Protein AF-A0A7Y5EXN5-F1 (afdb_monomer)

Foldseek 3Di:
DAFLVLCLLCLVVVVVVVAQEDEAEDDLLRDPLLQFDQDPNDTDGDPLVVLVVVLPDLSCLAPPLPVSCVVCVVSDDPVSNVSSVVSVVPNCSNCVCVVVVVVVVVCCVPPVQLQDQAFADAFAWPQFAARSQWAAQKTKGKFFAQQQKFKGKKWAAAAFKWKWKAWPVRDIDIDTGGGTGMDIDIDGGHRPDGMIMMMIHIPAWDWCVVRPPAQFQDIDTTHMGTRRHGRDPDDDPPCPVPDDAGPLQVVLVPDDPVRNVSSQCSRQPPPLVVPVPNVSSVSSLVSLLSLLVDAADDDDSLVSLLVSLLVCLVSLRQYEYEHAAWQPVSCVSHVVGPRNVVVVVSVQVSNPSNPYGYHYCNCVDVDNSQASHGHHGGPVVVVVVVVVVVVSVVVSSD

Solvent-accessible surface area (backbone atoms only — not comparable to full-atom values): 21527 Å² total; per-residue (Å²): 137,79,28,38,56,56,47,48,73,42,42,66,64,56,56,72,68,64,53,73,58,47,80,45,78,42,52,79,85,47,59,55,54,59,37,50,40,82,51,96,95,39,80,42,76,36,63,68,62,47,52,66,57,46,68,73,33,65,63,36,48,32,74,40,19,51,62,53,40,71,78,36,63,88,79,54,52,74,67,54,51,51,51,28,51,50,36,47,68,41,54,68,52,52,40,37,59,78,54,42,47,57,49,52,49,45,44,34,64,75,72,43,71,32,68,61,91,55,67,48,67,33,50,74,30,79,78,40,36,31,49,75,20,33,27,46,38,58,39,39,36,57,27,44,34,60,75,10,28,40,81,48,39,38,32,37,84,50,58,70,37,41,40,40,37,37,32,89,85,76,46,72,50,79,46,79,37,70,57,57,47,79,42,82,41,78,48,81,55,60,56,88,40,49,65,49,52,36,37,41,36,39,79,57,67,44,52,40,77,79,78,39,93,63,74,63,43,68,79,48,63,27,26,48,27,43,23,25,44,33,45,47,86,68,81,86,71,89,49,91,82,58,83,77,86,30,42,79,44,56,58,39,72,78,42,53,71,72,54,44,51,53,29,47,46,43,35,43,47,56,67,18,94,85,30,75,86,24,32,56,54,44,44,33,52,54,36,42,47,51,45,30,74,38,82,66,77,90,50,69,39,62,54,28,45,41,52,42,32,52,58,32,38,80,66,72,25,36,34,33,37,29,41,40,45,35,23,46,81,61,41,71,53,25,63,86,21,67,15,43,51,51,46,52,52,51,51,35,57,40,16,46,71,32,79,32,47,57,45,83,31,44,77,72,51,72,61,49,58,33,30,78,48,64,62,49,55,20,61,69,35,43,58,59,46,49,60,54,52,52,49,55,51,55,66,70,70,109

pLDDT: mean 88.43, std 11.98, range [43.75, 98.44]

Radius of gyration: 24.78 Å; Cα contacts (8 Å, |Δi|>4): 649; chains: 1; bounding box: 57×49×74 Å

Structure (mmCIF, N/CA/C/O backbone):
data_AF-A0A7Y5EXN5-F1
#
_entry.id   AF-A0A7Y5EXN5-F1
#
loop_
_atom_site.group_PDB
_atom_site.id
_atom_site.type_symbol
_atom_site.label_atom_id
_atom_site.label_alt_id
_atom_site.label_comp_id
_atom_site.label_asym_id
_atom_site.label_entity_id
_atom_site.label_seq_id
_atom_site.pdbx_PDB_ins_code
_atom_site.Cartn_x
_atom_site.Cartn_y
_atom_site.Cartn_z
_atom_site.occupancy
_atom_site.B_iso_or_equiv
_atom_site.auth_seq_id
_atom_site.auth_comp_id
_atom_site.auth_asym_id
_atom_site.auth_atom_id
_atom_site.pdbx_PDB_model_num
ATOM 1 N N . ALA A 1 1 ? -5.190 2.772 3.792 1.00 58.38 1 ALA A N 1
ATOM 2 C CA . ALA A 1 1 ? -6.356 2.085 4.368 1.00 58.38 1 ALA A CA 1
ATOM 3 C C . ALA A 1 1 ? -7.388 3.117 4.853 1.00 58.38 1 ALA A C 1
ATOM 5 O O . ALA A 1 1 ? -7.144 4.312 4.691 1.00 58.38 1 ALA A O 1
ATOM 6 N N . MET A 1 2 ? -8.583 2.681 5.267 1.00 81.12 2 MET A N 1
ATOM 7 C CA . MET A 1 2 ? -9.728 3.543 5.611 1.00 81.12 2 MET A CA 1
ATOM 8 C C . MET A 1 2 ? -9.850 3.632 7.133 1.00 81.12 2 MET A C 1
ATOM 10 O O . MET A 1 2 ? -10.023 2.599 7.778 1.00 81.12 2 MET A O 1
ATOM 14 N N . SER A 1 3 ? -9.777 4.838 7.704 1.00 90.31 3 SER A N 1
ATOM 15 C CA . SER A 1 3 ? -9.955 5.000 9.151 1.00 90.31 3 SER A CA 1
ATOM 16 C C . SER A 1 3 ? -11.416 4.772 9.565 1.00 90.31 3 SER A C 1
ATOM 18 O O . SER A 1 3 ? -12.324 4.926 8.738 1.00 90.31 3 SER A O 1
ATOM 20 N N . PRO A 1 4 ? -11.688 4.429 10.834 1.00 93.75 4 PRO A N 1
ATOM 21 C CA . PRO A 1 4 ? -13.054 4.361 11.352 1.00 93.75 4 PRO A CA 1
ATOM 22 C C . PRO A 1 4 ? -13.865 5.644 11.150 1.00 93.75 4 PRO A C 1
ATOM 24 O O . PRO A 1 4 ? -15.048 5.562 10.829 1.00 93.75 4 PRO A O 1
ATOM 27 N N . THR A 1 5 ? -13.254 6.823 11.292 1.00 93.88 5 THR A N 1
ATOM 28 C CA . THR A 1 5 ? -13.904 8.104 10.977 1.00 93.88 5 THR A CA 1
ATOM 29 C C . THR A 1 5 ? -14.291 8.188 9.506 1.00 93.88 5 THR A C 1
ATOM 31 O O . THR A 1 5 ? -15.422 8.566 9.202 1.00 93.88 5 THR A O 1
ATOM 34 N N . ASP A 1 6 ? -13.389 7.822 8.592 1.00 91.56 6 ASP A N 1
ATOM 35 C CA . ASP A 1 6 ? -13.710 7.809 7.166 1.00 91.56 6 ASP A CA 1
ATOM 36 C C . ASP A 1 6 ? -14.899 6.857 6.932 1.00 91.56 6 ASP A C 1
ATOM 38 O O . ASP A 1 6 ? -15.910 7.257 6.355 1.00 91.56 6 ASP A O 1
ATOM 42 N N . PHE A 1 7 ? -14.845 5.635 7.476 1.00 93.12 7 PHE A N 1
ATOM 43 C CA . PHE A 1 7 ? -15.915 4.645 7.335 1.00 93.12 7 PHE A CA 1
ATOM 44 C C . PHE A 1 7 ? -17.256 5.121 7.925 1.00 93.12 7 PHE A C 1
ATOM 46 O O . PHE A 1 7 ? -18.302 4.927 7.303 1.00 93.12 7 PHE A O 1
ATOM 53 N N . TYR A 1 8 ? -17.239 5.810 9.067 1.00 95.19 8 TYR A N 1
ATOM 54 C CA . TYR A 1 8 ? -18.433 6.396 9.678 1.00 95.19 8 TYR A CA 1
ATOM 55 C C . TYR A 1 8 ? -19.142 7.364 8.730 1.00 95.19 8 TYR A C 1
ATOM 57 O O . TYR A 1 8 ? -20.363 7.320 8.622 1.00 95.19 8 TYR A O 1
ATOM 65 N N . TYR A 1 9 ? -18.402 8.179 7.979 1.00 92.75 9 TYR A N 1
ATOM 66 C CA . TYR A 1 9 ? -19.006 9.079 6.996 1.00 92.75 9 TYR A CA 1
ATOM 67 C C . TYR A 1 9 ? -19.433 8.379 5.694 1.00 92.75 9 TYR A C 1
ATOM 69 O O . TYR A 1 9 ? -20.304 8.888 4.987 1.00 92.75 9 TYR A O 1
ATOM 77 N N . TYR A 1 10 ? -18.867 7.211 5.373 1.00 90.50 10 TYR A N 1
ATOM 78 C CA . TYR A 1 10 ? -19.276 6.386 4.225 1.00 90.50 10 TYR A CA 1
ATOM 79 C C . TYR A 1 10 ? -20.466 5.464 4.505 1.00 90.50 10 TYR A C 1
ATOM 81 O O . TYR A 1 10 ? -21.020 4.883 3.566 1.00 90.50 10 TYR A O 1
ATOM 89 N N . ILE A 1 11 ? -20.856 5.297 5.769 1.00 93.12 11 ILE A N 1
ATOM 90 C CA . ILE A 1 11 ? -21.733 4.200 6.180 1.00 93.12 11 ILE A CA 1
ATOM 91 C C . ILE A 1 11 ? -23.094 4.206 5.476 1.00 93.12 11 ILE A C 1
ATOM 93 O O . ILE A 1 11 ? -23.590 3.144 5.106 1.00 93.12 11 ILE A O 1
ATOM 97 N N . GLU A 1 12 ? -23.671 5.380 5.207 1.00 91.56 12 GLU A N 1
ATOM 98 C CA . GLU A 1 12 ? -24.950 5.493 4.498 1.00 91.56 12 GLU A CA 1
ATOM 99 C C . GLU A 1 12 ? -24.868 4.952 3.062 1.00 91.56 12 GLU A C 1
ATOM 101 O O . GLU A 1 12 ? -25.779 4.249 2.619 1.00 91.56 12 GLU A O 1
ATOM 106 N N . ASP A 1 13 ? -23.770 5.214 2.338 1.00 90.06 13 ASP A N 1
ATOM 107 C CA . ASP A 1 13 ? -23.579 4.668 0.988 1.00 90.06 13 ASP A CA 1
ATOM 108 C C . ASP A 1 13 ? -23.388 3.150 1.040 1.00 90.06 13 ASP A C 1
ATOM 110 O O . ASP A 1 13 ? -24.016 2.440 0.253 1.00 90.06 13 ASP A O 1
ATOM 114 N N . VAL A 1 14 ? -22.624 2.640 2.012 1.00 91.88 14 VAL A N 1
ATOM 115 C CA . VAL A 1 14 ? -22.454 1.193 2.230 1.00 91.88 14 VAL A CA 1
ATOM 116 C C . VAL A 1 14 ? -23.803 0.525 2.505 1.00 91.88 14 VAL A C 1
ATOM 118 O O . VAL A 1 14 ? -24.155 -0.444 1.832 1.00 91.88 14 VAL A O 1
ATOM 121 N N . ILE A 1 15 ? -24.601 1.073 3.424 1.00 95.00 15 ILE A N 1
ATOM 122 C CA . ILE A 1 15 ? -25.953 0.589 3.740 1.00 95.00 15 ILE A CA 1
ATOM 123 C C . ILE A 1 15 ? -26.853 0.625 2.498 1.00 95.00 15 ILE A C 1
ATOM 125 O O . ILE A 1 15 ? -27.619 -0.313 2.267 1.00 95.00 15 ILE A O 1
ATOM 129 N N . SER A 1 16 ? -26.748 1.666 1.663 1.00 95.06 16 SER A N 1
ATOM 130 C CA . SER A 1 16 ? -27.568 1.810 0.450 1.00 95.06 16 SER A CA 1
ATOM 131 C C . SER A 1 16 ? -27.379 0.662 -0.549 1.00 95.06 16 SER A C 1
ATOM 133 O O . SER A 1 16 ? -28.314 0.331 -1.282 1.00 95.06 16 SER A O 1
ATOM 135 N N . LYS A 1 17 ? -26.206 0.008 -0.550 1.00 95.50 17 LYS A N 1
ATOM 136 C CA . LYS A 1 17 ? -25.929 -1.166 -1.397 1.00 95.50 17 LYS A CA 1
ATOM 137 C C . LYS A 1 17 ? -26.554 -2.456 -0.865 1.00 95.50 17 LYS A C 1
ATOM 139 O O . LYS A 1 17 ? -26.454 -3.485 -1.527 1.00 95.50 17 LYS A O 1
ATOM 144 N N . LYS A 1 18 ? -27.200 -2.411 0.308 1.00 95.12 18 LYS A N 1
ATOM 145 C CA . LYS A 1 18 ? -27.842 -3.550 0.986 1.00 95.12 18 LYS A CA 1
ATOM 146 C C . LYS A 1 18 ? -26.921 -4.781 1.098 1.00 95.12 18 LYS A C 1
ATOM 148 O O . LYS A 1 18 ? -27.327 -5.880 0.708 1.00 95.12 18 LYS A O 1
ATOM 153 N N . PRO A 1 19 ? -25.674 -4.629 1.586 1.00 95.31 19 PRO A N 1
ATOM 154 C CA . PRO A 1 19 ? -24.784 -5.768 1.758 1.00 95.31 19 PRO A CA 1
ATOM 155 C C . PRO A 1 19 ? -25.360 -6.736 2.798 1.00 95.31 19 PRO A C 1
ATOM 157 O O . PRO A 1 19 ? -25.988 -6.324 3.767 1.00 95.31 19 PRO A O 1
ATOM 160 N N . LYS A 1 20 ? -25.109 -8.037 2.625 1.00 94.00 20 LYS A N 1
ATOM 161 C CA . LYS A 1 20 ? -25.441 -9.046 3.650 1.00 94.00 20 LYS A CA 1
ATOM 162 C C . LYS A 1 20 ? -24.475 -9.006 4.837 1.00 94.00 20 LYS A C 1
ATOM 164 O O . LYS A 1 20 ? -24.838 -9.366 5.952 1.00 94.00 20 LYS A O 1
ATOM 169 N N . LEU A 1 21 ? -23.242 -8.592 4.568 1.00 95.25 21 LEU A N 1
ATOM 170 C CA . LEU A 1 21 ? -22.128 -8.577 5.499 1.00 95.25 21 LEU A CA 1
ATOM 171 C C . LEU A 1 21 ? -21.236 -7.381 5.182 1.00 95.25 21 LEU A C 1
ATOM 173 O O . LEU A 1 21 ? -20.931 -7.119 4.018 1.00 95.25 21 LEU A O 1
ATOM 177 N N . VAL A 1 22 ? -20.766 -6.717 6.227 1.00 95.31 22 VAL A N 1
ATOM 178 C CA . VAL A 1 22 ? -19.656 -5.774 6.174 1.00 95.31 22 VAL A CA 1
ATOM 179 C C . VAL A 1 22 ? -18.492 -6.372 6.955 1.00 95.31 22 VAL A C 1
ATOM 181 O O . VAL A 1 22 ? -18.614 -6.646 8.149 1.00 95.31 22 VAL A O 1
ATOM 184 N N . LEU A 1 23 ? -17.364 -6.561 6.269 1.00 94.81 23 LEU A N 1
ATOM 185 C CA . LEU A 1 23 ? -16.100 -6.985 6.862 1.00 94.81 23 LEU A CA 1
ATOM 186 C C . LEU A 1 23 ? -15.191 -5.763 7.029 1.00 94.81 23 LEU A C 1
ATOM 188 O O . LEU A 1 23 ? -14.801 -5.153 6.034 1.00 94.81 23 LEU A O 1
ATOM 192 N N . PHE A 1 24 ? -14.842 -5.415 8.265 1.00 94.38 24 PHE A N 1
ATOM 193 C CA . PHE A 1 24 ? -13.904 -4.335 8.561 1.00 94.38 24 PHE A CA 1
ATOM 194 C C . PHE A 1 24 ? -12.541 -4.905 8.949 1.00 94.38 24 PHE A C 1
ATOM 196 O O . PHE A 1 24 ? -12.408 -5.587 9.967 1.00 94.38 24 PHE A O 1
ATOM 203 N N . LEU A 1 25 ? -11.531 -4.627 8.123 1.00 93.50 25 LEU A N 1
ATOM 204 C CA . LEU A 1 25 ? -10.145 -5.000 8.387 1.00 93.50 25 LEU A CA 1
ATOM 205 C C . LEU A 1 25 ? -9.508 -3.922 9.260 1.00 93.50 25 LEU A C 1
ATOM 207 O O . LEU A 1 25 ? -9.258 -2.808 8.807 1.00 93.50 25 LEU A O 1
ATOM 211 N N . PHE A 1 26 ? -9.276 -4.260 10.518 1.00 90.50 26 PHE A N 1
ATOM 212 C CA . PHE A 1 26 ? -8.646 -3.387 11.489 1.00 90.50 26 PHE A CA 1
ATOM 213 C C . PHE A 1 26 ? -7.123 -3.462 11.340 1.00 90.50 26 PHE A C 1
ATOM 215 O O . PHE A 1 26 ? -6.553 -4.530 11.547 1.00 90.50 26 PHE A O 1
ATOM 222 N N . ASN A 1 27 ? -6.464 -2.336 11.048 1.00 89.38 27 ASN A N 1
ATOM 223 C CA . ASN A 1 27 ? -5.018 -2.189 11.228 1.00 89.38 27 ASN A CA 1
ATOM 224 C C . ASN A 1 27 ? -4.741 -1.118 12.299 1.00 89.38 27 ASN A C 1
ATOM 226 O O . ASN A 1 27 ? -5.321 -0.031 12.226 1.00 89.38 27 ASN A O 1
ATOM 230 N N . PRO A 1 28 ? -3.814 -1.351 13.243 1.00 79.38 28 PRO A N 1
ATOM 231 C CA . PRO A 1 28 ? -3.450 -0.371 14.273 1.00 79.38 28 PRO A CA 1
ATOM 232 C C . PRO A 1 28 ? -3.039 1.003 13.719 1.00 79.38 28 PRO A C 1
ATOM 234 O O . PRO A 1 28 ? -3.334 2.033 14.327 1.00 79.38 28 PRO A O 1
ATOM 237 N N . GLY A 1 29 ? -2.408 1.036 12.539 1.00 78.88 29 GLY A N 1
ATOM 238 C CA . GLY A 1 29 ? -2.021 2.276 11.858 1.00 78.88 29 GLY A CA 1
ATOM 239 C C . GLY A 1 29 ? -3.189 3.165 11.415 1.00 78.88 29 GLY A C 1
ATOM 240 O O . GLY A 1 29 ? -3.006 4.370 11.255 1.00 78.88 29 GLY A O 1
ATOM 241 N N . ASP A 1 30 ? -4.400 2.619 11.276 1.00 81.56 30 ASP A N 1
ATOM 242 C CA . ASP A 1 30 ? -5.576 3.367 10.812 1.00 81.56 30 ASP A CA 1
ATOM 243 C C . ASP A 1 30 ? -6.293 4.135 11.936 1.00 81.56 30 ASP A C 1
ATOM 245 O O . ASP A 1 30 ? -7.116 5.014 11.671 1.00 81.56 30 ASP A O 1
ATOM 249 N N . PHE A 1 31 ? -5.958 3.853 13.198 1.00 85.94 31 PHE A N 1
ATOM 250 C CA . PHE A 1 31 ? -6.674 4.346 14.382 1.00 85.94 31 PHE A CA 1
ATOM 251 C C . PHE A 1 31 ? -6.149 5.668 14.943 1.00 85.94 31 PHE A C 1
ATOM 253 O O . PHE A 1 31 ? -6.585 6.126 16.004 1.00 85.94 31 PHE A O 1
ATOM 260 N N . GLN A 1 32 ? -5.234 6.292 14.201 1.00 90.69 32 GLN A N 1
ATOM 261 C CA . GLN A 1 32 ? -4.682 7.608 14.501 1.00 90.69 32 GLN A CA 1
ATOM 262 C C . GLN A 1 32 ? -4.079 7.687 15.915 1.00 90.69 32 GLN A C 1
ATOM 264 O O . GLN A 1 32 ? -4.249 8.678 16.632 1.00 90.69 32 GLN A O 1
ATOM 269 N N . LEU A 1 33 ? -3.414 6.608 16.353 1.00 92.25 33 LEU A N 1
ATOM 270 C CA . LEU A 1 33 ? -2.804 6.529 17.686 1.00 92.25 33 LEU A CA 1
ATOM 271 C C . LEU A 1 33 ? -1.706 7.592 17.876 1.00 92.25 33 LEU A C 1
ATOM 273 O O . LEU A 1 33 ? -1.375 7.961 19.000 1.00 92.25 33 LEU A O 1
ATOM 277 N N . ASP A 1 34 ? -1.179 8.138 16.782 1.00 90.69 34 ASP A N 1
ATOM 278 C CA . ASP A 1 34 ? -0.242 9.255 16.746 1.00 90.69 34 ASP A CA 1
ATOM 279 C C . ASP A 1 34 ? -0.801 10.575 17.322 1.00 90.69 34 ASP A C 1
ATOM 281 O O . ASP A 1 34 ? -0.025 11.474 17.664 1.00 90.69 34 ASP A O 1
ATOM 285 N N . HIS A 1 35 ? -2.120 10.684 17.530 1.00 93.19 35 HIS A N 1
ATOM 286 C CA . HIS A 1 35 ? -2.758 11.820 18.212 1.00 93.19 35 HIS A CA 1
ATOM 287 C C . HIS A 1 35 ? -2.876 11.680 19.729 1.00 93.19 35 HIS A C 1
ATOM 289 O O . HIS A 1 35 ? -3.288 12.636 20.393 1.00 93.19 35 HIS A O 1
ATOM 295 N N . PHE A 1 36 ? -2.483 10.544 20.307 1.00 93.56 36 PHE A N 1
ATOM 296 C CA . PHE A 1 36 ? -2.245 10.504 21.742 1.00 93.56 36 PHE A CA 1
ATOM 297 C C . PHE A 1 36 ? -1.090 11.459 22.097 1.00 93.56 36 PHE A C 1
ATOM 299 O O . PHE A 1 36 ? -0.096 11.586 21.370 1.00 93.56 36 PHE A O 1
ATOM 306 N N . ARG A 1 37 ? -1.248 12.198 23.193 1.00 89.50 37 ARG A N 1
ATOM 307 C CA . ARG A 1 37 ? -0.291 13.174 23.717 1.00 89.50 37 ARG A CA 1
ATOM 308 C C . ARG A 1 37 ? -0.076 12.903 25.194 1.00 89.50 37 ARG A C 1
ATOM 310 O O . ARG A 1 37 ? -1.026 12.635 25.930 1.00 89.50 37 ARG A O 1
ATOM 317 N N . GLU A 1 38 ? 1.178 12.960 25.603 1.00 83.62 38 GLU A N 1
ATOM 318 C CA . GLU A 1 38 ? 1.559 12.856 27.001 1.00 83.62 38 GLU A CA 1
ATOM 319 C C . GLU A 1 38 ? 1.369 14.223 27.658 1.00 83.62 38 GLU A C 1
ATOM 321 O O . GLU A 1 38 ? 1.984 15.201 27.243 1.00 83.62 38 GLU A O 1
ATOM 326 N N . ASN A 1 39 ? 0.479 14.285 28.643 1.00 77.69 39 ASN A N 1
ATOM 327 C CA . ASN A 1 39 ? 0.189 15.467 29.442 1.00 77.69 39 ASN A CA 1
ATOM 328 C C . ASN A 1 39 ? 0.244 15.050 30.913 1.00 77.69 39 ASN A C 1
ATOM 330 O O . ASN A 1 39 ? -0.506 14.165 31.317 1.00 77.69 39 ASN A O 1
ATOM 334 N N . GLU A 1 40 ? 1.125 15.666 31.705 1.00 69.94 40 GLU A N 1
ATOM 335 C CA . GLU A 1 40 ? 1.188 15.463 33.165 1.00 69.94 40 GLU A CA 1
ATOM 336 C C . GLU A 1 40 ? 1.226 13.973 33.577 1.00 69.94 40 GLU A C 1
ATOM 338 O O . GLU A 1 40 ? 0.483 13.523 34.449 1.00 69.94 40 GLU A O 1
ATOM 343 N N . ASN A 1 41 ? 2.084 13.184 32.917 1.00 70.31 41 ASN A N 1
ATOM 344 C CA . ASN A 1 41 ? 2.239 11.732 33.109 1.00 70.31 41 ASN A CA 1
ATOM 345 C C . ASN A 1 41 ? 1.006 10.883 32.741 1.00 70.31 41 ASN A C 1
ATOM 347 O O . ASN A 1 41 ? 0.920 9.713 33.120 1.00 70.31 41 ASN A O 1
ATOM 351 N N . ARG A 1 42 ? 0.044 11.438 31.995 1.00 80.88 42 ARG A N 1
ATOM 352 C CA . ARG A 1 42 ? -1.094 10.704 31.432 1.00 80.88 42 ARG A CA 1
ATOM 353 C C . ARG A 1 42 ? -1.127 10.830 29.920 1.00 80.88 42 ARG A C 1
ATOM 355 O O . ARG A 1 42 ? -0.913 11.897 29.350 1.00 80.88 42 ARG A O 1
ATOM 362 N N . LEU A 1 43 ? -1.443 9.724 29.262 1.00 89.31 43 LEU A N 1
ATOM 363 C CA . LEU A 1 43 ? -1.619 9.698 27.822 1.00 89.31 43 LEU A CA 1
ATOM 364 C C . LEU A 1 43 ? -3.079 10.029 27.487 1.00 89.31 43 LEU A C 1
ATOM 366 O O . LEU A 1 43 ? -3.998 9.356 27.947 1.00 89.31 43 LEU A O 1
ATOM 370 N N . THR A 1 44 ? -3.300 11.086 26.708 1.00 91.75 44 THR A N 1
ATOM 371 C CA . THR A 1 44 ? -4.639 11.599 26.373 1.00 91.75 44 THR A CA 1
ATOM 372 C C . THR A 1 44 ? -4.797 11.766 24.870 1.00 91.75 44 THR A C 1
ATOM 374 O O . THR A 1 44 ? -3.858 12.166 24.184 1.00 91.75 44 THR A O 1
ATOM 377 N N . TYR A 1 45 ? -5.975 11.444 24.337 1.00 93.94 45 TYR A N 1
ATOM 378 C CA . TYR A 1 45 ? -6.242 11.577 22.908 1.00 93.94 45 TYR A CA 1
ATOM 379 C C . TYR A 1 45 ? -6.581 13.024 22.539 1.00 93.94 45 TYR A C 1
ATOM 381 O O . TYR A 1 45 ? -7.502 13.614 23.103 1.00 93.94 45 TYR A O 1
ATOM 389 N N . SER A 1 46 ? -5.856 13.612 21.585 1.00 94.62 46 SER A N 1
ATOM 390 C CA . SER A 1 46 ? -6.101 14.989 21.154 1.00 94.62 46 SER A CA 1
ATOM 391 C C . SER A 1 46 ? -7.084 15.052 19.982 1.00 94.62 46 SER A C 1
ATOM 393 O O . SER A 1 46 ? -6.681 15.035 18.818 1.00 94.62 46 SER A O 1
ATOM 395 N N . GLU A 1 47 ? -8.378 15.212 20.283 1.00 93.12 47 GLU A N 1
ATOM 396 C CA . GLU A 1 47 ? -9.407 15.437 19.250 1.00 93.12 47 GLU A CA 1
ATOM 397 C C . GLU A 1 47 ? -9.109 16.667 18.395 1.00 93.12 47 GLU A C 1
ATOM 399 O O . GLU A 1 47 ? -9.244 16.628 17.177 1.00 93.12 47 GLU A O 1
ATOM 404 N N . LYS A 1 48 ? -8.634 17.748 19.021 1.00 93.12 48 LYS A N 1
ATOM 405 C CA . LYS A 1 48 ? -8.274 18.975 18.308 1.00 93.12 48 LYS A CA 1
ATOM 406 C C . LYS A 1 48 ? -7.178 18.726 17.269 1.00 93.12 48 LYS A C 1
ATOM 408 O O . LYS A 1 48 ? -7.308 19.190 16.142 1.00 93.12 48 LYS A O 1
ATOM 413 N N . ALA A 1 49 ? -6.117 17.996 17.630 1.00 91.81 49 ALA A N 1
ATOM 414 C CA . ALA A 1 49 ? -5.040 17.679 16.692 1.00 91.81 49 ALA A CA 1
ATOM 415 C C . ALA A 1 49 ? -5.535 16.787 15.545 1.00 91.81 49 ALA A C 1
ATOM 417 O O . ALA A 1 49 ? -5.195 17.040 14.392 1.00 91.81 49 ALA A O 1
ATOM 418 N N . ARG A 1 50 ? -6.384 15.798 15.852 1.00 92.38 50 ARG A N 1
ATOM 419 C CA . ARG A 1 50 ? -7.005 14.932 14.845 1.00 92.38 50 ARG A CA 1
ATOM 420 C C . ARG A 1 50 ? -7.864 15.723 13.860 1.00 92.38 50 ARG A C 1
ATOM 422 O O . ARG A 1 50 ? -7.705 15.572 12.654 1.00 92.38 50 ARG A O 1
ATOM 429 N N . ILE A 1 51 ? -8.768 16.569 14.355 1.00 94.19 51 ILE A N 1
ATOM 430 C CA . ILE A 1 51 ? -9.671 17.382 13.522 1.00 94.19 51 ILE A CA 1
ATOM 431 C C . ILE A 1 51 ? -8.868 18.329 12.623 1.00 94.19 51 ILE A C 1
ATOM 433 O O . ILE A 1 51 ? -9.176 18.454 11.435 1.00 94.19 51 ILE A O 1
ATOM 437 N N . GLU A 1 52 ? -7.822 18.952 13.172 1.00 92.12 52 GLU A N 1
ATOM 438 C CA . GLU A 1 52 ? -6.940 19.858 12.436 1.00 92.12 52 GLU A CA 1
ATOM 439 C C . GLU A 1 52 ? -6.234 19.162 11.265 1.00 92.12 52 GLU A C 1
ATOM 441 O O . GLU A 1 52 ? -6.151 19.730 10.178 1.00 92.12 52 GLU A O 1
ATOM 446 N N . GLU A 1 53 ? -5.786 17.917 11.445 1.00 88.75 53 GLU A N 1
ATOM 447 C CA . GLU A 1 53 ? -5.223 17.121 10.351 1.00 88.75 53 GLU A CA 1
ATOM 448 C C . GLU A 1 53 ? -6.311 16.704 9.348 1.00 88.75 53 GLU A C 1
ATOM 450 O O . GLU A 1 53 ? -6.175 16.899 8.134 1.00 88.75 53 GLU A O 1
ATOM 455 N N . TYR A 1 54 ? -7.433 16.177 9.850 1.00 89.81 54 TYR A N 1
ATOM 456 C CA . TYR A 1 54 ? -8.493 15.594 9.031 1.00 89.81 54 TYR A CA 1
ATOM 457 C C . TYR A 1 54 ? -9.143 16.587 8.075 1.00 89.81 54 TYR A C 1
ATOM 459 O O . TYR A 1 54 ? -9.418 16.215 6.935 1.00 89.81 54 TYR A O 1
ATOM 467 N N . LYS A 1 55 ? -9.360 17.840 8.490 1.00 89.31 55 LYS A N 1
ATOM 468 C CA . LYS A 1 55 ? -10.084 18.840 7.681 1.00 89.31 55 LYS A CA 1
ATOM 469 C C . LYS A 1 55 ? -9.485 19.055 6.283 1.00 89.31 55 LYS A C 1
ATOM 471 O O . LYS A 1 55 ? -10.191 19.466 5.367 1.00 89.31 55 LYS A O 1
ATOM 476 N N . SER A 1 56 ? -8.189 18.778 6.127 1.00 84.94 56 SER A N 1
ATOM 477 C CA . SER A 1 56 ? -7.440 18.942 4.878 1.00 84.94 56 SER A CA 1
ATOM 478 C C . SER A 1 56 ? -7.293 17.648 4.069 1.00 84.94 56 SER A C 1
ATOM 480 O O . SER A 1 56 ? -6.848 17.685 2.919 1.00 84.94 56 SER A O 1
ATOM 482 N N . ARG A 1 57 ? -7.673 16.493 4.635 1.00 84.50 57 ARG A N 1
ATOM 483 C CA . ARG A 1 57 ? -7.532 15.193 3.973 1.00 84.50 57 ARG A CA 1
ATOM 484 C C . ARG A 1 57 ? -8.437 15.116 2.748 1.00 84.50 57 ARG A C 1
ATOM 486 O O . ARG A 1 57 ? -9.580 15.575 2.754 1.00 84.50 57 ARG A O 1
ATOM 493 N N . LEU A 1 58 ? -7.940 14.448 1.706 1.00 81.81 58 LEU A N 1
ATOM 494 C CA . LEU A 1 58 ? -8.668 14.290 0.448 1.00 81.81 58 LEU A CA 1
ATOM 495 C C . LEU A 1 58 ? -10.088 13.721 0.647 1.00 81.81 58 LEU A C 1
ATOM 497 O O . LEU A 1 58 ? -11.003 14.347 0.121 1.00 81.81 58 LEU A O 1
ATOM 501 N N . PRO A 1 59 ? -10.325 12.642 1.429 1.00 83.31 59 PRO A N 1
ATOM 502 C CA . PRO A 1 59 ? -11.678 12.121 1.640 1.00 83.31 59 PRO A CA 1
ATOM 503 C C . PRO A 1 59 ? -12.651 13.137 2.258 1.00 83.31 59 PRO A C 1
ATOM 505 O O . PRO A 1 59 ? -13.798 13.223 1.821 1.00 83.31 59 PRO A O 1
ATOM 508 N N . VAL A 1 60 ? -12.188 13.962 3.205 1.00 88.31 60 VAL A N 1
ATOM 509 C CA . VAL A 1 60 ? -12.995 15.042 3.794 1.00 88.31 60 VAL A CA 1
ATOM 510 C C . VAL A 1 60 ? -13.326 16.089 2.736 1.00 88.31 60 VAL A C 1
ATOM 512 O O . VAL A 1 60 ? -14.481 16.467 2.584 1.00 88.31 60 VAL A O 1
ATOM 515 N N . LEU A 1 61 ? -12.338 16.530 1.958 1.00 84.81 61 LEU A N 1
ATOM 516 C CA . LEU A 1 61 ? -12.529 17.589 0.966 1.00 84.81 61 LEU A CA 1
ATOM 517 C C . LEU A 1 61 ? -13.328 17.151 -0.266 1.00 84.81 61 LEU A C 1
ATOM 519 O O . LEU A 1 61 ? -13.935 18.002 -0.919 1.00 84.81 61 LEU A O 1
ATOM 523 N N . SER A 1 62 ? -13.294 15.870 -0.633 1.00 77.44 62 SER A N 1
ATOM 524 C CA . SER A 1 62 ? -13.934 15.379 -1.855 1.00 77.44 62 SER A CA 1
ATOM 525 C C . SER A 1 62 ? -15.205 14.584 -1.593 1.00 77.44 62 SER A C 1
ATOM 527 O O . SER A 1 62 ? -16.142 14.709 -2.375 1.00 77.44 62 SER A O 1
ATOM 529 N N . VAL A 1 63 ? -15.300 13.804 -0.515 1.00 78.75 63 VAL A N 1
ATOM 530 C CA . VAL A 1 63 ? -16.368 12.802 -0.400 1.00 78.75 63 VAL A CA 1
ATOM 531 C C . VAL A 1 63 ? -17.452 13.172 0.602 1.00 78.75 63 VAL A C 1
ATOM 533 O O . VAL A 1 63 ? -18.635 13.111 0.254 1.00 78.75 63 VAL A O 1
ATOM 536 N N . TYR A 1 64 ? -17.077 13.616 1.800 1.00 87.62 64 TYR A N 1
ATOM 537 C CA . TYR A 1 64 ? -18.022 13.974 2.867 1.00 87.62 64 TYR A CA 1
ATOM 538 C C . TYR A 1 64 ? -17.766 15.355 3.510 1.00 87.62 64 TYR A C 1
ATOM 540 O O . TYR A 1 64 ? -17.898 15.494 4.730 1.00 87.62 64 TYR A O 1
ATOM 548 N N . PRO A 1 65 ? -17.487 16.421 2.728 1.00 90.62 65 PRO A N 1
ATOM 549 C CA . PRO A 1 65 ? -17.151 17.736 3.287 1.00 90.62 65 PRO A CA 1
ATOM 550 C C . PRO A 1 65 ? -18.283 18.326 4.130 1.00 90.62 65 PRO A C 1
ATOM 552 O O . PRO A 1 65 ? -18.028 18.949 5.156 1.00 90.62 65 PRO A O 1
ATOM 555 N N . TRP A 1 66 ? -19.538 18.089 3.734 1.00 90.94 66 TRP A N 1
ATOM 556 C CA . TRP A 1 66 ? -20.709 18.597 4.448 1.00 90.94 66 TRP A CA 1
ATOM 557 C C . TRP A 1 66 ? -20.912 17.913 5.798 1.00 90.94 66 TRP A C 1
ATOM 559 O O . TRP A 1 66 ? -21.198 18.584 6.785 1.00 90.94 66 TRP A O 1
ATOM 569 N N . LEU A 1 67 ? -20.766 16.584 5.844 1.00 92.56 67 LEU A N 1
ATOM 570 C CA . LEU A 1 67 ? -20.939 15.822 7.080 1.00 92.56 67 LEU A CA 1
ATOM 571 C C . LEU A 1 67 ? -19.843 16.192 8.084 1.00 92.56 67 LEU A C 1
ATOM 573 O O . LEU A 1 67 ? -20.153 16.505 9.228 1.00 92.56 67 LEU A O 1
ATOM 577 N N . PHE A 1 68 ? -18.591 16.275 7.621 1.00 93.62 68 PHE A N 1
ATOM 578 C CA . PHE A 1 68 ? -17.480 16.719 8.458 1.00 93.62 68 PHE A CA 1
ATOM 579 C C . PHE A 1 68 ? -17.683 18.151 8.967 1.00 93.62 68 PHE A C 1
ATOM 581 O O . PHE A 1 68 ? -17.492 18.421 10.150 1.00 93.62 68 PHE A O 1
ATOM 588 N N . LEU A 1 69 ? -18.111 19.071 8.092 1.00 93.88 69 LEU A N 1
ATOM 589 C CA . LEU A 1 69 ? -18.417 20.444 8.486 1.00 93.88 69 LEU A CA 1
ATOM 590 C C . LEU A 1 69 ? -19.525 20.489 9.540 1.00 93.88 69 LEU A C 1
ATOM 592 O O . LEU A 1 69 ? -19.384 21.200 10.524 1.00 93.88 69 LEU A O 1
ATOM 596 N N . LYS A 1 70 ? -20.615 19.739 9.356 1.00 94.75 70 LYS A N 1
ATOM 597 C CA . LYS A 1 70 ? -21.731 19.697 10.307 1.00 94.75 70 LYS A CA 1
ATOM 598 C C . LYS A 1 70 ? -21.272 19.246 11.696 1.00 94.75 70 LYS A C 1
ATOM 600 O O . LYS A 1 70 ? -21.668 19.866 12.682 1.00 94.75 70 LYS A O 1
ATOM 605 N N . ASP A 1 71 ? -20.438 18.213 11.756 1.00 94.50 71 ASP A N 1
ATOM 606 C CA . ASP A 1 71 ? -19.979 17.627 13.016 1.00 94.50 71 ASP A CA 1
ATOM 607 C C . ASP A 1 71 ? -18.914 18.496 13.711 1.00 94.50 71 ASP A C 1
ATOM 609 O O . ASP A 1 71 ? -18.839 18.493 14.938 1.00 94.50 71 ASP A O 1
ATOM 613 N N . HIS A 1 72 ? -18.146 19.290 12.952 1.00 95.56 72 HIS A N 1
ATOM 614 C CA . HIS A 1 72 ? -16.982 20.031 13.460 1.00 95.56 72 HIS A CA 1
ATOM 615 C C . HIS A 1 72 ? -17.012 21.547 13.216 1.00 95.56 72 HIS A C 1
ATOM 617 O O . HIS A 1 72 ? -15.994 22.215 13.377 1.00 95.56 72 HIS A O 1
ATOM 623 N N . VAL A 1 73 ? -18.163 22.143 12.874 1.00 94.00 73 VAL A N 1
ATOM 624 C CA . VAL A 1 73 ? -18.282 23.591 12.574 1.00 94.00 73 VAL A CA 1
ATOM 625 C C . VAL A 1 73 ? -17.787 24.489 13.713 1.00 94.00 73 VAL A C 1
ATOM 627 O O . VAL A 1 73 ? -17.363 25.616 13.475 1.00 94.00 73 VAL A O 1
ATOM 630 N N . ARG A 1 74 ? -17.840 23.999 14.957 1.00 93.81 74 ARG A N 1
ATOM 631 C CA . ARG A 1 74 ? -17.383 24.726 16.151 1.00 93.81 74 ARG A CA 1
ATOM 632 C C . ARG A 1 74 ? -15.895 24.530 16.452 1.00 93.81 74 ARG A C 1
ATOM 634 O O . ARG A 1 74 ? -15.351 25.295 17.241 1.00 93.81 74 ARG A O 1
ATOM 641 N N . ASP A 1 75 ? -15.259 23.549 15.820 1.00 92.88 75 ASP A N 1
ATOM 642 C CA . ASP A 1 75 ? -13.899 23.102 16.137 1.00 92.88 75 ASP A CA 1
ATOM 643 C C . ASP A 1 75 ? -12.853 23.589 15.120 1.00 92.88 75 ASP A C 1
ATOM 645 O O . ASP A 1 75 ? -11.653 23.479 15.365 1.00 92.88 75 ASP A O 1
ATOM 649 N N . ILE A 1 76 ? -13.293 24.132 13.980 1.00 93.19 76 ILE A N 1
ATOM 650 C CA . ILE A 1 76 ? -12.435 24.543 12.859 1.00 93.19 76 ILE A CA 1
ATOM 651 C C . ILE A 1 76 ? -12.498 26.055 12.598 1.00 93.19 76 ILE A C 1
ATOM 653 O O . ILE A 1 76 ? -13.399 26.759 13.055 1.00 93.19 76 ILE A O 1
ATOM 657 N N . SER A 1 77 ? -11.529 26.580 11.842 1.00 93.62 77 SER A N 1
ATOM 658 C CA . SER A 1 77 ? -11.463 28.016 11.551 1.00 93.62 77 SER A CA 1
ATOM 659 C C . SER A 1 77 ? -12.533 28.461 10.545 1.00 93.62 77 SER A C 1
ATOM 661 O O . SER A 1 77 ? -13.019 27.676 9.731 1.00 93.62 77 SER A O 1
ATOM 663 N N . LYS A 1 78 ? -12.848 29.765 10.518 1.00 93.50 78 LYS A N 1
ATOM 664 C CA . LYS A 1 78 ? -13.762 30.350 9.515 1.00 93.50 78 LYS A CA 1
ATOM 665 C C . LYS A 1 78 ? -13.321 30.073 8.071 1.00 93.50 78 LYS A C 1
ATOM 667 O O . LYS A 1 78 ? -14.171 29.866 7.207 1.00 93.50 78 LYS A O 1
ATOM 672 N N . ASN A 1 79 ? -12.011 30.040 7.819 1.00 93.25 79 ASN A N 1
ATOM 673 C CA . ASN A 1 79 ? -11.463 29.739 6.496 1.00 93.25 79 ASN A CA 1
ATOM 674 C C . ASN A 1 79 ? -11.744 28.284 6.099 1.00 93.25 79 ASN A C 1
ATOM 676 O O . ASN A 1 79 ? -12.153 28.024 4.969 1.00 93.25 79 ASN A O 1
ATOM 680 N N . ASP A 1 80 ? -11.599 27.348 7.040 1.00 92.69 80 ASP A N 1
ATOM 681 C CA . ASP A 1 80 ? -11.897 25.931 6.811 1.00 92.69 80 ASP A CA 1
ATOM 682 C C . ASP A 1 80 ? -13.396 25.697 6.603 1.00 92.69 80 ASP A C 1
ATOM 684 O O . ASP A 1 80 ? -13.781 24.929 5.723 1.00 92.69 80 ASP A O 1
ATOM 688 N N . ILE A 1 81 ? -14.251 26.410 7.349 1.00 93.56 81 ILE A N 1
ATOM 689 C CA . ILE A 1 81 ? -15.707 26.398 7.139 1.00 93.56 81 ILE A CA 1
ATOM 690 C C . ILE A 1 81 ? -16.032 26.805 5.703 1.00 93.56 81 ILE A C 1
ATOM 692 O O . ILE A 1 81 ? -16.766 26.097 5.014 1.00 93.56 81 ILE A O 1
ATOM 696 N N . PHE A 1 82 ? -15.474 27.925 5.232 1.00 91.69 82 PHE A N 1
ATOM 697 C CA . PHE A 1 82 ? -15.712 28.404 3.871 1.00 91.69 82 PHE A CA 1
ATOM 698 C C . PHE A 1 82 ? -15.205 27.412 2.817 1.00 91.69 82 PHE A C 1
ATOM 700 O O . PHE A 1 82 ? -15.907 27.141 1.837 1.00 91.69 82 PHE A O 1
ATOM 707 N N . LEU A 1 83 ? -14.024 26.824 3.029 1.00 89.12 83 LEU A N 1
ATOM 708 C CA . LEU A 1 83 ? -13.470 25.796 2.150 1.00 89.12 83 LEU A CA 1
ATOM 709 C C . LEU A 1 83 ? -14.390 24.570 2.072 1.00 89.12 83 LEU A C 1
ATOM 711 O O . LEU A 1 83 ? -14.772 24.168 0.973 1.00 89.12 83 LEU A O 1
ATOM 715 N N . LEU A 1 84 ? -14.776 23.991 3.210 1.00 89.94 84 LEU A N 1
ATOM 716 C CA . LEU A 1 84 ? -15.626 22.799 3.264 1.00 89.94 84 LEU A CA 1
ATOM 717 C C . LEU A 1 84 ? -17.028 23.069 2.718 1.00 89.94 84 LEU A C 1
ATOM 719 O O . LEU A 1 84 ? -17.578 22.230 2.003 1.00 89.94 84 LEU A O 1
ATOM 723 N N . LEU A 1 85 ? -17.595 24.248 2.979 1.00 90.31 85 LEU A N 1
ATOM 724 C CA . LEU A 1 85 ? -18.873 24.659 2.403 1.00 90.31 85 LEU A CA 1
ATOM 725 C C . LEU A 1 85 ? -18.776 24.755 0.877 1.00 90.31 85 LEU A C 1
ATOM 727 O O . LEU A 1 85 ? -19.600 24.185 0.161 1.00 90.31 85 LEU A O 1
ATOM 731 N N . THR A 1 86 ? -17.719 25.394 0.373 1.00 86.69 86 THR A N 1
ATOM 732 C CA . THR A 1 86 ? -17.444 25.489 -1.065 1.00 86.69 86 THR A CA 1
ATOM 733 C C . THR A 1 86 ? -17.299 24.099 -1.685 1.00 86.69 86 THR A C 1
ATOM 735 O O . THR A 1 86 ? -17.902 23.817 -2.719 1.00 86.69 86 THR A O 1
ATOM 738 N N . LYS A 1 87 ? -16.560 23.190 -1.040 1.00 84.06 87 LYS A N 1
ATOM 739 C CA . LYS A 1 87 ? -16.416 21.796 -1.489 1.00 84.06 87 LYS A CA 1
ATOM 740 C C . LYS A 1 87 ? -17.729 21.013 -1.448 1.00 84.06 87 LYS A C 1
ATOM 742 O O . LYS A 1 87 ? -17.965 20.197 -2.333 1.00 84.06 87 LYS A O 1
ATOM 747 N N . SER A 1 88 ? -18.594 21.294 -0.476 1.00 83.75 88 SER A N 1
ATOM 748 C CA . SER A 1 88 ? -19.918 20.672 -0.348 1.00 83.75 88 SER A CA 1
ATOM 749 C C . SER A 1 88 ? -20.873 21.089 -1.466 1.00 83.75 88 SER A C 1
ATOM 751 O O . SER A 1 88 ? -21.611 20.253 -1.987 1.00 83.75 88 SER A O 1
ATOM 753 N N . ILE A 1 89 ? -20.846 22.369 -1.851 1.00 82.00 89 ILE A N 1
ATOM 754 C CA . ILE A 1 89 ? -21.700 22.925 -2.912 1.00 82.00 89 ILE A CA 1
ATOM 755 C C . ILE A 1 89 ? -21.171 22.519 -4.290 1.00 82.00 89 ILE A C 1
ATOM 757 O O . ILE A 1 89 ? -21.928 22.075 -5.157 1.00 82.00 89 ILE A O 1
ATOM 761 N N . LEU A 1 90 ? -19.857 22.624 -4.497 1.00 73.75 90 LEU A N 1
ATOM 762 C CA . LEU A 1 90 ? -19.207 22.276 -5.754 1.00 73.75 90 LEU A CA 1
ATOM 763 C C . LEU A 1 90 ? -19.014 20.757 -5.857 1.00 73.75 90 LEU A C 1
ATOM 765 O O . LEU A 1 90 ? -17.889 20.254 -5.785 1.00 73.75 90 LEU A O 1
ATOM 769 N N . LYS A 1 91 ? -20.118 20.032 -6.102 1.00 57.25 91 LYS A N 1
ATOM 770 C CA . LYS A 1 91 ? -20.155 18.573 -6.350 1.00 57.25 91 LYS A CA 1
ATOM 771 C C . LYS A 1 91 ? -19.177 18.098 -7.432 1.00 57.25 91 LYS A C 1
ATOM 773 O O . LYS A 1 91 ? -18.797 16.931 -7.427 1.00 57.25 91 LYS A O 1
ATOM 778 N N . VAL A 1 92 ? -18.723 18.989 -8.317 1.00 53.81 92 VAL A N 1
ATOM 779 C CA . VAL A 1 92 ? -17.677 18.720 -9.321 1.00 53.81 92 VAL A CA 1
ATOM 780 C C . VAL A 1 92 ? -16.372 18.232 -8.667 1.00 53.81 92 VAL A C 1
ATOM 782 O O . VAL A 1 92 ? -15.664 17.424 -9.252 1.00 53.81 92 VAL A O 1
ATOM 785 N N . ASN A 1 93 ? -16.080 18.625 -7.418 1.00 51.19 93 ASN A N 1
ATOM 786 C CA . ASN A 1 93 ? -14.924 18.107 -6.676 1.00 51.19 93 ASN A CA 1
ATOM 787 C C . ASN A 1 93 ? -15.107 16.656 -6.189 1.00 51.19 93 ASN A C 1
ATOM 789 O O . ASN A 1 93 ? -14.117 15.935 -6.087 1.00 51.19 93 ASN A O 1
ATOM 793 N N . ARG A 1 94 ? -16.346 16.217 -5.921 1.00 51.53 94 ARG A N 1
ATOM 794 C CA . ARG A 1 94 ? -16.666 14.858 -5.438 1.00 51.53 94 ARG A CA 1
ATOM 795 C C . ARG A 1 94 ? -16.501 13.791 -6.508 1.00 51.53 94 ARG A C 1
ATOM 797 O O . ARG A 1 94 ? -16.118 12.668 -6.207 1.00 51.53 94 ARG A O 1
ATOM 804 N N . TYR A 1 95 ? -16.735 14.170 -7.758 1.00 52.22 95 TYR A N 1
ATOM 805 C CA . TYR A 1 95 ? -16.491 13.326 -8.922 1.00 52.22 95 TYR A CA 1
ATOM 806 C C . TYR A 1 95 ? -15.211 13.711 -9.651 1.00 52.22 95 TYR A C 1
ATOM 808 O O . TYR A 1 95 ? -15.006 13.255 -10.763 1.00 52.22 95 TYR A O 1
ATOM 816 N N . ARG A 1 96 ? -14.334 14.536 -9.064 1.00 48.22 96 ARG A N 1
ATOM 817 C CA . ARG A 1 96 ? -13.107 14.952 -9.746 1.00 48.22 96 ARG A CA 1
ATOM 818 C C . ARG A 1 96 ? -12.206 13.761 -10.056 1.00 48.22 96 ARG A C 1
ATOM 820 O O . ARG A 1 96 ? -11.646 13.751 -11.132 1.00 48.22 96 ARG A O 1
ATOM 827 N N . SER A 1 97 ? -12.133 12.741 -9.204 1.00 43.81 97 SER A N 1
ATOM 828 C CA . SER A 1 97 ? -11.479 11.470 -9.553 1.00 43.81 97 SER A CA 1
ATOM 829 C C . SER A 1 97 ? -12.268 10.693 -10.613 1.00 43.81 97 SER A C 1
ATOM 831 O O . SER A 1 97 ? -11.716 10.263 -11.607 1.00 43.81 97 SER A O 1
ATOM 833 N N . PHE A 1 98 ? -13.593 10.598 -10.501 1.00 43.75 98 PHE A N 1
ATOM 834 C CA . PHE A 1 98 ? -14.431 9.931 -11.513 1.00 43.75 98 PHE A CA 1
ATOM 835 C C . PHE A 1 98 ? -14.485 10.628 -12.883 1.00 43.75 98 PHE A C 1
ATOM 837 O O . PHE A 1 98 ? -14.854 9.993 -13.864 1.00 43.75 98 PHE A O 1
ATOM 844 N N . PHE A 1 99 ? -14.169 11.918 -12.958 1.00 44.84 99 PHE A N 1
ATOM 845 C CA . PHE A 1 99 ? -14.218 12.720 -14.177 1.00 44.84 99 PHE A CA 1
ATOM 846 C C . PHE A 1 99 ? -12.807 12.986 -14.698 1.00 44.84 99 PHE A C 1
ATOM 848 O O . PHE A 1 99 ? -12.537 12.734 -15.866 1.00 44.84 99 PHE A O 1
ATOM 855 N N . ASN A 1 100 ? -11.882 13.409 -13.833 1.00 46.66 100 ASN A N 1
ATOM 856 C CA . ASN A 1 100 ? -10.497 13.642 -14.215 1.00 46.66 100 ASN A CA 1
ATOM 857 C C . ASN A 1 100 ? -9.677 12.363 -14.250 1.00 46.66 100 ASN A C 1
ATOM 859 O O . ASN A 1 100 ? -8.883 12.284 -15.157 1.00 46.66 100 ASN A O 1
ATOM 863 N N . ASP A 1 101 ? -9.841 11.349 -13.394 1.00 50.28 101 ASP A N 1
ATOM 864 C CA . ASP A 1 101 ? -8.987 10.151 -13.510 1.00 50.28 101 ASP A CA 1
ATOM 865 C C . ASP A 1 101 ? -9.236 9.416 -14.836 1.00 50.28 101 ASP A C 1
ATOM 867 O O . ASP A 1 101 ? -8.264 8.996 -15.452 1.00 50.28 101 ASP A O 1
ATOM 871 N N . PRO A 1 102 ? -10.473 9.306 -15.370 1.00 52.50 102 PRO A N 1
ATOM 872 C CA . PRO A 1 102 ? -10.679 8.810 -16.726 1.00 52.50 102 PRO A CA 1
ATOM 873 C C . PRO A 1 102 ? -10.144 9.739 -17.812 1.00 52.50 102 PRO A C 1
ATOM 875 O O . PRO A 1 102 ? -9.686 9.226 -18.825 1.00 52.50 102 PRO A O 1
ATOM 878 N N . ILE A 1 103 ? -10.178 11.066 -17.633 1.00 54.53 103 ILE A N 1
ATOM 879 C CA . ILE A 1 103 ? -9.641 12.040 -18.604 1.00 54.53 103 ILE A CA 1
ATOM 880 C C . ILE A 1 103 ? -8.109 12.076 -18.564 1.00 54.53 103 ILE A C 1
ATOM 882 O O . ILE A 1 103 ? -7.490 12.051 -19.613 1.00 54.53 103 ILE A O 1
ATOM 886 N N . ASP A 1 104 ? -7.490 12.075 -17.393 1.00 53.12 104 ASP A N 1
ATOM 887 C CA . ASP A 1 104 ? -6.054 11.995 -17.147 1.00 53.12 104 ASP A CA 1
ATOM 888 C C . ASP A 1 104 ? -5.545 10.629 -17.590 1.00 53.12 104 ASP A C 1
ATOM 890 O O . ASP A 1 104 ? -4.577 10.567 -18.335 1.00 53.12 104 ASP A O 1
ATOM 894 N N . ALA A 1 105 ? -6.241 9.533 -17.268 1.00 52.38 105 ALA A N 1
ATOM 895 C CA . ALA A 1 105 ? -5.938 8.224 -17.837 1.00 52.38 105 ALA A CA 1
ATOM 896 C C . ALA A 1 105 ? -6.124 8.230 -19.357 1.00 52.38 105 ALA A C 1
ATOM 898 O O . ALA A 1 105 ? -5.295 7.666 -20.058 1.00 52.38 105 ALA A O 1
ATOM 899 N N . TYR A 1 106 ? -7.162 8.867 -19.902 1.00 57.34 106 TYR A N 1
ATOM 900 C CA . TYR A 1 106 ? -7.359 8.995 -21.348 1.00 57.34 106 TYR A CA 1
ATOM 901 C C . TYR A 1 106 ? -6.233 9.808 -21.998 1.00 57.34 106 TYR A C 1
ATOM 903 O O . TYR A 1 106 ? -5.696 9.369 -23.010 1.00 57.34 106 TYR A O 1
ATOM 911 N N . ILE A 1 107 ? -5.820 10.931 -21.410 1.00 55.97 107 ILE A N 1
ATOM 912 C CA . ILE A 1 107 ? -4.738 11.794 -21.893 1.00 55.97 107 ILE A CA 1
ATOM 913 C C . ILE A 1 107 ? -3.390 11.078 -21.784 1.00 55.97 107 ILE A C 1
ATOM 915 O O . ILE A 1 107 ? -2.615 11.078 -22.740 1.00 55.97 107 ILE A O 1
ATOM 919 N N . GLU A 1 108 ? -3.122 10.416 -20.661 1.00 57.84 108 GLU A N 1
ATOM 920 C CA . GLU A 1 108 ? -1.932 9.588 -20.464 1.00 57.84 108 GLU A CA 1
ATOM 921 C C . GLU A 1 108 ? -1.873 8.446 -21.493 1.00 57.84 108 GLU A C 1
ATOM 923 O O . GLU A 1 108 ? -0.826 8.207 -22.101 1.00 57.84 108 GLU A O 1
ATOM 928 N N . ARG A 1 109 ? -3.015 7.795 -21.756 1.00 54.00 109 ARG A N 1
ATOM 929 C CA . ARG A 1 109 ? -3.141 6.664 -22.692 1.00 54.00 109 ARG A CA 1
ATOM 930 C C . ARG A 1 109 ? -3.072 7.070 -24.165 1.00 54.00 109 ARG A C 1
ATOM 932 O O . ARG A 1 109 ? -2.496 6.324 -24.947 1.00 54.00 109 ARG A O 1
ATOM 939 N N . HIS A 1 110 ? -3.643 8.212 -24.555 1.00 52.34 110 HIS A N 1
ATOM 940 C CA . HIS A 1 110 ? -3.765 8.606 -25.969 1.00 52.34 110 HIS A CA 1
ATOM 941 C C . HIS A 1 110 ? -2.719 9.628 -26.415 1.00 52.34 110 HIS A C 1
ATOM 943 O O . HIS A 1 110 ? -2.369 9.650 -27.592 1.00 52.34 110 HIS A O 1
ATOM 949 N N . TYR A 1 111 ? -2.197 10.457 -25.505 1.00 52.56 111 TYR A N 1
ATOM 950 C CA . TYR A 1 111 ? -1.275 11.540 -25.863 1.00 52.56 111 TYR A CA 1
ATOM 951 C C . TYR A 1 111 ? 0.105 11.421 -25.207 1.00 52.56 111 TYR A C 1
ATOM 953 O O . TYR A 1 111 ? 1.085 11.871 -25.796 1.00 52.56 111 TYR A O 1
ATOM 961 N N . ARG A 1 112 ? 0.236 10.793 -24.027 1.00 46.94 112 ARG A N 1
ATOM 962 C CA . ARG A 1 112 ? 1.521 10.720 -23.296 1.00 46.94 112 ARG A CA 1
ATOM 963 C C . ARG A 1 112 ? 2.210 9.357 -23.333 1.00 46.94 112 ARG A C 1
ATOM 965 O O . ARG A 1 112 ? 2.852 8.992 -22.355 1.00 46.94 112 ARG A O 1
ATOM 972 N N . ARG A 1 113 ? 2.130 8.624 -24.454 1.00 54.97 113 ARG A N 1
ATOM 973 C CA . ARG A 1 113 ? 2.902 7.385 -24.744 1.00 54.97 113 ARG A CA 1
ATOM 974 C C . ARG A 1 113 ? 3.129 6.465 -23.526 1.00 54.97 113 ARG A C 1
ATOM 976 O O . ARG A 1 113 ? 4.216 5.917 -23.365 1.00 54.97 113 ARG A O 1
ATOM 983 N N . SER A 1 114 ? 2.141 6.321 -22.638 1.00 56.41 114 SER A N 1
ATOM 984 C CA . SER A 1 114 ? 2.272 5.497 -21.429 1.00 56.41 114 SER A CA 1
ATOM 985 C C . SER A 1 114 ? 3.465 5.873 -20.516 1.00 56.41 114 SER A C 1
ATOM 987 O O . SER A 1 114 ? 4.041 5.007 -19.871 1.00 56.41 114 SER A O 1
ATOM 989 N N . ARG A 1 115 ? 3.871 7.148 -20.427 1.00 60.16 115 ARG A N 1
ATOM 990 C CA . ARG A 1 115 ? 5.001 7.623 -19.584 1.00 60.16 115 ARG A CA 1
ATOM 991 C C . ARG A 1 115 ? 4.597 7.942 -18.134 1.00 60.16 115 ARG A C 1
ATOM 993 O O . ARG A 1 115 ? 5.316 8.648 -17.425 1.00 60.16 115 ARG A O 1
ATOM 1000 N N . SER A 1 116 ? 3.443 7.432 -17.714 1.00 59.44 116 SER A N 1
ATOM 1001 C CA . SER A 1 116 ? 2.790 7.737 -16.443 1.00 59.44 116 SER A CA 1
ATOM 1002 C C . SER A 1 116 ? 3.633 7.364 -15.209 1.00 59.44 116 SER A C 1
ATOM 1004 O O . SER A 1 116 ? 4.525 6.515 -15.249 1.00 59.44 116 SER A O 1
ATOM 1006 N N . TYR A 1 117 ? 3.326 7.999 -14.075 1.00 53.56 117 TYR A N 1
ATOM 1007 C CA . TYR A 1 117 ? 3.865 7.662 -12.750 1.00 53.56 117 TYR A CA 1
ATOM 1008 C C . TYR A 1 117 ? 3.123 6.499 -12.069 1.00 53.56 117 TYR A C 1
ATOM 1010 O O . TYR A 1 117 ? 3.492 6.112 -10.960 1.00 53.56 117 TYR A O 1
ATOM 1018 N N . HIS A 1 118 ? 2.077 5.959 -12.701 1.00 67.69 118 HIS A N 1
ATOM 1019 C CA . HIS A 1 118 ? 1.373 4.772 -12.221 1.00 67.69 118 HIS A CA 1
ATOM 1020 C C . HIS A 1 118 ? 2.222 3.500 -12.355 1.00 67.69 118 HIS A C 1
ATOM 1022 O O . HIS A 1 118 ? 3.241 3.482 -13.048 1.00 67.69 118 HIS A O 1
ATOM 1028 N N . ASN A 1 119 ? 1.788 2.433 -11.679 1.00 82.88 119 ASN A N 1
ATOM 1029 C CA . ASN A 1 119 ? 2.492 1.157 -11.700 1.00 82.88 119 ASN A CA 1
ATOM 1030 C C . ASN A 1 119 ? 2.585 0.582 -13.125 1.00 82.88 119 ASN A C 1
ATOM 1032 O O . ASN A 1 119 ? 1.687 0.782 -13.948 1.00 82.88 119 ASN A O 1
ATOM 1036 N N . TYR A 1 120 ? 3.667 -0.147 -13.390 1.00 89.25 120 TYR A N 1
ATOM 1037 C CA . TYR A 1 120 ? 3.956 -0.820 -14.648 1.00 89.25 120 TYR A CA 1
ATOM 1038 C C . TYR A 1 120 ? 2.942 -1.927 -14.939 1.00 89.25 120 TYR A C 1
ATOM 1040 O O . TYR A 1 120 ? 2.746 -2.833 -14.136 1.00 89.25 120 TYR A O 1
ATOM 1048 N N . THR A 1 121 ? 2.325 -1.883 -16.111 1.00 89.12 121 THR A N 1
ATOM 1049 C CA . THR A 1 121 ? 1.281 -2.815 -16.562 1.00 89.12 121 THR A CA 1
ATOM 1050 C C . THR A 1 121 ? 1.620 -3.482 -17.898 1.00 89.12 121 THR A C 1
ATOM 1052 O O . THR A 1 121 ? 0.769 -4.160 -18.480 1.00 89.12 121 THR A O 1
ATOM 1055 N N . GLY A 1 122 ? 2.849 -3.303 -18.391 1.00 91.12 122 GLY A N 1
ATOM 1056 C CA . GLY A 1 122 ? 3.363 -3.889 -19.628 1.00 91.12 122 GLY A CA 1
ATOM 1057 C C . GLY A 1 122 ? 3.563 -5.400 -19.537 1.00 91.12 122 GLY A C 1
ATOM 1058 O O . GLY A 1 122 ? 3.062 -6.067 -18.627 1.00 91.12 122 GLY A O 1
ATOM 1059 N N . ALA A 1 123 ? 4.254 -5.974 -20.517 1.00 94.06 123 ALA A N 1
ATOM 1060 C CA . ALA A 1 123 ? 4.641 -7.380 -20.473 1.00 94.06 123 ALA A CA 1
ATOM 1061 C C . ALA A 1 123 ? 5.661 -7.604 -19.344 1.00 94.06 123 ALA A C 1
ATOM 1063 O O . ALA A 1 123 ? 6.577 -6.803 -19.164 1.00 94.06 123 ALA A O 1
ATOM 1064 N N . MET A 1 124 ? 5.495 -8.659 -18.548 1.00 94.25 124 MET A N 1
ATOM 1065 C CA . MET A 1 124 ? 6.378 -8.914 -17.408 1.00 94.25 124 MET A CA 1
ATOM 1066 C C . MET A 1 124 ? 7.726 -9.464 -17.902 1.00 94.25 124 MET A C 1
ATOM 1068 O O . MET A 1 124 ? 7.729 -10.505 -18.567 1.00 94.25 124 MET A O 1
ATOM 1072 N N . PRO A 1 125 ? 8.868 -8.817 -17.602 1.00 97.00 125 PRO A N 1
ATOM 1073 C CA . PRO A 1 125 ? 10.172 -9.412 -17.859 1.00 97.00 125 PRO A CA 1
ATOM 1074 C C . PRO A 1 125 ? 10.364 -10.700 -17.055 1.00 97.00 125 PRO A C 1
ATOM 1076 O O . PRO A 1 125 ? 9.864 -10.822 -15.937 1.00 97.00 125 PRO A O 1
ATOM 1079 N N . LYS A 1 126 ? 11.148 -11.641 -17.583 1.00 96.38 126 LYS A N 1
ATOM 1080 C CA . LYS A 1 126 ? 11.451 -12.915 -16.914 1.00 96.38 126 LYS A CA 1
ATOM 1081 C C . LYS A 1 126 ? 12.149 -12.710 -15.565 1.00 96.38 126 LYS A C 1
ATOM 1083 O O . LYS A 1 126 ? 11.879 -13.434 -14.614 1.00 96.38 126 LYS A O 1
ATOM 1088 N N . GLU A 1 127 ? 13.033 -11.723 -15.488 1.00 95.88 127 GLU A N 1
ATOM 1089 C CA . GLU A 1 127 ? 13.781 -11.330 -14.292 1.00 95.88 127 GLU A CA 1
ATOM 1090 C C . GLU A 1 127 ? 12.961 -10.432 -13.349 1.00 95.88 127 GLU A C 1
ATOM 1092 O O . GLU A 1 127 ? 13.453 -10.039 -12.293 1.00 95.88 127 GLU A O 1
ATOM 1097 N N . GLY A 1 128 ? 11.715 -10.115 -13.713 1.00 95.31 128 GLY A N 1
ATOM 1098 C CA . GLY A 1 128 ? 10.844 -9.200 -12.990 1.00 95.31 128 GLY A CA 1
ATOM 1099 C C . GLY A 1 128 ? 11.086 -7.729 -13.330 1.00 95.31 128 GLY A C 1
ATOM 1100 O O . GLY A 1 128 ? 11.985 -7.348 -14.082 1.00 95.31 128 GLY A O 1
ATOM 1101 N N . VAL A 1 129 ? 10.237 -6.877 -12.767 1.00 95.38 129 VAL A N 1
ATOM 1102 C CA . VAL A 1 129 ? 10.285 -5.423 -12.933 1.00 95.38 129 VAL A CA 1
ATOM 1103 C C . VAL A 1 129 ? 9.894 -4.751 -11.624 1.00 95.38 129 VAL A C 1
ATOM 1105 O O . VAL A 1 129 ? 9.085 -5.273 -10.853 1.00 95.38 129 VAL A O 1
ATOM 1108 N N . TRP A 1 130 ? 10.473 -3.588 -11.357 1.00 93.00 130 TRP A N 1
ATOM 1109 C CA . TRP A 1 130 ? 10.034 -2.727 -10.268 1.00 93.00 130 TRP A CA 1
ATOM 1110 C C . TRP A 1 130 ? 8.692 -2.081 -10.631 1.00 93.00 130 TRP A C 1
ATOM 1112 O O . TRP A 1 130 ? 8.415 -1.816 -11.799 1.00 93.00 130 TRP A O 1
ATOM 1122 N N . SER A 1 131 ? 7.874 -1.757 -9.636 1.00 89.44 131 SER A N 1
ATOM 1123 C CA . SER A 1 131 ? 6.525 -1.204 -9.771 1.00 89.44 131 SER A CA 1
ATOM 1124 C C . SER A 1 131 ? 6.485 0.047 -10.646 1.00 89.44 131 SER A C 1
ATOM 1126 O O . SER A 1 131 ? 5.536 0.248 -11.391 1.00 89.44 131 SER A O 1
ATOM 1128 N N . LYS A 1 132 ? 7.546 0.860 -10.641 1.00 88.44 132 LYS A N 1
ATOM 1129 C CA . LYS A 1 132 ? 7.683 2.051 -11.499 1.00 88.44 132 LYS A CA 1
ATOM 1130 C C . LYS A 1 132 ? 8.132 1.753 -12.939 1.00 88.44 132 LYS A C 1
ATOM 1132 O O . LYS A 1 132 ? 8.265 2.691 -13.721 1.00 88.44 132 LYS A O 1
ATOM 1137 N N . GLY A 1 133 ? 8.392 0.499 -13.295 1.00 92.62 133 GLY A N 1
ATOM 1138 C CA . GLY A 1 133 ? 8.849 0.059 -14.617 1.00 92.62 133 GLY A CA 1
ATOM 1139 C C . GLY A 1 133 ? 10.367 -0.050 -14.776 1.00 92.62 133 GLY A C 1
ATOM 1140 O O . GLY A 1 133 ? 10.828 -0.323 -15.878 1.00 92.62 133 GLY A O 1
ATOM 1141 N N . PHE A 1 134 ? 11.161 0.177 -13.723 1.00 94.50 134 PHE A N 1
ATOM 1142 C CA . PHE A 1 134 ? 12.607 -0.072 -13.781 1.00 94.50 134 PHE A CA 1
ATOM 1143 C C . PHE A 1 134 ? 12.892 -1.569 -13.914 1.00 94.50 134 PHE A C 1
ATOM 1145 O O . PHE A 1 134 ? 12.224 -2.386 -13.284 1.00 94.50 134 PHE A O 1
ATOM 1152 N N . THR A 1 135 ? 13.896 -1.925 -14.705 1.00 97.06 135 THR A N 1
ATOM 1153 C CA . THR A 1 135 ? 14.339 -3.311 -14.901 1.00 97.06 135 THR A CA 1
ATOM 1154 C C . THR A 1 135 ? 15.616 -3.598 -14.116 1.00 97.06 135 THR A C 1
ATOM 1156 O O . THR A 1 135 ? 16.258 -2.693 -13.577 1.00 97.06 135 THR A O 1
ATOM 1159 N N . THR A 1 136 ? 16.038 -4.858 -14.092 1.00 96.81 136 THR A N 1
ATOM 1160 C CA . THR A 1 136 ? 17.441 -5.230 -13.851 1.00 96.81 136 THR A CA 1
ATOM 1161 C C . THR A 1 136 ? 18.339 -4.724 -14.991 1.00 96.81 136 THR A C 1
ATOM 1163 O O . THR A 1 136 ? 17.853 -4.245 -16.021 1.00 96.81 136 THR A O 1
ATOM 1166 N N . GLN A 1 137 ? 19.665 -4.827 -14.834 1.00 97.44 137 GLN A N 1
ATOM 1167 C CA . GLN A 1 137 ? 20.622 -4.450 -15.888 1.00 97.44 137 GLN A CA 1
ATOM 1168 C C . GLN A 1 137 ? 20.373 -5.206 -17.201 1.00 97.44 137 GLN A C 1
ATOM 1170 O O . GLN A 1 137 ? 20.457 -4.628 -18.286 1.00 97.44 137 GLN A O 1
ATOM 1175 N N . LYS A 1 138 ? 20.061 -6.497 -17.076 1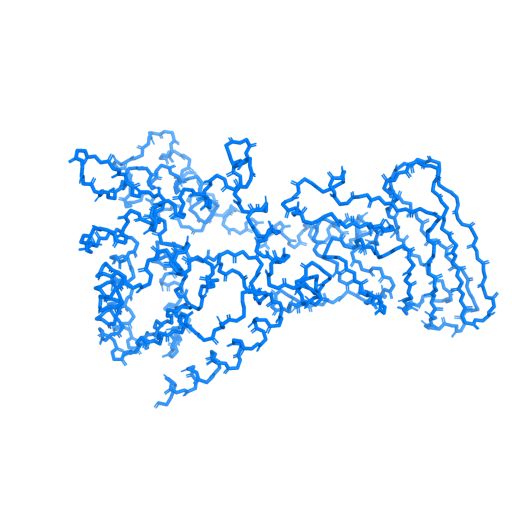.00 98.31 138 LYS A N 1
ATOM 1176 C CA . LYS A 1 138 ? 19.749 -7.405 -18.171 1.00 98.31 138 LYS A CA 1
ATOM 1177 C C . LYS A 1 138 ? 18.415 -8.075 -17.902 1.00 98.31 138 LYS A C 1
ATOM 1179 O O . LYS A 1 138 ? 18.223 -8.608 -16.808 1.00 98.31 138 LYS A O 1
ATOM 1184 N N . PHE A 1 139 ? 17.526 -8.045 -18.886 1.00 98.25 139 PHE A N 1
ATOM 1185 C CA . PHE A 1 139 ? 16.218 -8.677 -18.783 1.00 98.25 139 PHE A CA 1
ATOM 1186 C C . PHE A 1 139 ? 15.739 -9.224 -20.127 1.00 98.25 139 PHE A C 1
ATOM 1188 O O . PHE A 1 139 ? 16.083 -8.705 -21.191 1.00 98.25 139 PHE A O 1
ATOM 1195 N N . GLN A 1 140 ? 14.920 -10.265 -20.063 1.00 98.31 140 GLN A N 1
ATOM 1196 C CA . GLN A 1 140 ? 14.232 -10.869 -21.190 1.00 98.31 140 GLN A CA 1
ATOM 1197 C C . GLN A 1 140 ? 12.738 -10.550 -21.115 1.00 98.31 140 GLN A C 1
ATOM 1199 O O . GLN A 1 140 ? 12.118 -10.700 -20.065 1.00 98.31 140 GLN A O 1
ATOM 1204 N N . ILE A 1 141 ? 12.140 -10.157 -22.235 1.00 97.62 141 ILE A N 1
ATOM 1205 C CA . ILE A 1 141 ? 10.723 -9.799 -22.327 1.00 97.62 141 ILE A CA 1
ATOM 1206 C C . ILE A 1 141 ? 10.123 -10.307 -23.640 1.00 97.62 141 ILE A C 1
ATOM 1208 O O . ILE A 1 141 ? 10.794 -10.339 -24.671 1.00 97.62 141 ILE A O 1
ATOM 1212 N N . GLU A 1 142 ? 8.863 -10.731 -23.599 1.00 97.12 142 GLU A N 1
ATOM 1213 C CA . GLU A 1 142 ? 8.090 -11.063 -24.795 1.00 97.12 142 GLU A CA 1
ATOM 1214 C C . GLU A 1 142 ? 7.251 -9.858 -25.217 1.00 97.12 142 GLU A C 1
ATOM 1216 O O . GLU A 1 142 ? 6.548 -9.266 -24.398 1.00 97.12 142 GLU A O 1
ATOM 1221 N N . CYS A 1 143 ? 7.348 -9.491 -26.492 1.00 96.12 143 CYS A N 1
ATOM 1222 C CA . CYS A 1 143 ? 6.739 -8.290 -27.040 1.00 96.12 143 CYS A CA 1
ATOM 1223 C C . CYS A 1 143 ? 5.750 -8.623 -28.137 1.00 96.12 143 CYS A C 1
ATOM 1225 O O . CYS A 1 143 ? 6.107 -9.270 -29.122 1.00 96.12 143 CYS A O 1
ATOM 1227 N N . SER A 1 144 ? 4.529 -8.119 -27.983 1.00 94.88 144 SER A N 1
ATOM 1228 C CA . SER A 1 144 ? 3.550 -8.099 -29.061 1.00 94.88 144 SER A CA 1
ATOM 1229 C C . SER A 1 144 ? 3.892 -6.989 -30.048 1.00 94.88 144 SER A C 1
ATOM 1231 O O . SER A 1 144 ? 4.136 -5.848 -29.662 1.00 94.88 144 SER A O 1
ATOM 1233 N N . LEU A 1 145 ? 3.918 -7.340 -31.328 1.00 93.69 145 LEU A N 1
ATOM 1234 C CA . LEU A 1 145 ? 4.267 -6.452 -32.428 1.00 93.69 145 LEU A CA 1
ATOM 1235 C C . LEU A 1 145 ? 3.015 -6.047 -33.202 1.00 93.69 145 LEU A C 1
ATOM 1237 O O . LEU A 1 145 ? 2.045 -6.805 -33.295 1.00 93.69 145 LEU A O 1
ATOM 1241 N N . LYS A 1 146 ? 3.053 -4.865 -33.816 1.00 90.38 146 LYS A N 1
ATOM 1242 C CA . LYS A 1 146 ? 2.039 -4.401 -34.766 1.00 90.38 146 LYS A CA 1
ATOM 1243 C C . LYS A 1 146 ? 2.674 -4.319 -36.149 1.00 90.38 146 LYS A C 1
ATOM 1245 O O . LYS A 1 146 ? 3.542 -3.485 -36.380 1.00 90.38 146 LYS A O 1
ATOM 1250 N N . ASN A 1 147 ? 2.261 -5.201 -37.062 1.00 90.56 147 ASN A N 1
ATOM 1251 C CA . ASN A 1 147 ? 2.826 -5.324 -38.417 1.00 90.56 147 ASN A CA 1
ATOM 1252 C C . ASN A 1 147 ? 4.360 -5.492 -38.416 1.00 90.56 147 ASN A C 1
ATOM 1254 O O . ASN A 1 147 ? 5.067 -4.793 -39.140 1.00 90.56 147 ASN A O 1
ATOM 1258 N N . GLY A 1 148 ? 4.878 -6.367 -37.548 1.00 92.00 148 GLY A N 1
ATOM 1259 C CA . GLY A 1 148 ? 6.317 -6.587 -37.393 1.00 92.00 148 GLY A CA 1
ATOM 1260 C C . GLY A 1 148 ? 7.077 -5.442 -36.716 1.00 92.00 148 GLY A C 1
ATOM 1261 O O . GLY A 1 148 ? 8.302 -5.478 -36.699 1.00 92.00 148 GLY A O 1
ATOM 1262 N N . LYS A 1 149 ? 6.408 -4.430 -36.148 1.00 93.25 149 LYS A N 1
ATOM 1263 C CA . LYS A 1 149 ? 7.066 -3.309 -35.457 1.00 93.25 149 LYS A CA 1
ATOM 1264 C C . LYS A 1 149 ? 6.781 -3.302 -33.960 1.00 93.25 149 LYS A C 1
ATOM 1266 O O . LYS A 1 149 ? 5.646 -3.536 -33.542 1.00 93.25 149 LYS A O 1
ATOM 1271 N N . LEU A 1 150 ? 7.813 -2.998 -33.175 1.00 94.06 150 LEU A N 1
ATOM 1272 C CA . LEU A 1 150 ? 7.702 -2.575 -31.781 1.00 94.06 150 LEU A CA 1
ATOM 1273 C C . LEU A 1 150 ? 7.908 -1.060 -31.734 1.00 94.06 150 LEU A C 1
ATOM 1275 O O . LEU A 1 150 ? 9.008 -0.591 -32.028 1.00 94.06 150 LEU A O 1
ATOM 1279 N N . GLU A 1 151 ? 6.859 -0.330 -31.363 1.00 92.81 151 GLU A N 1
ATOM 1280 C CA . GLU A 1 151 ? 6.870 1.124 -31.174 1.00 92.81 151 GLU A CA 1
ATOM 1281 C C . GLU A 1 151 ? 6.548 1.425 -29.709 1.00 92.81 151 GLU A C 1
ATOM 1283 O O . GLU A 1 151 ? 5.410 1.274 -29.267 1.00 92.81 151 GLU A O 1
ATOM 1288 N N . ASP A 1 152 ? 7.559 1.821 -28.942 1.00 93.06 152 ASP A N 1
ATOM 1289 C CA . ASP A 1 152 ? 7.439 1.971 -27.494 1.00 93.06 152 ASP A CA 1
ATOM 1290 C C . ASP A 1 152 ? 8.309 3.118 -26.955 1.00 93.06 152 ASP A C 1
ATOM 1292 O O . ASP A 1 152 ? 8.850 3.936 -27.706 1.00 93.06 152 ASP A O 1
ATOM 1296 N N . SER A 1 153 ? 8.439 3.240 -25.635 1.00 93.56 153 SER A N 1
ATOM 1297 C CA . SER A 1 153 ? 9.360 4.202 -25.018 1.00 93.56 153 SER A CA 1
ATOM 1298 C C . SER A 1 153 ? 10.129 3.603 -23.846 1.00 93.56 153 SER A C 1
ATOM 1300 O O . SER A 1 153 ? 9.596 2.810 -23.072 1.00 93.56 153 SER A O 1
ATOM 1302 N N . ILE A 1 154 ? 11.376 4.045 -23.683 1.00 95.69 154 ILE A N 1
ATOM 1303 C CA . ILE A 1 154 ? 12.228 3.709 -22.537 1.00 95.69 154 ILE A CA 1
ATOM 1304 C C . ILE A 1 154 ? 12.795 4.985 -21.915 1.00 95.69 154 ILE A C 1
ATOM 1306 O O . ILE A 1 154 ? 13.051 5.967 -22.607 1.00 95.69 154 ILE A O 1
ATOM 1310 N N . PHE A 1 155 ? 12.981 4.985 -20.603 1.00 94.88 155 PHE A N 1
ATOM 1311 C CA . PHE A 1 155 ? 13.624 6.051 -19.854 1.00 94.88 155 PHE A CA 1
ATOM 1312 C C . PHE A 1 155 ? 15.039 5.636 -19.471 1.00 94.88 155 PHE A C 1
ATOM 1314 O O . PHE A 1 155 ? 15.257 4.580 -18.869 1.00 94.88 155 PHE A O 1
ATOM 1321 N N . ILE A 1 156 ? 15.985 6.503 -19.806 1.00 96.88 156 ILE A N 1
ATOM 1322 C CA . ILE A 1 156 ? 17.403 6.349 -19.525 1.00 96.88 156 ILE A CA 1
ATOM 1323 C C . ILE A 1 156 ? 17.740 7.194 -18.296 1.00 96.88 156 ILE A C 1
ATOM 1325 O O . ILE A 1 156 ? 17.555 8.412 -18.340 1.00 96.88 156 ILE A O 1
ATOM 1329 N N . PRO A 1 157 ? 18.219 6.586 -17.198 1.00 93.62 157 PRO A N 1
ATOM 1330 C CA . PRO A 1 157 ? 18.352 7.301 -15.935 1.00 93.62 157 PRO A CA 1
ATOM 1331 C C . PRO A 1 157 ? 19.600 8.186 -15.853 1.00 93.62 157 PRO A C 1
ATOM 1333 O O . PRO A 1 157 ? 19.558 9.209 -15.173 1.00 93.62 157 PRO A O 1
ATOM 1336 N N . LYS A 1 158 ? 20.687 7.841 -16.557 1.00 94.88 158 LYS A N 1
ATOM 1337 C CA . LYS A 1 158 ? 21.945 8.609 -16.577 1.00 94.88 158 LYS A CA 1
ATOM 1338 C C . LYS A 1 158 ? 22.458 8.842 -17.993 1.00 94.88 158 LYS A C 1
ATOM 1340 O O . LYS A 1 158 ? 22.098 8.135 -18.923 1.00 94.88 158 LYS A O 1
ATOM 1345 N N . GLU A 1 159 ? 23.337 9.823 -18.124 1.00 95.75 159 GLU A N 1
ATOM 1346 C CA . GLU A 1 159 ? 24.012 10.166 -19.374 1.00 95.75 159 GLU A CA 1
ATOM 1347 C C . GLU A 1 159 ? 24.934 9.046 -19.891 1.00 95.75 159 GLU A C 1
ATOM 1349 O O . GLU A 1 159 ? 25.411 8.184 -19.139 1.00 95.75 159 GLU A O 1
ATOM 1354 N N . ASN A 1 160 ? 25.220 9.099 -21.194 1.00 97.12 160 ASN A N 1
ATOM 1355 C CA . ASN A 1 160 ? 26.135 8.200 -21.904 1.00 97.12 160 ASN A CA 1
ATOM 1356 C C . ASN A 1 160 ? 25.814 6.707 -21.721 1.00 97.12 160 ASN A C 1
ATOM 1358 O O . ASN A 1 160 ? 26.704 5.915 -21.418 1.00 97.12 160 ASN A O 1
ATOM 1362 N N . TRP A 1 161 ? 24.548 6.322 -21.853 1.00 98.00 161 TRP A N 1
ATOM 1363 C CA . TRP A 1 161 ? 24.050 4.965 -21.627 1.00 98.00 161 TRP A CA 1
ATOM 1364 C C . TRP A 1 161 ? 23.980 4.160 -22.924 1.00 98.00 161 TRP A C 1
ATOM 1366 O O . TRP A 1 161 ? 23.535 4.678 -23.950 1.00 98.00 161 TRP A O 1
ATOM 1376 N N . THR A 1 162 ? 24.347 2.882 -22.875 1.00 98.31 162 THR A N 1
ATOM 1377 C CA . THR A 1 162 ? 24.212 1.969 -24.015 1.00 98.31 162 THR A CA 1
ATOM 1378 C C . THR A 1 162 ? 23.278 0.821 -23.665 1.00 98.31 162 THR A C 1
ATOM 1380 O O . THR A 1 162 ? 23.425 0.185 -22.625 1.00 98.31 162 THR A O 1
ATOM 1383 N N . VAL A 1 163 ? 22.320 0.535 -24.545 1.00 98.25 163 VAL A N 1
ATOM 1384 C CA . VAL A 1 163 ? 21.421 -0.618 -24.431 1.00 98.25 163 VAL A CA 1
ATOM 1385 C C . VAL A 1 163 ? 21.600 -1.505 -25.653 1.00 98.25 163 VAL A C 1
ATOM 1387 O O . VAL A 1 163 ? 21.341 -1.082 -26.780 1.00 98.25 163 VAL A O 1
ATOM 1390 N N . SER A 1 164 ? 22.031 -2.739 -25.426 1.00 98.38 164 SER A N 1
ATOM 1391 C CA . SER A 1 164 ? 22.062 -3.782 -26.449 1.00 98.38 164 SER A CA 1
ATOM 1392 C C . SER A 1 164 ? 20.747 -4.552 -26.425 1.00 98.38 164 SER A C 1
ATOM 1394 O O . SER A 1 164 ? 20.268 -4.925 -25.356 1.00 98.38 164 SER A O 1
ATOM 1396 N N . VAL A 1 165 ? 20.154 -4.774 -27.594 1.00 98.06 165 VAL A N 1
ATOM 1397 C CA . VAL A 1 165 ? 18.896 -5.504 -27.767 1.00 98.06 165 VAL A CA 1
ATOM 1398 C C . VAL A 1 165 ? 19.140 -6.690 -28.682 1.00 98.06 165 VAL A C 1
ATOM 1400 O O . VAL A 1 165 ? 19.559 -6.498 -29.820 1.00 98.06 165 VAL A O 1
ATOM 1403 N N . PHE A 1 166 ? 18.842 -7.893 -28.208 1.00 97.50 166 PHE A N 1
ATOM 1404 C CA . PHE A 1 166 ? 18.978 -9.144 -28.953 1.00 97.50 166 PHE A CA 1
ATOM 1405 C C . PHE A 1 166 ? 17.615 -9.821 -29.106 1.00 97.50 166 PHE A C 1
ATOM 1407 O O . PHE A 1 166 ? 16.788 -9.721 -28.205 1.00 97.50 166 PHE A O 1
ATOM 1414 N N . GLY A 1 167 ? 17.371 -10.524 -30.213 1.00 93.38 167 GLY A N 1
ATOM 1415 C CA . GLY A 1 167 ? 16.140 -11.293 -30.437 1.00 93.38 167 GLY A CA 1
ATOM 1416 C C . GLY A 1 167 ? 16.406 -12.718 -30.923 1.00 93.38 167 GLY A C 1
ATOM 1417 O O . GLY A 1 167 ? 17.458 -12.994 -31.495 1.00 93.38 167 GLY A O 1
ATOM 1418 N N . GLU A 1 168 ? 15.433 -13.620 -30.739 1.00 84.25 168 GLU A N 1
ATOM 1419 C CA . GLU A 1 168 ? 15.550 -15.058 -31.077 1.00 84.25 168 GLU A CA 1
ATOM 1420 C C . GLU A 1 168 ? 15.873 -15.337 -32.564 1.00 84.25 168 GLU A C 1
ATOM 1422 O O . GLU A 1 168 ? 16.435 -16.380 -32.884 1.00 84.25 168 GLU A O 1
ATOM 1427 N N . ASN A 1 169 ? 15.621 -14.383 -33.468 1.00 80.44 169 ASN A N 1
ATOM 1428 C CA . ASN A 1 169 ? 15.881 -14.506 -34.912 1.00 80.44 169 ASN A CA 1
ATOM 1429 C C . ASN A 1 169 ? 17.261 -13.967 -35.343 1.00 80.44 169 ASN A C 1
ATOM 1431 O O . ASN A 1 169 ? 17.425 -13.513 -36.474 1.00 80.44 169 ASN A O 1
ATOM 1435 N N . GLY A 1 170 ? 18.237 -13.916 -34.431 1.00 86.62 170 GLY A N 1
ATOM 1436 C CA . GLY A 1 170 ? 19.547 -13.301 -34.693 1.00 86.62 170 GLY A CA 1
ATOM 1437 C C . GLY A 1 170 ? 19.507 -11.770 -34.792 1.00 86.62 170 GLY A C 1
ATOM 1438 O O . GLY A 1 170 ? 20.501 -11.147 -35.161 1.00 86.62 170 GLY A O 1
ATOM 1439 N N . PHE A 1 171 ? 18.370 -11.152 -34.452 1.00 93.31 171 PHE A N 1
ATOM 1440 C CA . PHE A 1 171 ? 18.242 -9.702 -34.373 1.00 93.31 171 PHE A CA 1
ATOM 1441 C C . PHE A 1 171 ? 19.199 -9.154 -33.312 1.00 93.31 171 PHE A C 1
ATOM 1443 O O . PHE A 1 171 ? 19.250 -9.672 -32.196 1.00 93.31 171 PHE A O 1
ATOM 1450 N N . SER A 1 172 ? 19.918 -8.085 -33.646 1.00 95.88 172 SER A N 1
ATOM 1451 C CA . SER A 1 172 ? 20.778 -7.366 -32.713 1.00 95.88 172 SER A CA 1
ATOM 1452 C C . SER A 1 172 ? 20.782 -5.878 -33.041 1.00 95.88 172 SER A C 1
ATOM 1454 O O . SER A 1 172 ? 20.906 -5.491 -34.205 1.00 95.88 172 SER A O 1
ATOM 1456 N N . LYS A 1 173 ? 20.647 -5.030 -32.021 1.00 96.81 173 LYS A N 1
ATOM 1457 C CA . LYS A 1 173 ? 20.719 -3.573 -32.152 1.00 96.81 173 LYS A CA 1
ATOM 1458 C C . LYS A 1 173 ? 21.391 -2.970 -30.929 1.00 96.81 173 LYS A C 1
ATOM 1460 O O . LYS A 1 173 ? 21.066 -3.326 -29.803 1.00 96.81 173 LYS A O 1
ATOM 14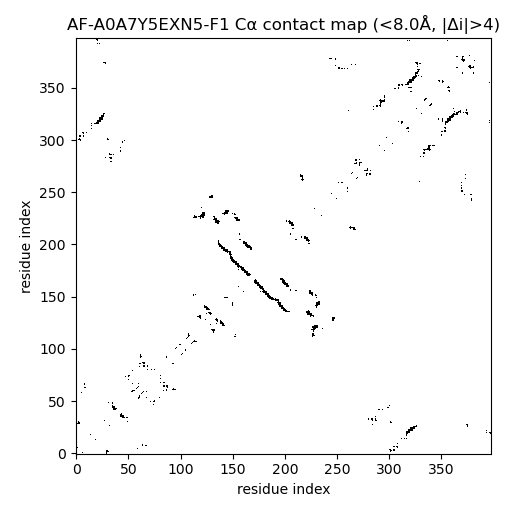65 N N . ILE A 1 174 ? 22.289 -2.017 -31.154 1.00 97.75 174 ILE A N 1
ATOM 1466 C CA . ILE A 1 174 ? 22.924 -1.233 -30.091 1.00 97.75 174 ILE A CA 1
ATOM 1467 C C . ILE A 1 174 ? 22.336 0.174 -30.130 1.00 97.75 174 ILE A C 1
ATOM 1469 O O . ILE A 1 174 ? 22.386 0.848 -31.159 1.00 97.75 174 ILE A O 1
ATOM 1473 N N . LEU A 1 175 ? 21.776 0.612 -29.008 1.00 97.50 175 LEU A N 1
ATOM 1474 C CA . LEU A 1 175 ? 21.184 1.932 -28.821 1.00 97.50 175 LEU A CA 1
ATOM 1475 C C . LEU A 1 175 ? 22.082 2.739 -27.884 1.00 97.50 175 LEU A C 1
ATOM 1477 O O . LEU A 1 175 ? 22.408 2.267 -26.797 1.00 97.50 175 LEU A O 1
ATOM 1481 N N . LYS A 1 176 ? 22.486 3.942 -28.298 1.00 97.88 176 LYS A N 1
ATOM 1482 C CA . LYS A 1 176 ? 23.339 4.840 -27.507 1.00 97.88 176 LYS A CA 1
ATOM 1483 C C . LYS A 1 176 ? 22.569 6.107 -27.155 1.00 97.88 176 LYS A C 1
ATOM 1485 O O . LYS A 1 176 ? 21.949 6.706 -28.031 1.00 97.88 176 LYS A O 1
ATOM 1490 N N . PHE A 1 177 ? 22.637 6.511 -25.893 1.00 97.50 177 PHE A N 1
ATOM 1491 C CA . PHE A 1 177 ? 21.892 7.636 -25.339 1.00 97.50 177 PHE A CA 1
ATOM 1492 C C . PHE A 1 177 ? 22.839 8.581 -24.605 1.00 97.50 177 PHE A C 1
ATOM 1494 O O . PHE A 1 177 ? 23.438 8.214 -23.599 1.00 97.50 177 PHE A O 1
ATOM 1501 N N . GLU A 1 178 ? 22.972 9.810 -25.093 1.00 96.62 178 GLU A N 1
ATOM 1502 C CA . GLU A 1 178 ? 23.886 10.789 -24.493 1.00 96.62 178 GLU A CA 1
ATOM 1503 C C . GLU A 1 178 ? 23.302 11.421 -23.227 1.00 96.62 178 GLU A C 1
ATOM 1505 O O . GLU A 1 178 ? 24.034 11.662 -22.274 1.00 96.62 178 GLU A O 1
ATOM 1510 N N . LYS A 1 179 ? 21.982 11.644 -23.178 1.00 97.00 179 LYS A N 1
ATOM 1511 C CA . LYS A 1 179 ? 21.308 12.369 -22.088 1.00 97.00 179 LYS A CA 1
ATOM 1512 C C . LYS A 1 179 ? 20.358 11.480 -21.287 1.00 97.00 179 LYS A C 1
ATOM 1514 O O . LYS A 1 179 ? 19.834 10.494 -21.804 1.00 97.00 179 LYS A O 1
ATOM 1519 N N . THR A 1 180 ? 20.067 11.880 -20.052 1.00 94.69 180 THR A N 1
ATOM 1520 C CA . THR A 1 180 ? 18.951 11.321 -19.270 1.00 94.69 180 THR A CA 1
ATOM 1521 C C . THR A 1 180 ? 17.600 11.713 -19.885 1.00 94.69 180 THR A C 1
ATOM 1523 O O . THR A 1 180 ? 17.468 12.801 -20.452 1.00 94.69 180 THR A O 1
ATOM 1526 N N . GLY A 1 181 ? 16.592 10.841 -19.800 1.00 93.56 181 GLY A N 1
ATOM 1527 C CA . GLY A 1 181 ? 15.242 11.144 -20.283 1.00 93.56 181 GLY A CA 1
ATOM 1528 C C . GLY A 1 181 ? 14.519 9.990 -20.969 1.00 93.56 181 GLY A C 1
ATOM 1529 O O . GLY A 1 181 ? 15.017 8.871 -21.060 1.00 93.56 181 GLY A O 1
ATOM 1530 N N . TRP A 1 182 ? 13.307 10.279 -21.447 1.00 93.75 182 TRP A N 1
ATOM 1531 C CA . TRP A 1 182 ? 12.495 9.349 -22.233 1.00 93.75 182 TRP A CA 1
ATOM 1532 C C . TRP A 1 182 ? 12.882 9.387 -23.712 1.00 93.75 182 TRP A C 1
ATOM 1534 O O . TRP A 1 182 ? 12.892 10.458 -24.318 1.00 93.75 182 TRP A O 1
ATOM 1544 N N . TYR A 1 183 ? 13.085 8.212 -24.295 1.00 94.94 183 TYR A N 1
ATOM 1545 C CA . TYR A 1 183 ? 13.400 8.008 -25.703 1.00 94.94 183 TYR A CA 1
ATOM 1546 C C . TYR A 1 183 ? 12.392 7.073 -26.353 1.00 94.94 183 TYR A C 1
ATOM 1548 O O . TYR A 1 183 ? 11.869 6.155 -25.717 1.00 94.94 183 TYR A O 1
ATOM 1556 N N . ASP A 1 184 ? 12.149 7.306 -27.637 1.00 94.44 184 ASP A N 1
ATOM 1557 C CA . ASP A 1 184 ? 11.323 6.427 -28.452 1.00 94.44 184 ASP A CA 1
ATOM 1558 C C . ASP A 1 184 ? 12.121 5.196 -28.873 1.00 94.44 184 ASP A C 1
ATOM 1560 O O . ASP A 1 184 ? 13.272 5.295 -29.304 1.00 94.44 184 ASP A O 1
ATOM 1564 N N . LEU A 1 185 ? 11.489 4.032 -28.764 1.00 94.69 185 LEU A N 1
ATOM 1565 C CA . LEU A 1 185 ? 12.046 2.755 -29.167 1.00 94.69 185 LEU A CA 1
ATOM 1566 C C . LEU A 1 185 ? 11.268 2.243 -30.375 1.00 94.69 185 LEU A C 1
ATOM 1568 O O . LEU A 1 185 ? 10.125 1.825 -30.236 1.00 94.69 185 LEU A O 1
ATOM 1572 N N . ASN A 1 186 ? 11.919 2.243 -31.538 1.00 94.88 186 ASN A N 1
ATOM 1573 C CA . ASN A 1 186 ? 11.372 1.683 -32.771 1.00 94.88 186 ASN A CA 1
ATOM 1574 C C . ASN A 1 186 ? 12.274 0.540 -33.252 1.00 94.88 186 ASN A C 1
ATOM 1576 O O . ASN A 1 186 ? 13.428 0.765 -33.656 1.00 94.88 186 ASN A O 1
ATOM 1580 N N . LEU A 1 187 ? 11.761 -0.687 -33.172 1.00 94.94 187 LEU A N 1
ATOM 1581 C CA . LEU A 1 187 ? 12.414 -1.901 -33.665 1.00 94.94 187 LEU A CA 1
ATOM 1582 C C . LEU A 1 187 ? 11.534 -2.535 -34.743 1.00 94.94 187 LEU A C 1
ATOM 1584 O O . LEU A 1 187 ? 10.330 -2.690 -34.548 1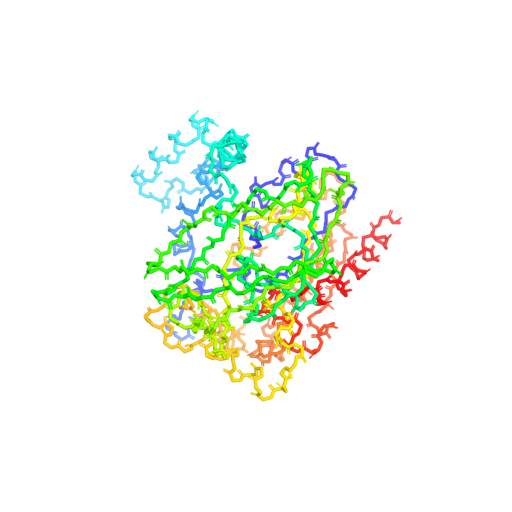.00 94.94 187 LEU A O 1
ATOM 1588 N N . GLU A 1 188 ? 12.137 -2.895 -35.871 1.00 94.19 188 GLU A N 1
ATOM 1589 C CA . GLU A 1 188 ? 11.437 -3.486 -37.011 1.00 94.19 188 GLU A CA 1
ATOM 1590 C C . GLU A 1 188 ? 11.902 -4.927 -37.224 1.00 94.19 188 GLU A C 1
ATOM 1592 O O . GLU A 1 188 ? 13.095 -5.234 -37.161 1.00 94.19 188 GLU A O 1
ATOM 1597 N N . PHE A 1 189 ? 10.934 -5.797 -37.479 1.00 93.19 189 PHE A N 1
ATOM 1598 C CA . PHE A 1 189 ? 11.072 -7.230 -37.695 1.00 93.19 189 PHE A CA 1
ATOM 1599 C C . PHE A 1 189 ? 10.274 -7.633 -38.944 1.00 93.19 189 PHE A C 1
ATOM 1601 O O . PHE A 1 189 ? 9.648 -6.797 -39.599 1.00 93.19 189 PHE A O 1
ATOM 1608 N N . HIS A 1 190 ? 10.273 -8.925 -39.286 1.00 90.00 190 HIS A N 1
ATOM 1609 C CA . HIS A 1 190 ? 9.478 -9.415 -40.414 1.00 90.00 190 HIS A CA 1
ATOM 1610 C C . HIS A 1 190 ? 7.977 -9.117 -40.186 1.00 90.00 190 HIS A C 1
ATOM 1612 O O . HIS A 1 190 ? 7.505 -9.383 -39.077 1.00 90.00 190 HIS A O 1
ATOM 1618 N N . PRO A 1 191 ? 7.216 -8.621 -41.186 1.00 88.00 191 PRO A N 1
ATOM 1619 C CA . PRO A 1 191 ? 5.824 -8.177 -41.013 1.00 88.00 191 PRO A CA 1
ATOM 1620 C C . PRO A 1 191 ? 4.872 -9.218 -40.409 1.00 88.00 191 PRO A C 1
ATOM 1622 O O . PRO A 1 191 ? 3.979 -8.862 -39.642 1.00 88.00 191 PRO A O 1
ATOM 1625 N N . ASP A 1 192 ? 5.098 -10.500 -40.707 1.00 89.19 192 ASP A N 1
ATOM 1626 C CA . ASP A 1 192 ? 4.302 -11.618 -40.178 1.00 89.19 192 ASP A CA 1
ATOM 1627 C C . ASP A 1 192 ? 4.620 -11.967 -38.712 1.00 89.19 192 ASP A C 1
ATOM 1629 O O . ASP A 1 192 ? 3.929 -12.777 -38.089 1.00 89.19 192 ASP A O 1
ATOM 1633 N N . THR A 1 193 ? 5.660 -11.359 -38.135 1.00 90.38 193 THR A N 1
ATOM 1634 C CA . THR A 1 193 ? 6.049 -11.586 -36.740 1.00 90.38 193 THR A CA 1
ATOM 1635 C C . THR A 1 193 ? 5.050 -10.882 -35.829 1.00 90.38 193 THR A C 1
ATOM 1637 O O . THR A 1 193 ? 5.000 -9.653 -35.776 1.00 90.38 193 THR A O 1
ATOM 1640 N N . LYS A 1 194 ? 4.249 -11.662 -35.099 1.00 92.56 194 LYS A N 1
ATOM 1641 C CA . LYS A 1 194 ? 3.252 -11.137 -34.149 1.00 92.56 194 LYS A CA 1
ATOM 1642 C C . LYS A 1 194 ? 3.797 -10.960 -32.739 1.00 92.56 194 LYS A C 1
ATOM 1644 O O . LYS A 1 194 ? 3.418 -10.010 -32.069 1.00 92.56 194 LYS A O 1
ATOM 1649 N N . ASN A 1 195 ? 4.672 -11.862 -32.304 1.00 94.62 195 ASN A N 1
ATOM 1650 C CA . ASN A 1 195 ? 5.342 -11.803 -31.010 1.00 94.62 195 ASN A CA 1
ATOM 1651 C C . ASN A 1 195 ? 6.830 -12.083 -31.200 1.00 94.62 195 ASN A C 1
ATOM 1653 O O . ASN A 1 195 ? 7.208 -12.841 -32.095 1.00 94.62 195 ASN A O 1
ATOM 1657 N N . ILE A 1 196 ? 7.663 -11.496 -30.350 1.00 95.50 196 ILE A N 1
ATOM 1658 C CA . ILE A 1 196 ? 9.100 -11.755 -30.333 1.00 95.50 196 ILE A CA 1
ATOM 1659 C C . ILE A 1 196 ? 9.633 -11.701 -28.906 1.00 95.50 196 ILE A C 1
ATOM 1661 O O . ILE A 1 196 ? 9.235 -10.837 -28.125 1.00 95.50 196 ILE A O 1
ATOM 1665 N N . LYS A 1 197 ? 10.561 -12.599 -28.565 1.00 97.31 197 LYS A N 1
ATOM 1666 C CA . LYS A 1 197 ? 11.328 -12.472 -27.325 1.00 97.31 197 LYS A CA 1
ATOM 1667 C C . LYS A 1 197 ? 12.578 -11.646 -27.568 1.00 97.31 197 LYS A C 1
ATOM 1669 O O . LYS A 1 197 ? 13.354 -11.934 -28.483 1.00 97.31 197 LYS A O 1
ATOM 1674 N N . LEU A 1 198 ? 12.758 -10.636 -26.728 1.00 97.62 198 LEU A N 1
ATOM 1675 C CA . LEU A 1 198 ? 13.893 -9.730 -26.752 1.00 97.62 198 LEU A CA 1
ATOM 1676 C C . LEU A 1 198 ? 14.657 -9.810 -25.437 1.00 97.62 198 LEU A C 1
ATOM 1678 O O . LEU A 1 198 ? 14.065 -9.938 -24.367 1.00 97.62 198 LEU A O 1
ATOM 1682 N N . VAL A 1 199 ? 15.975 -9.693 -25.527 1.00 98.25 199 VAL A N 1
ATOM 1683 C CA . VAL A 1 199 ? 16.877 -9.516 -24.394 1.00 98.25 199 VAL A CA 1
ATOM 1684 C C . VAL A 1 199 ? 17.449 -8.115 -24.481 1.00 98.25 199 VAL A C 1
ATOM 1686 O O . VAL A 1 199 ? 18.083 -7.767 -25.475 1.00 98.25 199 VAL A O 1
ATOM 1689 N N . PHE A 1 200 ? 17.233 -7.325 -23.441 1.00 98.44 200 PHE A N 1
ATOM 1690 C CA . PHE A 1 200 ? 17.808 -5.998 -23.287 1.00 98.44 200 PHE A CA 1
ATOM 1691 C C . PHE A 1 200 ? 18.941 -6.071 -22.271 1.00 98.44 200 PHE A C 1
ATOM 1693 O O . PHE A 1 200 ? 18.791 -6.678 -21.211 1.00 98.44 200 PHE A O 1
ATOM 1700 N N . GLU A 1 201 ? 20.065 -5.438 -22.580 1.00 98.38 201 GLU A N 1
ATOM 1701 C CA . GLU A 1 201 ? 21.247 -5.405 -21.725 1.00 98.38 201 GLU A CA 1
ATOM 1702 C C . GLU A 1 201 ? 21.825 -3.992 -21.695 1.00 98.38 201 GLU A C 1
ATOM 1704 O O . GLU A 1 201 ? 22.274 -3.463 -22.712 1.00 98.38 201 GLU A O 1
ATOM 1709 N N . SER A 1 202 ? 21.773 -3.370 -20.519 1.00 97.81 202 SER A N 1
ATOM 1710 C CA . SER A 1 202 ? 22.380 -2.065 -20.264 1.00 97.81 202 SER A CA 1
ATOM 1711 C C . SER A 1 202 ? 23.863 -2.215 -19.941 1.00 97.81 202 SER A C 1
ATOM 1713 O O . SER A 1 202 ? 24.245 -3.087 -19.162 1.00 97.81 202 SER A O 1
ATOM 1715 N N . ASP A 1 203 ? 24.698 -1.328 -20.473 1.00 97.88 203 ASP A N 1
ATOM 1716 C CA . ASP A 1 203 ? 26.136 -1.292 -20.172 1.00 97.88 203 ASP A CA 1
ATOM 1717 C C . ASP A 1 203 ? 26.444 -0.899 -18.719 1.00 97.88 203 ASP A C 1
ATOM 1719 O O . ASP A 1 203 ? 27.514 -1.212 -18.199 1.00 97.88 203 ASP A O 1
ATOM 1723 N N . LYS A 1 204 ? 25.500 -0.232 -18.053 1.00 96.06 204 LYS A N 1
ATOM 1724 C CA . LYS A 1 204 ? 25.613 0.205 -16.662 1.00 96.06 204 LYS A CA 1
ATOM 1725 C C . LYS A 1 204 ? 24.281 0.109 -15.916 1.00 96.06 204 LYS A C 1
ATOM 1727 O O . LYS A 1 204 ? 23.253 -0.266 -16.479 1.00 96.06 204 LYS A O 1
ATOM 1732 N N . THR A 1 205 ? 24.318 0.467 -14.637 1.00 97.06 205 THR A N 1
ATOM 1733 C CA . THR A 1 205 ? 23.152 0.559 -13.753 1.00 97.06 205 THR A CA 1
ATOM 1734 C C . THR A 1 205 ? 23.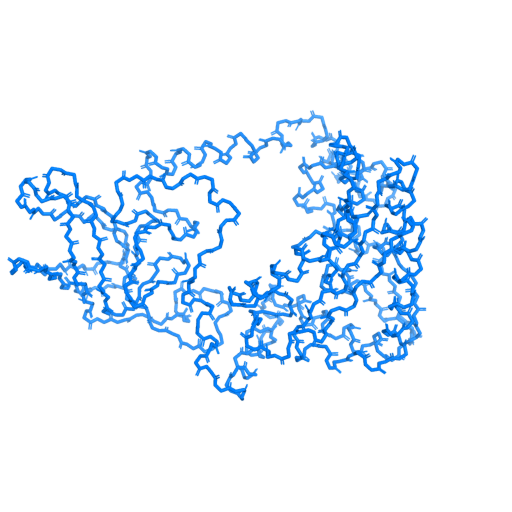136 1.879 -12.990 1.00 97.06 205 THR A C 1
ATOM 1736 O O . THR A 1 205 ? 24.145 2.581 -12.899 1.00 97.06 205 THR A O 1
ATOM 1739 N N . VAL A 1 206 ? 21.989 2.213 -12.404 1.00 94.69 206 VAL A N 1
ATOM 1740 C CA . VAL A 1 206 ? 21.821 3.351 -11.494 1.00 94.69 206 VAL A CA 1
ATOM 1741 C C . VAL A 1 206 ? 21.341 2.870 -10.130 1.00 94.69 206 VAL A C 1
ATOM 1743 O O . VAL A 1 206 ? 20.539 1.944 -10.047 1.00 94.69 206 VAL A O 1
ATOM 1746 N N . SER A 1 207 ? 21.837 3.482 -9.061 1.00 92.75 207 SER A N 1
ATOM 1747 C CA . SER A 1 207 ? 21.404 3.159 -7.705 1.00 92.75 207 SER A CA 1
ATOM 1748 C C . SER A 1 207 ? 19.988 3.665 -7.422 1.00 92.75 207 SER A C 1
ATOM 1750 O O . SER A 1 207 ? 19.634 4.797 -7.755 1.00 92.75 207 SER A O 1
ATOM 1752 N N . SER A 1 208 ? 19.197 2.855 -6.722 1.00 88.62 208 SER A N 1
ATOM 1753 C CA . SER A 1 208 ? 17.882 3.218 -6.201 1.00 88.62 208 SER A CA 1
ATOM 1754 C C . SER A 1 208 ? 17.944 4.423 -5.264 1.00 88.62 208 SER A C 1
ATOM 1756 O O . SER A 1 208 ? 17.001 5.207 -5.246 1.00 88.62 208 SER A O 1
ATOM 1758 N N . LYS A 1 209 ? 19.050 4.605 -4.525 1.00 85.62 209 LYS A N 1
ATOM 1759 C CA . LYS A 1 209 ? 19.256 5.744 -3.615 1.00 85.62 209 LYS A CA 1
ATOM 1760 C C . LYS A 1 209 ? 19.484 7.062 -4.363 1.00 85.62 209 LYS A C 1
ATOM 1762 O O . LYS A 1 209 ? 19.266 8.125 -3.793 1.00 85.62 209 LYS A O 1
ATOM 1767 N N . GLU A 1 210 ? 19.907 7.005 -5.627 1.00 87.25 210 GLU A N 1
ATOM 1768 C CA . GLU A 1 210 ? 20.143 8.200 -6.444 1.00 87.25 210 GLU A CA 1
ATOM 1769 C C . GLU A 1 210 ? 18.878 8.716 -7.139 1.00 87.25 210 GLU A C 1
ATOM 1771 O O . GLU A 1 210 ? 18.698 9.924 -7.270 1.00 87.25 210 GLU A O 1
ATOM 1776 N N . ILE A 1 211 ? 18.020 7.812 -7.623 1.00 81.94 211 ILE A N 1
ATOM 1777 C CA . ILE A 1 211 ? 16.888 8.174 -8.497 1.00 81.94 211 ILE A CA 1
ATOM 1778 C C . ILE A 1 211 ? 15.515 7.978 -7.864 1.00 81.94 211 ILE A C 1
ATOM 1780 O O . ILE A 1 211 ? 14.518 8.445 -8.419 1.00 81.94 211 ILE A O 1
ATOM 1784 N N . ASP A 1 212 ? 15.432 7.294 -6.723 1.00 73.12 212 ASP A N 1
ATOM 1785 C CA . ASP A 1 212 ? 14.199 7.204 -5.963 1.00 73.12 212 ASP A CA 1
ATOM 1786 C C . ASP A 1 212 ? 14.355 7.898 -4.613 1.00 73.12 212 ASP A C 1
ATOM 1788 O O . ASP A 1 212 ? 15.153 7.507 -3.768 1.00 73.12 212 ASP A O 1
ATOM 1792 N N . HIS A 1 213 ? 13.542 8.929 -4.393 1.00 57.25 213 HIS A N 1
ATOM 1793 C CA . HIS A 1 213 ? 13.445 9.595 -3.096 1.00 57.25 213 HIS A CA 1
ATOM 1794 C C . HIS A 1 213 ? 12.650 8.761 -2.070 1.00 57.25 213 HIS A C 1
ATOM 1796 O O . HIS A 1 213 ? 12.538 9.157 -0.911 1.00 57.25 213 HIS A O 1
ATOM 1802 N N . LYS A 1 214 ? 12.058 7.622 -2.472 1.00 55.84 214 LYS A N 1
ATOM 1803 C CA . LYS A 1 214 ? 11.375 6.707 -1.547 1.00 55.84 214 LYS A CA 1
ATOM 1804 C C . LYS A 1 214 ? 12.359 5.968 -0.637 1.00 55.84 214 LYS A C 1
ATOM 1806 O O . LYS A 1 214 ? 13.511 5.735 -0.974 1.00 55.84 214 LYS A O 1
ATOM 1811 N N . GLN A 1 215 ? 11.829 5.553 0.515 1.00 58.88 215 GLN A N 1
ATOM 1812 C CA . GLN A 1 215 ? 12.420 4.692 1.545 1.00 58.88 215 GLN A CA 1
ATOM 1813 C C . GLN A 1 215 ? 12.980 3.362 0.991 1.00 58.88 215 GLN A C 1
ATOM 1815 O O . GLN A 1 215 ? 12.406 2.300 1.225 1.00 58.88 215 GLN A O 1
ATOM 1820 N N . TYR A 1 216 ? 14.103 3.377 0.278 1.00 64.12 216 TYR A N 1
ATOM 1821 C CA . TYR A 1 216 ? 14.931 2.185 0.116 1.00 64.12 216 TYR A CA 1
ATOM 1822 C C . TYR A 1 216 ? 15.928 2.152 1.270 1.00 64.12 216 TYR A C 1
ATOM 1824 O O . TYR A 1 216 ? 16.669 3.111 1.466 1.00 64.12 216 TYR A O 1
ATOM 1832 N N . GLY A 1 217 ? 15.888 1.081 2.063 1.00 76.94 217 GLY A N 1
ATOM 1833 C CA . GLY A 1 217 ? 16.914 0.803 3.060 1.00 76.94 217 GLY A CA 1
ATOM 1834 C C . GLY A 1 217 ? 18.112 0.246 2.311 1.00 76.94 217 GLY A C 1
ATOM 1835 O O . GLY A 1 217 ? 18.987 0.990 1.863 1.00 76.94 217 GLY A O 1
ATOM 1836 N N . LYS A 1 218 ? 18.054 -1.054 2.009 1.00 84.94 218 LYS A N 1
ATOM 1837 C CA . LYS A 1 218 ? 18.989 -1.721 1.103 1.00 84.94 218 LYS A CA 1
ATOM 1838 C C . LYS A 1 218 ? 18.960 -1.052 -0.275 1.00 84.94 218 LYS A C 1
ATOM 1840 O O . LYS A 1 218 ? 17.899 -0.789 -0.842 1.00 84.94 218 LYS A O 1
ATOM 1845 N N . GLU A 1 219 ? 20.148 -0.754 -0.787 1.00 88.38 219 GLU A N 1
ATOM 1846 C CA . GLU A 1 219 ? 20.355 -0.200 -2.122 1.00 88.38 219 GLU A CA 1
ATOM 1847 C C . GLU A 1 219 ? 20.136 -1.277 -3.192 1.00 88.38 219 GLU A C 1
ATOM 1849 O O . GLU A 1 219 ? 20.547 -2.427 -3.025 1.00 88.38 219 GLU A O 1
ATOM 1854 N N . TYR A 1 220 ? 19.500 -0.893 -4.299 1.00 89.56 220 TYR A N 1
ATOM 1855 C CA . TYR A 1 220 ? 19.285 -1.742 -5.468 1.00 89.56 220 TYR A CA 1
ATOM 1856 C C . TYR A 1 220 ? 19.770 -1.037 -6.726 1.00 89.56 220 TYR A C 1
ATOM 1858 O O . TYR A 1 220 ? 19.788 0.188 -6.790 1.00 89.56 220 TYR A O 1
ATOM 1866 N N . PHE A 1 221 ? 20.139 -1.808 -7.743 1.00 92.69 221 PHE A N 1
ATOM 1867 C CA . PHE A 1 221 ? 20.668 -1.272 -8.992 1.00 92.69 221 PHE A CA 1
ATOM 1868 C C . PHE A 1 221 ? 19.696 -1.525 -10.137 1.00 92.69 221 PHE A C 1
ATOM 1870 O O . PHE A 1 221 ? 19.324 -2.666 -10.418 1.00 92.69 221 PHE A O 1
ATOM 1877 N N . TYR A 1 222 ? 19.272 -0.445 -10.785 1.00 94.19 222 TYR A N 1
ATOM 1878 C CA . TYR A 1 222 ? 18.298 -0.463 -11.867 1.00 94.19 222 TYR A CA 1
ATOM 1879 C C . TYR A 1 222 ? 18.991 -0.329 -13.222 1.00 94.19 222 TYR A C 1
ATOM 1881 O O . TYR A 1 222 ? 19.995 0.374 -13.357 1.00 94.19 222 TYR A O 1
ATOM 1889 N N . GLY A 1 223 ? 18.430 -0.999 -14.227 1.00 96.62 223 GLY A N 1
ATOM 1890 C CA . GLY A 1 223 ? 18.725 -0.765 -15.634 1.00 96.62 223 GLY A CA 1
ATOM 1891 C C . GLY A 1 223 ? 17.921 0.424 -16.168 1.00 96.62 223 GLY A C 1
ATOM 1892 O O . GLY A 1 223 ? 17.871 1.495 -15.561 1.00 96.62 223 GLY A O 1
ATOM 1893 N N . ILE A 1 224 ? 17.263 0.224 -17.306 1.00 96.88 224 ILE A N 1
ATOM 1894 C CA . ILE A 1 224 ? 16.355 1.215 -17.895 1.00 96.88 224 ILE A CA 1
ATOM 1895 C C . ILE A 1 224 ? 14.970 1.158 -17.244 1.00 96.88 224 ILE A C 1
ATOM 1897 O O . ILE A 1 224 ? 14.619 0.185 -16.577 1.00 96.88 224 ILE A O 1
ATOM 1901 N N . ARG A 1 225 ? 14.156 2.198 -17.450 1.00 95.50 225 ARG A N 1
ATOM 1902 C CA . ARG A 1 225 ? 12.731 2.180 -17.091 1.00 95.50 225 ARG A CA 1
ATOM 1903 C C . ARG A 1 225 ? 11.864 2.039 -18.334 1.00 95.50 225 ARG A C 1
ATOM 1905 O O . ARG A 1 225 ? 12.017 2.786 -19.291 1.00 95.50 225 ARG A O 1
ATOM 1912 N N . LEU A 1 226 ? 10.946 1.088 -18.308 1.00 95.19 226 LEU A N 1
ATOM 1913 C CA . LEU A 1 226 ? 10.005 0.814 -19.385 1.00 95.19 226 LEU A CA 1
ATOM 1914 C C . LEU A 1 226 ? 8.796 1.753 -19.304 1.00 95.19 226 LEU A C 1
ATOM 1916 O O . LEU A 1 226 ? 8.420 2.205 -18.217 1.00 95.19 226 LEU A O 1
ATOM 1920 N N . SER A 1 227 ? 8.180 2.046 -20.452 1.00 92.25 227 SER A N 1
ATOM 1921 C CA . SER A 1 227 ? 6.860 2.685 -20.486 1.00 92.25 227 SER A CA 1
ATOM 1922 C C . SER A 1 227 ? 5.839 1.820 -19.730 1.00 92.25 227 SER A C 1
ATOM 1924 O O . SER A 1 227 ? 6.009 0.612 -19.572 1.00 92.25 227 SER A O 1
ATOM 1926 N N . GLN A 1 228 ? 4.754 2.422 -19.251 1.00 87.69 228 GLN A N 1
ATOM 1927 C CA . GLN A 1 228 ? 3.758 1.741 -18.428 1.00 87.69 228 GLN A CA 1
ATOM 1928 C C . GLN A 1 228 ? 3.191 0.484 -19.102 1.00 87.69 228 GLN A C 1
ATOM 1930 O O . GLN A 1 228 ? 2.936 -0.487 -18.407 1.00 87.69 228 GLN A O 1
ATOM 1935 N N . ASN A 1 229 ? 3.015 0.477 -20.426 1.00 88.81 229 ASN A N 1
ATOM 1936 C CA . ASN A 1 229 ? 2.398 -0.629 -21.172 1.00 88.81 229 ASN A CA 1
ATOM 1937 C C . ASN A 1 229 ? 3.379 -1.324 -22.120 1.00 88.81 229 ASN A C 1
ATOM 1939 O O . ASN A 1 229 ? 2.955 -1.911 -23.113 1.00 88.81 229 ASN A O 1
ATOM 1943 N N . PHE A 1 230 ? 4.675 -1.242 -21.815 1.00 93.31 230 PHE A N 1
ATOM 1944 C CA . PHE A 1 230 ? 5.737 -1.707 -22.696 1.00 93.31 230 PHE A CA 1
ATOM 1945 C C . PHE A 1 230 ? 5.491 -3.131 -23.211 1.00 93.31 230 PHE A C 1
ATOM 1947 O O . PHE A 1 230 ? 5.114 -4.024 -22.442 1.00 93.31 230 PHE A O 1
ATOM 1954 N N . CYS A 1 231 ? 5.715 -3.346 -24.507 1.00 94.69 231 CYS A N 1
ATOM 1955 C CA . CYS A 1 231 ? 5.593 -4.642 -25.175 1.00 94.69 231 CYS A CA 1
ATOM 1956 C C . CYS A 1 231 ? 4.175 -5.252 -25.219 1.00 94.69 231 CYS A C 1
ATOM 1958 O O . CYS A 1 231 ? 4.028 -6.444 -25.506 1.00 94.69 231 CYS A O 1
ATOM 1960 N N . LYS A 1 232 ? 3.121 -4.447 -25.010 1.00 90.00 232 LYS A N 1
ATOM 1961 C CA . LYS A 1 232 ? 1.715 -4.844 -25.202 1.00 90.00 232 LYS A CA 1
ATOM 1962 C C . LYS A 1 232 ? 1.011 -3.978 -26.248 1.00 90.00 232 LYS A C 1
ATOM 1964 O O . LYS A 1 232 ? 1.090 -2.756 -26.216 1.00 90.00 232 LYS A O 1
ATOM 1969 N N . ASN A 1 233 ? 0.228 -4.625 -27.114 1.00 83.56 233 ASN A N 1
ATOM 1970 C CA . ASN A 1 233 ? -0.646 -3.941 -28.078 1.00 83.56 233 ASN A CA 1
ATOM 1971 C C . ASN A 1 233 ? -1.983 -3.495 -27.462 1.00 83.56 233 ASN A C 1
ATOM 1973 O O . ASN A 1 233 ? -2.628 -2.580 -27.973 1.00 83.56 233 ASN A O 1
ATOM 1977 N N . GLU A 1 234 ? -2.413 -4.158 -26.387 1.00 80.81 234 GLU A N 1
ATOM 1978 C CA . GLU A 1 234 ? -3.692 -3.914 -25.726 1.00 80.81 234 GLU A CA 1
ATOM 1979 C C . GLU A 1 234 ? -3.486 -3.461 -24.283 1.00 80.81 234 GLU A C 1
ATOM 1981 O O . GLU A 1 234 ? -2.610 -3.945 -23.564 1.00 80.81 234 GLU A O 1
ATOM 1986 N N . LEU A 1 235 ? -4.328 -2.523 -23.856 1.00 76.31 235 LEU A N 1
ATOM 1987 C CA . LEU A 1 235 ? -4.340 -2.033 -22.486 1.00 76.31 235 LEU A CA 1
ATOM 1988 C C . LEU A 1 235 ? -5.190 -2.955 -21.617 1.00 76.31 235 LEU A C 1
ATOM 1990 O O . LEU A 1 235 ? -6.375 -3.156 -21.895 1.00 76.31 235 LEU A O 1
ATOM 1994 N N . ASN A 1 236 ? -4.611 -3.430 -20.516 1.00 71.19 236 ASN A N 1
ATOM 1995 C CA . ASN A 1 236 ? -5.362 -4.170 -19.512 1.00 71.19 236 ASN A CA 1
ATOM 1996 C C . ASN A 1 236 ? -6.442 -3.261 -18.896 1.00 71.19 236 ASN A C 1
ATOM 1998 O O . ASN A 1 236 ? -6.155 -2.166 -18.401 1.00 71.19 236 ASN A O 1
ATOM 2002 N N . LYS A 1 237 ? -7.695 -3.720 -18.926 1.00 73.31 237 LYS A N 1
ATOM 2003 C CA . LYS A 1 237 ? -8.835 -3.073 -18.262 1.00 73.31 237 LYS A CA 1
ATOM 2004 C C . LYS A 1 237 ? -9.097 -3.741 -16.912 1.00 73.31 237 LYS A C 1
ATOM 2006 O O . LYS A 1 237 ? -8.629 -4.848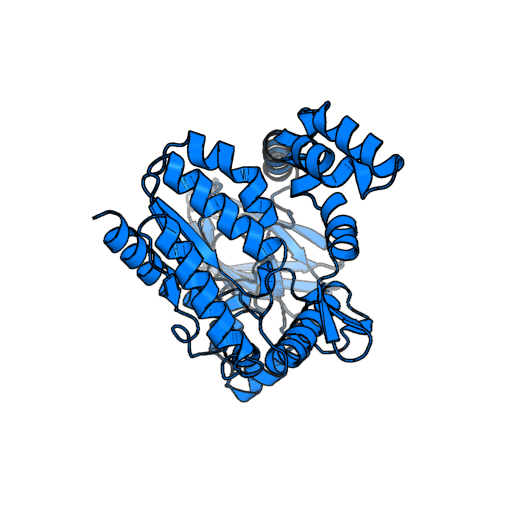 -16.670 1.00 73.31 237 LYS A O 1
ATOM 2011 N N . ASP A 1 238 ? -9.807 -3.036 -16.034 1.00 70.44 238 ASP A N 1
ATOM 2012 C CA . ASP A 1 238 ? -10.304 -3.558 -14.750 1.00 70.44 238 ASP A CA 1
ATOM 2013 C C . ASP A 1 238 ? -9.226 -4.102 -13.791 1.00 70.44 238 ASP A C 1
ATOM 2015 O O . ASP A 1 238 ? -9.480 -4.951 -12.942 1.00 70.44 238 ASP A O 1
ATOM 2019 N N . ILE A 1 239 ? -8.009 -3.554 -13.877 1.00 73.25 239 ILE A N 1
ATOM 2020 C CA . ILE A 1 239 ? -6.859 -3.959 -13.052 1.00 73.25 239 ILE A CA 1
ATOM 2021 C C . ILE A 1 239 ? -6.814 -3.313 -11.663 1.00 73.25 239 ILE A C 1
ATOM 2023 O O . ILE A 1 239 ? -5.914 -3.612 -10.891 1.00 73.25 239 ILE A O 1
ATOM 2027 N N . SER A 1 240 ? -7.755 -2.429 -11.314 1.00 66.19 240 SER A N 1
ATOM 2028 C CA . SER A 1 240 ? -7.738 -1.692 -10.036 1.00 66.19 240 SER A CA 1
ATOM 2029 C C . SER A 1 240 ? -7.761 -2.593 -8.796 1.00 66.19 240 SER A C 1
ATOM 2031 O O . SER A 1 240 ? -7.369 -2.152 -7.719 1.00 66.19 240 SER A O 1
ATOM 2033 N N . TYR A 1 241 ? -8.209 -3.841 -8.951 1.00 70.31 241 TYR A N 1
ATOM 2034 C CA . TYR A 1 241 ? -8.257 -4.852 -7.893 1.00 70.31 241 TYR A CA 1
ATOM 2035 C C . TYR A 1 241 ? -7.229 -5.975 -8.083 1.00 70.31 241 TYR A C 1
ATOM 2037 O O . TYR A 1 241 ? -7.184 -6.901 -7.276 1.00 70.31 241 TYR A O 1
ATOM 2045 N N . ASN A 1 242 ? -6.392 -5.882 -9.119 1.00 77.38 242 ASN A N 1
ATOM 2046 C CA . ASN A 1 242 ? -5.328 -6.836 -9.389 1.00 77.38 242 ASN A CA 1
ATOM 2047 C C . ASN A 1 242 ? -4.011 -6.252 -8.884 1.00 77.38 242 ASN A C 1
ATOM 2049 O O . ASN A 1 242 ? -3.591 -5.169 -9.293 1.00 77.38 242 ASN A O 1
ATOM 2053 N N . ARG A 1 243 ? -3.357 -6.976 -7.979 1.00 81.81 243 ARG A N 1
ATOM 2054 C CA . ARG A 1 243 ? -1.996 -6.665 -7.550 1.00 81.81 243 ARG A CA 1
ATOM 2055 C C . ARG A 1 243 ? -1.045 -7.507 -8.384 1.00 81.81 243 ARG A C 1
ATOM 2057 O O . ARG A 1 243 ? -1.181 -8.723 -8.399 1.00 81.81 243 ARG A O 1
ATOM 2064 N N . GLU A 1 244 ? -0.118 -6.856 -9.067 1.00 85.50 244 GLU A N 1
ATOM 2065 C CA . GLU A 1 244 ? 0.958 -7.539 -9.781 1.00 85.50 244 GLU A CA 1
ATOM 2066 C C . GLU A 1 244 ? 2.132 -7.807 -8.839 1.00 85.50 244 GLU A C 1
ATOM 2068 O O . GLU A 1 244 ? 2.316 -7.127 -7.826 1.00 85.50 244 GLU A O 1
ATOM 2073 N N . ASP A 1 245 ? 2.925 -8.809 -9.193 1.00 88.81 245 ASP A N 1
ATOM 2074 C CA . ASP A 1 245 ? 4.032 -9.293 -8.383 1.00 88.81 245 ASP A CA 1
ATOM 2075 C C . ASP A 1 245 ? 5.352 -8.619 -8.804 1.00 88.81 245 ASP A C 1
ATOM 2077 O O . ASP A 1 245 ? 6.038 -9.067 -9.724 1.00 88.81 245 ASP A O 1
ATOM 2081 N N . TYR A 1 246 ? 5.669 -7.477 -8.183 1.00 92.12 246 TYR A N 1
ATOM 2082 C CA . TYR A 1 246 ? 6.835 -6.650 -8.528 1.00 92.12 246 TYR A CA 1
ATOM 2083 C C . TYR A 1 246 ? 8.082 -6.967 -7.693 1.00 92.12 246 TYR A C 1
ATOM 2085 O O . TYR A 1 246 ? 8.011 -7.443 -6.556 1.00 92.12 246 TYR A O 1
ATOM 2093 N N . LEU A 1 247 ? 9.250 -6.581 -8.219 1.00 92.06 247 LEU A N 1
ATOM 2094 C CA . LEU A 1 247 ? 10.536 -6.705 -7.520 1.00 92.06 247 LEU A CA 1
ATOM 2095 C C . LEU A 1 247 ? 10.589 -5.941 -6.188 1.00 92.06 247 LEU A C 1
ATOM 2097 O O . LEU A 1 247 ? 11.301 -6.357 -5.275 1.00 92.06 247 LEU A O 1
ATOM 2101 N N . ASP A 1 248 ? 9.796 -4.874 -6.042 1.00 88.31 248 ASP A N 1
ATOM 2102 C CA . ASP A 1 248 ? 9.630 -4.104 -4.801 1.00 88.31 248 ASP A CA 1
ATOM 2103 C C . ASP A 1 248 ? 9.273 -4.987 -3.605 1.00 88.31 248 ASP A C 1
ATOM 2105 O O . ASP A 1 248 ? 9.616 -4.654 -2.467 1.00 88.31 248 ASP A O 1
ATOM 2109 N N . GLU A 1 249 ? 8.578 -6.089 -3.878 1.00 88.69 249 GLU A N 1
ATOM 2110 C CA . GLU A 1 249 ? 8.015 -6.998 -2.894 1.00 88.69 249 GLU A CA 1
ATOM 2111 C C . GLU A 1 249 ? 8.844 -8.284 -2.792 1.00 88.69 249 GLU A C 1
ATOM 2113 O O . GLU A 1 249 ? 9.201 -8.689 -1.687 1.00 88.69 249 GLU A O 1
ATOM 2118 N N . HIS A 1 250 ? 9.254 -8.863 -3.931 1.00 87.75 250 HIS A N 1
ATOM 2119 C CA . HIS A 1 250 ? 10.144 -10.041 -3.979 1.00 87.75 250 HIS A CA 1
ATOM 2120 C C . HIS A 1 250 ? 11.474 -9.830 -3.272 1.00 87.75 250 HIS A C 1
ATOM 2122 O O . HIS A 1 250 ? 12.070 -10.774 -2.752 1.00 87.75 250 HIS A O 1
ATOM 2128 N N . ARG A 1 251 ? 11.971 -8.590 -3.244 1.00 88.50 251 ARG A N 1
ATOM 2129 C CA . ARG A 1 251 ? 13.266 -8.290 -2.630 1.00 88.50 251 ARG A CA 1
ATOM 2130 C C . ARG A 1 251 ? 13.357 -8.760 -1.178 1.00 88.50 251 ARG A C 1
ATOM 2132 O O . ARG A 1 251 ? 14.445 -9.143 -0.753 1.00 88.50 251 ARG A O 1
ATOM 2139 N N . PHE A 1 252 ? 12.239 -8.767 -0.445 1.00 92.12 252 PHE A N 1
ATOM 2140 C CA . PHE A 1 252 ? 12.193 -9.209 0.948 1.00 92.12 252 PHE A CA 1
ATOM 2141 C C . PHE A 1 252 ? 12.360 -10.723 1.084 1.00 92.12 252 PHE A C 1
ATOM 2143 O O . PHE A 1 252 ? 12.972 -11.175 2.044 1.00 92.12 252 PHE A O 1
ATOM 2150 N N . ASP A 1 253 ? 11.909 -11.515 0.110 1.00 89.44 253 ASP A N 1
ATOM 2151 C CA . ASP A 1 253 ? 11.971 -12.979 0.188 1.00 89.44 253 ASP A CA 1
ATOM 2152 C C . ASP A 1 253 ? 13.407 -13.494 0.297 1.00 89.44 253 ASP A C 1
ATOM 2154 O O . ASP A 1 253 ? 13.685 -14.437 1.041 1.00 89.44 253 ASP A O 1
ATOM 2158 N N . SER A 1 254 ? 14.313 -12.833 -0.427 1.00 88.88 254 SER A N 1
ATOM 2159 C CA . SER A 1 254 ? 15.738 -13.163 -0.483 1.00 88.88 254 SER A CA 1
ATOM 2160 C C . SER A 1 254 ? 16.535 -12.703 0.739 1.00 88.88 254 SER A C 1
ATOM 2162 O O . SER A 1 254 ? 17.680 -13.117 0.904 1.00 88.88 254 SER A O 1
ATOM 2164 N N . MET A 1 255 ? 15.953 -11.850 1.587 1.00 92.94 255 MET A N 1
ATOM 2165 C CA . MET A 1 255 ? 16.624 -11.364 2.786 1.00 92.94 255 MET A CA 1
ATOM 2166 C C . MET A 1 255 ? 16.630 -12.438 3.874 1.00 92.94 255 MET A C 1
ATOM 2168 O O . MET A 1 255 ? 15.627 -13.120 4.137 1.00 92.94 255 MET A O 1
ATOM 2172 N N . SER A 1 256 ? 17.764 -12.541 4.561 1.00 94.50 256 SER A N 1
ATOM 2173 C CA . SER A 1 256 ? 17.789 -13.114 5.905 1.00 94.50 256 SER A CA 1
ATOM 2174 C C . SER A 1 256 ? 16.955 -12.258 6.869 1.00 94.50 256 SER A C 1
ATOM 2176 O O . SER A 1 256 ? 16.657 -11.094 6.597 1.00 94.50 256 SER A O 1
ATOM 2178 N N . LYS A 1 257 ? 16.582 -12.834 8.015 1.00 94.06 257 LYS A N 1
ATOM 2179 C CA . LYS A 1 257 ? 15.865 -12.116 9.076 1.00 94.06 257 LYS A CA 1
ATOM 2180 C C . LYS A 1 257 ? 16.608 -10.845 9.512 1.00 94.06 257 LYS A C 1
ATOM 2182 O O . LYS A 1 257 ? 16.030 -9.764 9.494 1.00 94.06 257 LYS A O 1
ATOM 2187 N N . ASP A 1 258 ? 17.905 -10.962 9.787 1.00 95.06 258 ASP A N 1
ATOM 2188 C CA . ASP A 1 258 ? 18.743 -9.838 10.222 1.00 95.06 258 ASP A CA 1
ATOM 2189 C C . ASP A 1 258 ? 18.875 -8.744 9.150 1.00 95.06 258 ASP A C 1
ATOM 2191 O O . ASP A 1 258 ? 18.939 -7.555 9.466 1.00 95.06 258 ASP A O 1
ATOM 2195 N N . GLU A 1 259 ? 18.941 -9.126 7.870 1.00 94.69 259 GLU A N 1
ATOM 2196 C CA . GLU A 1 259 ? 18.949 -8.164 6.763 1.00 94.69 259 GLU A CA 1
ATOM 2197 C C . GLU A 1 259 ? 17.615 -7.437 6.637 1.00 94.69 259 GLU A C 1
ATOM 2199 O O . GLU A 1 259 ? 17.616 -6.219 6.459 1.00 94.69 259 GLU A O 1
ATOM 2204 N N . TYR A 1 260 ? 16.498 -8.165 6.737 1.00 94.88 260 TYR A N 1
ATOM 2205 C CA . TYR A 1 260 ? 15.169 -7.566 6.696 1.00 94.88 260 TYR A CA 1
ATOM 2206 C C . TYR A 1 260 ? 14.983 -6.590 7.850 1.00 94.88 260 TYR A C 1
ATOM 2208 O O . TYR A 1 260 ? 14.521 -5.478 7.629 1.00 94.88 260 TYR A O 1
ATOM 2216 N N . GLU A 1 261 ? 15.379 -6.968 9.065 1.00 94.62 261 GLU A N 1
ATOM 2217 C CA . GLU A 1 261 ? 15.260 -6.102 10.232 1.00 94.62 261 GLU A CA 1
ATOM 2218 C C . GLU A 1 261 ? 16.056 -4.803 10.035 1.00 94.62 261 GLU A C 1
ATOM 2220 O O . GLU A 1 261 ? 15.504 -3.711 10.170 1.00 94.62 261 GLU A O 1
ATOM 2225 N N . LYS A 1 262 ? 17.324 -4.890 9.610 1.00 93.25 262 LYS A N 1
ATOM 2226 C CA . LYS A 1 262 ? 18.146 -3.702 9.317 1.00 93.25 262 LYS A CA 1
ATOM 2227 C C . LYS A 1 262 ? 17.527 -2.819 8.231 1.00 93.25 262 LYS A C 1
ATOM 2229 O O . LYS A 1 262 ? 17.418 -1.609 8.430 1.00 93.25 262 LYS A O 1
ATOM 2234 N N . ASP A 1 263 ? 17.093 -3.414 7.118 1.00 92.12 263 ASP A N 1
ATOM 2235 C CA . ASP A 1 263 ? 16.408 -2.698 6.035 1.00 92.12 263 ASP A CA 1
ATOM 2236 C C . ASP A 1 263 ? 15.107 -2.049 6.531 1.00 92.12 263 ASP A C 1
ATOM 2238 O O . ASP A 1 263 ? 14.834 -0.891 6.219 1.00 92.12 263 ASP A O 1
ATOM 2242 N N . TYR A 1 264 ? 14.325 -2.746 7.354 1.00 92.75 264 TYR A N 1
ATOM 2243 C CA . TYR A 1 264 ? 13.085 -2.245 7.934 1.00 92.75 264 TYR A CA 1
ATOM 2244 C C . TYR A 1 264 ? 13.333 -1.007 8.802 1.00 92.75 264 TYR A C 1
ATOM 2246 O O . TYR A 1 264 ? 12.692 0.024 8.592 1.00 92.75 264 TYR A O 1
ATOM 2254 N N . PHE A 1 265 ? 14.297 -1.057 9.727 1.00 91.31 265 PHE A N 1
ATOM 2255 C CA . PHE A 1 265 ? 14.645 0.097 10.561 1.00 91.31 265 PHE A CA 1
ATOM 2256 C C . PHE A 1 265 ? 15.183 1.272 9.733 1.00 91.31 265 PHE A C 1
ATOM 2258 O O . PHE A 1 265 ? 14.791 2.416 9.979 1.00 91.31 265 PHE A O 1
ATOM 2265 N N . GLU A 1 266 ? 16.013 1.007 8.719 1.00 89.00 266 GLU A N 1
ATOM 2266 C CA . GLU A 1 266 ? 16.517 2.044 7.811 1.00 89.00 266 GLU A CA 1
ATOM 2267 C C . GLU A 1 266 ? 15.379 2.722 7.035 1.00 89.00 266 GLU A C 1
ATOM 2269 O O . GLU A 1 266 ? 15.333 3.950 6.919 1.00 89.00 266 GLU A O 1
ATOM 2274 N N . ARG A 1 267 ? 14.413 1.942 6.544 1.00 87.81 267 ARG A N 1
ATOM 2275 C CA . ARG A 1 267 ? 13.273 2.475 5.791 1.00 87.81 267 ARG A CA 1
ATOM 2276 C C . ARG A 1 267 ? 12.283 3.225 6.662 1.00 87.81 267 ARG A C 1
ATOM 2278 O O . ARG A 1 267 ? 11.824 4.287 6.250 1.00 87.81 267 ARG A O 1
ATOM 2285 N N . MET A 1 268 ? 11.923 2.658 7.811 1.00 88.31 268 MET A N 1
ATOM 2286 C CA . MET A 1 268 ? 10.812 3.147 8.628 1.00 88.31 268 MET A CA 1
ATOM 2287 C C . MET A 1 268 ? 11.225 4.249 9.599 1.00 88.31 268 MET A C 1
ATOM 2289 O O . MET A 1 268 ? 10.408 5.117 9.899 1.00 88.31 268 MET A O 1
ATOM 2293 N N . TYR A 1 269 ? 12.462 4.217 10.107 1.00 87.56 269 TYR A N 1
ATOM 2294 C CA . TYR A 1 269 ? 12.847 5.012 11.277 1.00 87.56 269 TYR A CA 1
ATOM 2295 C C . TYR A 1 269 ? 14.116 5.844 11.105 1.00 87.56 269 TYR A C 1
ATOM 2297 O O . TYR A 1 269 ? 14.232 6.890 11.744 1.00 87.56 269 TYR A O 1
ATOM 2305 N N . SER A 1 270 ? 15.063 5.437 10.259 1.00 84.06 270 SER A N 1
ATOM 2306 C CA . SER A 1 270 ? 16.289 6.219 10.078 1.00 84.06 270 SER A CA 1
ATOM 2307 C C . SER A 1 270 ? 16.009 7.586 9.451 1.00 84.06 270 SER A C 1
ATOM 2309 O O . SER A 1 270 ? 15.323 7.706 8.431 1.00 84.06 270 SER A O 1
ATOM 2311 N N . ASN A 1 271 ? 16.595 8.623 10.060 1.00 81.56 271 ASN A N 1
ATOM 2312 C CA . ASN A 1 271 ? 16.447 10.030 9.679 1.00 81.56 271 ASN A CA 1
ATOM 2313 C C . ASN A 1 271 ? 14.986 10.514 9.630 1.00 81.56 271 ASN A C 1
ATOM 2315 O O . ASN A 1 271 ? 14.673 11.418 8.854 1.00 81.56 271 ASN A O 1
ATOM 2319 N N . SER A 1 272 ? 14.097 9.939 10.452 1.00 82.25 272 SER A N 1
ATOM 2320 C CA . SER A 1 272 ? 12.664 10.258 10.425 1.00 82.25 272 SER A CA 1
ATOM 2321 C C . SER A 1 272 ? 12.353 11.734 10.669 1.00 82.25 272 SER A C 1
ATOM 2323 O O . SER A 1 272 ? 11.415 12.259 10.081 1.00 82.25 272 SER A O 1
ATOM 2325 N N . GLU A 1 273 ? 13.173 12.428 11.458 1.00 80.44 273 GLU A N 1
ATOM 2326 C CA . GLU A 1 273 ? 13.045 13.871 11.727 1.00 80.44 273 GLU A CA 1
ATOM 2327 C C . GLU A 1 273 ? 13.136 14.733 10.458 1.00 80.44 273 GLU A C 1
ATOM 2329 O O . GLU A 1 273 ? 12.485 15.767 10.347 1.00 80.44 273 GLU A O 1
ATOM 2334 N N . ASN A 1 274 ? 13.908 14.279 9.467 1.00 78.38 274 ASN A N 1
ATOM 2335 C CA . ASN A 1 274 ? 14.106 14.981 8.196 1.00 78.38 274 ASN A CA 1
ATOM 2336 C C . ASN A 1 274 ? 13.202 14.433 7.080 1.00 78.38 274 ASN A C 1
ATOM 2338 O O . ASN A 1 274 ? 13.343 14.817 5.919 1.00 78.38 274 ASN A O 1
ATOM 2342 N N . ARG A 1 275 ? 12.304 13.500 7.417 1.00 75.50 275 ARG A N 1
ATOM 2343 C CA . ARG A 1 275 ? 11.509 12.704 6.480 1.00 75.50 275 ARG A CA 1
ATOM 2344 C C . ARG A 1 275 ? 10.056 12.655 6.942 1.00 75.50 275 ARG A C 1
ATOM 2346 O O . ARG A 1 275 ? 9.655 11.681 7.598 1.00 75.50 275 ARG A O 1
ATOM 2353 N N . PRO A 1 276 ? 9.256 13.688 6.617 1.00 72.94 276 PRO A N 1
ATOM 2354 C CA . PRO A 1 276 ? 7.872 13.813 7.074 1.00 72.94 276 PRO A CA 1
ATOM 2355 C C . PRO A 1 276 ? 7.026 12.552 6.841 1.00 72.94 276 PRO A C 1
ATOM 2357 O O . PRO A 1 276 ? 6.166 12.226 7.657 1.00 72.94 276 PRO A O 1
ATOM 2360 N N . GLU A 1 277 ? 7.305 11.802 5.771 1.00 71.56 277 GLU A N 1
ATOM 2361 C CA . GLU A 1 277 ? 6.623 10.555 5.423 1.00 71.56 277 GLU A CA 1
ATOM 2362 C C . GLU A 1 277 ? 6.893 9.395 6.401 1.00 71.56 277 GLU A C 1
ATOM 2364 O O . GLU A 1 277 ? 6.034 8.537 6.587 1.00 71.56 277 GLU A O 1
ATOM 2369 N N . THR A 1 278 ? 8.066 9.368 7.043 1.00 78.88 278 THR A N 1
ATOM 2370 C CA . THR A 1 278 ? 8.444 8.362 8.061 1.00 78.88 278 THR A CA 1
ATOM 2371 C C . THR A 1 278 ? 8.268 8.864 9.489 1.00 78.88 278 THR A C 1
ATOM 2373 O O . THR A 1 278 ? 8.069 8.058 10.397 1.00 78.88 278 THR A O 1
ATOM 2376 N N . HIS A 1 279 ? 8.286 10.184 9.705 1.00 83.94 279 HIS A N 1
ATOM 2377 C CA . HIS A 1 279 ? 8.101 10.790 11.025 1.00 83.94 279 HIS A CA 1
ATOM 2378 C C . HIS A 1 279 ? 6.820 10.289 11.701 1.00 83.94 279 HIS A C 1
ATOM 2380 O O . HIS A 1 279 ? 6.824 9.909 12.871 1.00 83.94 279 HIS A O 1
ATOM 2386 N N . ARG A 1 280 ? 5.722 10.201 10.942 1.00 85.44 280 ARG A N 1
ATOM 2387 C CA . ARG A 1 280 ? 4.460 9.663 11.454 1.00 85.44 280 ARG A CA 1
ATOM 2388 C C . ARG A 1 280 ? 4.575 8.204 11.909 1.00 85.44 280 ARG A C 1
ATOM 2390 O O . ARG A 1 280 ? 4.014 7.851 12.941 1.00 85.44 280 ARG A O 1
ATOM 2397 N N . LEU A 1 281 ? 5.306 7.365 11.174 1.00 87.50 281 LEU A N 1
ATOM 2398 C CA . LEU A 1 281 ? 5.510 5.956 11.533 1.00 87.50 281 LEU A CA 1
ATOM 2399 C C . LEU A 1 281 ? 6.322 5.833 12.824 1.00 87.50 281 LEU A C 1
ATOM 2401 O O . LEU A 1 281 ? 5.961 5.063 13.713 1.00 87.50 281 LEU A O 1
ATOM 2405 N N . LYS A 1 282 ? 7.372 6.649 12.962 1.00 89.25 282 LYS A N 1
ATOM 2406 C CA . LYS A 1 282 ? 8.154 6.748 14.197 1.00 89.25 282 LYS A CA 1
ATOM 2407 C C . LYS A 1 282 ? 7.284 7.171 15.383 1.00 89.25 282 LYS A C 1
ATOM 2409 O O . LYS A 1 282 ? 7.299 6.505 16.417 1.00 89.25 282 LYS A O 1
ATOM 2414 N N . LEU A 1 283 ? 6.472 8.213 15.207 1.00 89.50 283 LEU A N 1
ATOM 2415 C CA . LEU A 1 283 ? 5.536 8.683 16.225 1.00 89.50 283 LEU A CA 1
ATOM 2416 C C . LEU A 1 283 ? 4.523 7.597 16.609 1.00 89.50 283 LEU A C 1
ATOM 2418 O O . LEU A 1 283 ? 4.277 7.380 17.792 1.00 89.50 283 LEU A O 1
ATOM 2422 N N . LEU A 1 284 ? 3.965 6.883 15.630 1.00 90.94 284 LEU A N 1
ATOM 2423 C CA . LEU A 1 284 ? 3.033 5.784 15.864 1.00 90.94 284 LEU A CA 1
ATOM 2424 C C . LEU A 1 284 ? 3.672 4.672 16.708 1.00 90.94 284 LEU A C 1
ATOM 2426 O O . LEU A 1 284 ? 3.064 4.224 17.681 1.00 90.94 284 LEU A O 1
ATOM 2430 N N . LYS A 1 285 ? 4.903 4.263 16.381 1.00 92.50 285 LYS A N 1
ATOM 2431 C CA . LYS A 1 285 ? 5.674 3.308 17.188 1.00 92.50 285 LYS A CA 1
ATOM 2432 C C . LYS A 1 285 ? 5.837 3.792 18.626 1.00 92.50 285 LYS A C 1
ATOM 2434 O O . LYS A 1 285 ? 5.546 3.049 19.563 1.00 92.50 285 LYS A O 1
ATOM 2439 N N . ASP A 1 286 ? 6.268 5.036 18.812 1.00 92.50 286 ASP A N 1
ATOM 2440 C CA . ASP A 1 286 ? 6.495 5.586 20.149 1.00 92.50 286 ASP A CA 1
ATOM 2441 C C . ASP A 1 286 ? 5.184 5.645 20.950 1.00 92.50 286 ASP A C 1
ATOM 2443 O O . ASP A 1 286 ? 5.164 5.323 22.140 1.00 92.50 286 ASP A O 1
ATOM 2447 N N . ARG A 1 287 ? 4.054 5.943 20.293 1.00 93.12 287 ARG A N 1
ATOM 2448 C CA . ARG A 1 287 ? 2.727 5.899 20.923 1.00 93.12 287 ARG A CA 1
ATOM 2449 C C . ARG A 1 287 ? 2.281 4.495 21.290 1.00 93.12 287 ARG A C 1
ATOM 2451 O O . ARG A 1 287 ? 1.743 4.336 22.380 1.00 93.12 287 ARG A O 1
ATOM 2458 N N . LYS A 1 288 ? 2.553 3.470 20.480 1.00 94.44 288 LYS A N 1
ATOM 2459 C CA . LYS A 1 288 ? 2.289 2.070 20.868 1.00 94.44 288 LYS A CA 1
ATOM 2460 C C . LYS A 1 288 ? 3.055 1.679 22.135 1.00 94.44 288 LYS A C 1
ATOM 2462 O O . LYS A 1 288 ? 2.472 1.077 23.030 1.00 94.44 288 LYS A O 1
ATOM 2467 N N . ILE A 1 289 ? 4.328 2.072 22.242 1.00 95.00 289 ILE A N 1
ATOM 2468 C CA . ILE A 1 289 ? 5.166 1.809 23.428 1.00 95.00 289 ILE A CA 1
ATOM 2469 C C . ILE A 1 289 ? 4.639 2.544 24.669 1.00 95.00 289 ILE A C 1
ATOM 2471 O O . ILE A 1 289 ? 4.754 2.042 25.785 1.00 95.00 289 ILE A O 1
ATOM 2475 N N . GLN A 1 290 ? 4.088 3.747 24.510 1.00 94.62 290 GLN A N 1
ATOM 2476 C CA . GLN A 1 290 ? 3.481 4.470 25.629 1.00 94.62 290 GLN A CA 1
ATOM 2477 C C . GLN A 1 290 ? 2.134 3.863 26.038 1.00 94.62 290 GLN A C 1
ATOM 2479 O O . GLN A 1 290 ? 1.909 3.631 27.224 1.00 94.62 290 GLN A O 1
ATOM 2484 N N . LEU A 1 291 ? 1.270 3.555 25.065 1.00 94.25 291 LEU A N 1
ATOM 2485 C CA . LEU A 1 291 ? -0.024 2.902 25.287 1.00 94.25 291 LEU A CA 1
ATOM 2486 C C . LEU A 1 291 ? 0.146 1.539 25.962 1.00 94.25 291 LEU A C 1
ATOM 2488 O O . LEU A 1 291 ? -0.615 1.201 26.859 1.00 94.25 291 LEU A O 1
ATOM 2492 N N . SER A 1 292 ? 1.191 0.781 25.615 1.00 95.31 292 SER A N 1
ATOM 2493 C CA . SER A 1 292 ? 1.468 -0.522 26.233 1.00 95.31 292 SER A CA 1
ATOM 2494 C C . SER A 1 292 ? 1.734 -0.453 27.744 1.00 95.31 292 SER A C 1
ATOM 2496 O O . SER A 1 292 ? 1.661 -1.475 28.429 1.00 95.31 292 SER A O 1
ATOM 2498 N N . LYS A 1 293 ? 1.999 0.746 28.275 1.00 94.56 293 LYS A N 1
ATOM 2499 C CA . LYS A 1 293 ? 2.228 1.025 29.699 1.00 94.56 293 LYS A CA 1
ATOM 2500 C C . LYS A 1 293 ? 1.057 1.748 30.372 1.00 94.56 293 LYS A C 1
ATOM 2502 O O . LYS A 1 293 ? 1.145 2.027 31.565 1.00 94.56 293 LYS A O 1
ATOM 2507 N N . SER A 1 294 ? -0.004 2.081 29.639 1.00 92.88 294 SER A N 1
ATOM 2508 C CA . SER A 1 294 ? -1.166 2.797 30.167 1.00 92.88 294 SER A CA 1
ATOM 2509 C C . SER A 1 294 ? -2.378 1.882 30.319 1.00 92.88 294 SER A C 1
ATOM 2511 O O . SER A 1 294 ? -2.419 0.768 29.798 1.00 92.88 294 SER A O 1
ATOM 2513 N N . ASP A 1 295 ? -3.409 2.370 31.004 1.00 93.81 295 ASP A N 1
ATOM 2514 C CA . ASP A 1 295 ? -4.728 1.749 30.931 1.00 93.81 295 ASP A CA 1
ATOM 2515 C C . ASP A 1 295 ? -5.394 2.031 29.583 1.00 93.81 295 ASP A C 1
ATOM 2517 O O . ASP A 1 295 ? -5.118 3.037 28.918 1.00 93.81 295 ASP A O 1
ATOM 2521 N N . PHE A 1 296 ? -6.266 1.113 29.171 1.00 94.81 296 PHE A N 1
ATOM 2522 C CA . PHE A 1 296 ? -7.082 1.293 27.982 1.00 94.81 296 PHE A CA 1
ATOM 2523 C C . PHE A 1 296 ? -8.151 2.365 28.214 1.00 94.81 296 PHE A C 1
ATOM 2525 O O . PHE A 1 296 ? -8.849 2.369 29.227 1.00 94.81 296 PHE A O 1
ATOM 2532 N N . VAL A 1 297 ? -8.293 3.252 27.232 1.00 93.88 297 VAL A N 1
ATOM 2533 C CA . VAL A 1 297 ? -9.343 4.270 27.157 1.00 93.88 297 VAL A CA 1
ATOM 2534 C C . VAL A 1 297 ? -9.905 4.286 25.744 1.00 93.88 297 VAL A C 1
ATOM 2536 O O . VAL A 1 297 ? -9.198 3.959 24.790 1.00 93.88 297 VAL A O 1
ATOM 2539 N N . THR A 1 298 ? -11.163 4.688 25.594 1.00 94.75 298 THR A N 1
ATOM 2540 C CA . THR A 1 298 ? -11.764 4.869 24.272 1.00 94.75 298 THR A CA 1
ATOM 2541 C C . THR A 1 298 ? -11.496 6.277 23.735 1.00 94.75 298 THR A C 1
ATOM 2543 O O . THR A 1 298 ? -11.230 7.216 24.486 1.00 94.75 298 THR A O 1
ATOM 2546 N N . TRP A 1 299 ? -11.534 6.420 22.411 1.00 95.38 299 TRP A N 1
ATOM 2547 C CA . TRP A 1 299 ? -11.387 7.690 21.694 1.00 95.38 299 TRP A CA 1
ATOM 2548 C C . TRP A 1 299 ? -12.258 7.689 20.436 1.00 95.38 299 TRP A C 1
ATOM 2550 O O . TRP A 1 299 ? -12.861 6.666 20.096 1.00 95.38 299 TRP A O 1
ATOM 2560 N N . SER A 1 300 ? -12.327 8.821 19.732 1.00 94.94 300 SER A N 1
ATOM 2561 C CA . SER A 1 300 ? -13.257 9.018 18.611 1.00 94.94 300 SER A CA 1
ATOM 2562 C C . SER A 1 300 ? -13.227 7.937 17.533 1.00 94.94 300 SER A C 1
ATOM 2564 O O . SER A 1 300 ? -14.298 7.540 17.088 1.00 94.94 300 SER A O 1
ATOM 2566 N N . GLU A 1 301 ? -12.063 7.428 17.115 1.00 94.56 301 GLU A N 1
ATOM 2567 C CA . GLU A 1 301 ? -12.003 6.402 16.059 1.00 94.56 301 GLU A CA 1
ATOM 2568 C C . GLU A 1 301 ? -12.690 5.098 16.500 1.00 94.56 301 GLU A C 1
ATOM 2570 O O . GLU A 1 301 ? -13.519 4.544 15.776 1.00 94.56 301 GLU A O 1
ATOM 2575 N N . ILE A 1 302 ? -12.429 4.637 17.726 1.00 94.06 302 ILE A N 1
ATOM 2576 C CA . ILE A 1 302 ? -13.107 3.459 18.284 1.00 94.06 302 ILE A CA 1
ATOM 2577 C C . ILE A 1 302 ? -14.605 3.730 18.495 1.00 94.06 302 ILE A C 1
ATOM 2579 O O . ILE A 1 302 ? -15.441 2.877 18.187 1.00 94.06 302 ILE A O 1
ATOM 2583 N N . GLU A 1 303 ? -14.971 4.913 18.988 1.00 95.81 303 GLU A N 1
ATOM 2584 C CA . GLU A 1 303 ? -16.380 5.266 19.192 1.00 95.81 303 GLU A CA 1
ATOM 2585 C C . GLU A 1 303 ? -17.145 5.375 17.865 1.00 95.81 303 GLU A C 1
ATOM 2587 O O . GLU A 1 303 ? -18.314 4.997 17.783 1.00 95.81 303 GLU A O 1
ATOM 2592 N N . ASN A 1 304 ? -16.489 5.815 16.793 1.00 95.56 304 ASN A N 1
ATOM 2593 C CA . ASN A 1 304 ? -17.060 5.812 15.451 1.00 95.56 304 ASN A CA 1
ATOM 2594 C C . ASN A 1 304 ? -17.307 4.383 14.956 1.00 95.56 304 ASN A C 1
ATOM 2596 O O . ASN A 1 304 ? -18.388 4.107 14.436 1.00 95.56 304 ASN A O 1
ATOM 2600 N N . LEU A 1 305 ? -16.390 3.444 15.212 1.00 94.69 305 LEU A N 1
ATOM 2601 C CA . LEU A 1 305 ? -16.609 2.028 14.900 1.00 94.69 305 LEU A CA 1
ATOM 2602 C C . LEU A 1 305 ? -17.828 1.450 15.640 1.00 94.69 305 LEU A C 1
ATOM 2604 O O . LEU A 1 305 ? -18.626 0.712 15.060 1.00 94.69 305 LEU A O 1
ATOM 2608 N N . LYS A 1 306 ? -18.019 1.837 16.905 1.00 96.44 306 LYS A N 1
ATOM 2609 C CA . LYS A 1 306 ? -19.199 1.458 17.692 1.00 96.44 306 LYS A CA 1
ATOM 2610 C C . LYS A 1 306 ? -20.495 2.024 17.108 1.00 96.44 306 LYS A C 1
ATOM 2612 O O . LYS A 1 306 ? -21.470 1.287 16.970 1.00 96.44 306 LYS A O 1
ATOM 2617 N N . LYS A 1 307 ? -20.512 3.303 16.712 1.00 96.62 307 LYS A N 1
ATOM 2618 C CA . LYS A 1 307 ? -21.669 3.919 16.031 1.00 96.62 307 LYS A CA 1
ATOM 2619 C C . LYS A 1 307 ? -22.004 3.198 14.727 1.00 96.62 307 LYS A C 1
ATOM 2621 O O . LYS A 1 307 ? -23.176 2.965 14.448 1.00 96.62 307 LYS A O 1
ATOM 2626 N N . ILE A 1 308 ? -20.990 2.814 13.953 1.00 96.06 308 ILE A N 1
ATOM 2627 C CA . ILE A 1 308 ? -21.163 2.045 12.716 1.00 96.06 308 ILE A CA 1
ATOM 2628 C C . ILE A 1 308 ? -21.826 0.694 13.001 1.00 96.06 308 ILE A C 1
ATOM 2630 O O . ILE A 1 308 ? -22.801 0.342 12.339 1.00 96.06 308 ILE A O 1
ATOM 2634 N N . ALA A 1 309 ? -21.348 -0.043 14.007 1.00 96.56 309 ALA A N 1
ATOM 2635 C CA . ALA A 1 309 ? -21.928 -1.331 14.384 1.00 96.56 309 ALA A CA 1
ATOM 2636 C C . ALA A 1 309 ? -23.419 -1.214 14.754 1.00 96.56 309 ALA A C 1
ATOM 2638 O O . ALA A 1 309 ? -24.221 -2.059 14.350 1.00 96.56 309 ALA A O 1
ATOM 2639 N N . ILE A 1 310 ? -23.801 -0.146 15.465 1.00 96.56 310 ILE A N 1
ATOM 2640 C CA . ILE A 1 310 ? -25.200 0.155 15.809 1.00 96.56 310 ILE A CA 1
ATOM 2641 C C . ILE A 1 310 ? -26.027 0.428 14.545 1.00 96.56 310 ILE A C 1
ATOM 2643 O O . ILE A 1 310 ? -27.064 -0.203 14.352 1.00 96.56 310 ILE A O 1
ATOM 2647 N N . GLN A 1 311 ? -25.551 1.294 13.646 1.00 96.25 311 GLN A N 1
ATOM 2648 C CA . GLN A 1 311 ? -26.268 1.615 12.405 1.00 96.25 311 GLN A CA 1
ATOM 2649 C C . GLN A 1 311 ? -26.465 0.387 11.505 1.00 96.25 311 GLN A C 1
ATOM 2651 O O . GLN A 1 311 ? -27.530 0.200 10.919 1.00 96.25 311 GLN A O 1
ATOM 2656 N N . LEU A 1 312 ? -25.459 -0.487 11.408 1.00 96.00 312 LEU A N 1
ATOM 2657 C CA . LEU A 1 312 ? -25.564 -1.733 10.644 1.00 96.00 312 LEU A CA 1
ATOM 2658 C C . LEU A 1 312 ? -26.567 -2.709 11.270 1.00 96.00 312 LEU A C 1
ATOM 2660 O O . LEU A 1 312 ? -27.332 -3.348 10.543 1.00 96.00 312 LEU A O 1
ATOM 2664 N N . LYS A 1 313 ? -26.621 -2.779 12.606 1.00 95.69 313 LYS A N 1
ATOM 2665 C CA . LYS A 1 313 ? -27.607 -3.586 13.337 1.00 95.69 313 LYS A CA 1
ATOM 2666 C C . LYS A 1 313 ? -29.035 -3.141 13.042 1.00 95.69 313 LYS A C 1
ATOM 2668 O O . LYS A 1 313 ? -29.882 -3.977 12.743 1.00 95.69 313 LYS A O 1
ATOM 2673 N N . GLU A 1 314 ? -29.300 -1.836 13.065 1.00 95.56 314 GLU A N 1
ATOM 2674 C CA . GLU A 1 314 ? -30.621 -1.268 12.747 1.00 95.56 314 GLU A CA 1
ATOM 2675 C C . GLU A 1 314 ? -31.099 -1.616 11.329 1.00 95.56 314 GLU A C 1
ATOM 2677 O O . GLU A 1 314 ? -32.297 -1.602 11.045 1.00 95.56 314 GLU A O 1
ATOM 2682 N N . LYS A 1 315 ? -30.165 -1.935 10.429 1.00 95.56 315 LYS A N 1
ATOM 2683 C CA . LYS A 1 315 ? -30.440 -2.351 9.049 1.00 95.56 315 LYS A CA 1
ATOM 2684 C C . LYS A 1 315 ? -30.343 -3.860 8.835 1.00 95.56 315 LYS A C 1
ATOM 2686 O O . LYS A 1 315 ? -30.480 -4.303 7.697 1.00 95.56 315 LYS A O 1
ATOM 2691 N N . ASN A 1 316 ? -30.140 -4.640 9.899 1.00 93.94 316 ASN A N 1
ATOM 2692 C CA . ASN A 1 316 ? -29.954 -6.091 9.851 1.00 93.94 316 ASN A CA 1
ATOM 2693 C C . ASN A 1 316 ? -28.816 -6.525 8.899 1.00 93.94 316 ASN A C 1
ATOM 2695 O O . ASN A 1 316 ? -28.915 -7.534 8.202 1.00 93.94 316 ASN A O 1
ATOM 2699 N N . ILE A 1 317 ? -27.743 -5.732 8.833 1.00 93.81 317 ILE A N 1
ATOM 2700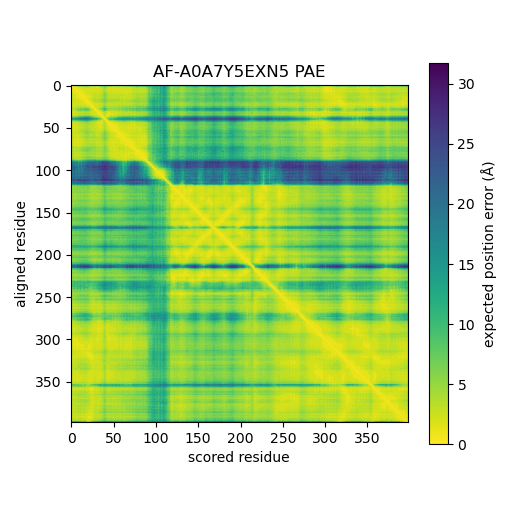 C CA . ILE A 1 317 ? -26.554 -6.007 8.014 1.00 93.81 317 ILE A CA 1
ATOM 2701 C C . ILE A 1 317 ? -25.472 -6.532 8.939 1.00 93.81 317 ILE A C 1
ATOM 2703 O O . ILE A 1 317 ? -24.994 -5.753 9.747 1.00 93.81 317 ILE A O 1
ATOM 2707 N N . ARG A 1 318 ? -25.030 -7.788 8.823 1.00 94.31 318 ARG A N 1
ATOM 2708 C CA . ARG A 1 318 ? -24.020 -8.358 9.735 1.00 94.31 318 ARG A CA 1
ATOM 2709 C C . ARG A 1 318 ? -22.706 -7.566 9.686 1.00 94.31 318 ARG A C 1
ATOM 2711 O O . ARG A 1 318 ? -22.255 -7.182 8.606 1.00 94.31 318 ARG A O 1
ATOM 2718 N N . PHE A 1 319 ? -22.075 -7.354 10.841 1.00 95.50 319 PHE A N 1
ATOM 2719 C CA . PHE A 1 319 ? -20.808 -6.627 10.951 1.00 95.50 319 PHE A CA 1
ATOM 2720 C C . PHE A 1 319 ? -19.724 -7.498 11.582 1.00 95.50 319 PHE A C 1
ATOM 2722 O O . PHE A 1 319 ? -19.903 -7.990 12.689 1.00 95.50 319 PHE A O 1
ATOM 2729 N N . VAL A 1 320 ? -18.607 -7.694 10.885 1.00 96.25 320 VAL A N 1
ATOM 2730 C CA . VAL A 1 320 ? -17.477 -8.512 11.349 1.00 96.25 320 VAL A CA 1
ATOM 2731 C C . VAL A 1 320 ? -16.225 -7.654 11.376 1.00 96.25 320 VAL A C 1
ATOM 2733 O O . VAL A 1 320 ? -15.927 -6.954 10.408 1.00 96.25 320 VAL A O 1
ATOM 2736 N N . ILE A 1 321 ? -15.480 -7.739 12.476 1.00 95.81 321 ILE A N 1
ATOM 2737 C CA . ILE A 1 321 ? -14.201 -7.049 12.639 1.00 95.81 321 ILE A CA 1
ATOM 2738 C C . ILE A 1 321 ? -13.092 -8.094 12.552 1.00 95.81 321 ILE A C 1
ATOM 2740 O O . ILE A 1 321 ? -13.159 -9.142 13.192 1.00 95.81 321 ILE A O 1
ATOM 2744 N N . VAL A 1 322 ? -12.057 -7.804 11.772 1.00 96.25 322 VAL A N 1
ATOM 2745 C CA . VAL A 1 322 ? -10.839 -8.615 11.702 1.00 96.25 322 VAL A CA 1
ATOM 2746 C C . VAL A 1 322 ? -9.693 -7.777 12.240 1.00 96.25 322 VAL A C 1
ATOM 2748 O O . VAL A 1 322 ? -9.303 -6.825 11.574 1.00 96.25 322 VAL A O 1
ATOM 2751 N N . ASN A 1 323 ? -9.148 -8.115 13.411 1.00 95.38 323 ASN A N 1
ATOM 2752 C CA . ASN A 1 323 ? -7.880 -7.544 13.871 1.00 95.38 323 ASN A CA 1
ATOM 2753 C C . ASN A 1 323 ? -6.767 -8.134 13.004 1.00 95.38 323 ASN A C 1
ATOM 2755 O O . ASN A 1 323 ? -6.398 -9.298 13.161 1.00 95.38 323 ASN A O 1
ATOM 2759 N N . ASN A 1 324 ? -6.353 -7.366 12.003 1.00 94.75 324 ASN A N 1
ATOM 2760 C CA . ASN A 1 324 ? -5.498 -7.825 10.924 1.00 94.75 324 ASN A CA 1
ATOM 2761 C C . ASN A 1 324 ? -4.065 -8.088 11.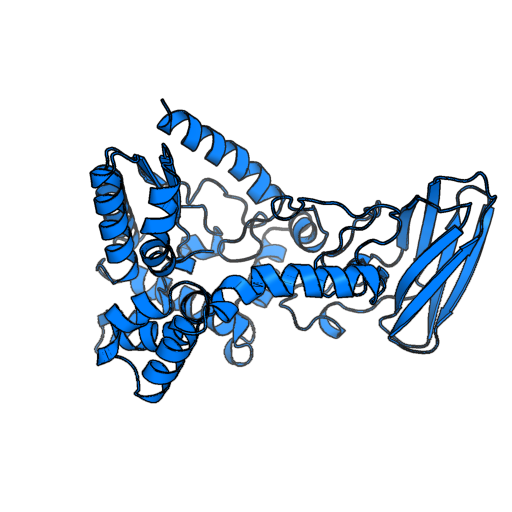424 1.00 94.75 324 ASN A C 1
ATOM 2763 O O . ASN A 1 324 ? -3.667 -7.497 12.430 1.00 94.75 324 ASN A O 1
ATOM 2767 N N . PRO A 1 325 ? -3.273 -8.945 10.746 1.00 95.06 325 PRO A N 1
ATOM 2768 C CA . PRO A 1 325 ? -1.860 -9.087 11.054 1.00 95.06 325 PRO A CA 1
ATOM 2769 C C . PRO A 1 325 ? -1.145 -7.739 11.004 1.00 95.06 325 PRO A C 1
ATOM 2771 O O . PRO A 1 325 ? -1.349 -6.946 10.083 1.00 95.06 325 PRO A O 1
ATOM 2774 N N . GLU A 1 326 ? -0.277 -7.521 11.980 1.00 94.50 326 GLU A N 1
ATOM 2775 C CA . GLU A 1 326 ? 0.704 -6.447 11.967 1.00 94.50 326 GLU A CA 1
ATOM 2776 C C . GLU A 1 326 ? 2.091 -7.077 11.839 1.00 94.50 326 GLU A C 1
ATOM 2778 O O . GLU A 1 326 ? 2.283 -8.232 12.224 1.00 94.50 326 GLU A O 1
ATOM 2783 N N . ASN A 1 327 ? 3.055 -6.341 11.291 1.00 95.69 327 ASN A N 1
ATOM 2784 C CA . ASN A 1 327 ? 4.431 -6.801 11.211 1.00 95.69 327 ASN A CA 1
ATOM 2785 C C . ASN A 1 327 ? 4.913 -7.242 12.611 1.00 95.69 327 ASN A C 1
ATOM 2787 O O . ASN A 1 327 ? 4.811 -6.444 13.549 1.00 95.69 327 ASN A O 1
ATOM 2791 N N . PRO A 1 328 ? 5.454 -8.466 12.776 1.00 95.94 328 PRO A N 1
ATOM 2792 C CA . PRO A 1 328 ? 5.936 -8.970 14.060 1.00 95.94 328 PRO A CA 1
ATOM 2793 C C . PRO A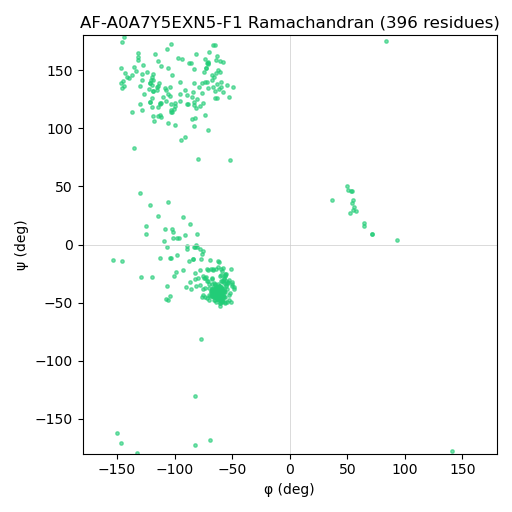 1 328 ? 6.881 -8.009 14.791 1.00 95.94 328 PRO A C 1
ATOM 2795 O O . PRO A 1 328 ? 6.792 -7.890 16.011 1.00 95.94 328 PRO A O 1
ATOM 2798 N N . ILE A 1 329 ? 7.725 -7.263 14.062 1.00 95.62 329 ILE A N 1
ATOM 2799 C CA . ILE A 1 329 ? 8.612 -6.238 14.641 1.00 95.62 329 ILE A CA 1
ATOM 2800 C C . ILE A 1 329 ? 7.797 -5.191 15.415 1.00 95.62 329 ILE A C 1
ATOM 2802 O O . ILE A 1 329 ? 8.139 -4.842 16.543 1.00 95.62 329 ILE A O 1
ATOM 2806 N N . GLU A 1 330 ? 6.696 -4.716 14.837 1.00 94.62 330 GLU A N 1
ATOM 2807 C CA . GLU A 1 330 ? 5.824 -3.698 15.431 1.00 94.62 330 GLU A CA 1
ATOM 2808 C C . GLU A 1 330 ? 4.948 -4.237 16.551 1.00 94.62 330 GLU A C 1
ATOM 2810 O O . GLU A 1 330 ? 4.710 -3.552 17.549 1.00 94.62 330 GLU A O 1
ATOM 2815 N N . LEU A 1 331 ? 4.453 -5.459 16.372 1.00 94.69 331 LEU A N 1
ATOM 2816 C CA . LEU A 1 331 ? 3.527 -6.090 17.298 1.00 94.69 331 LEU A CA 1
ATOM 2817 C C .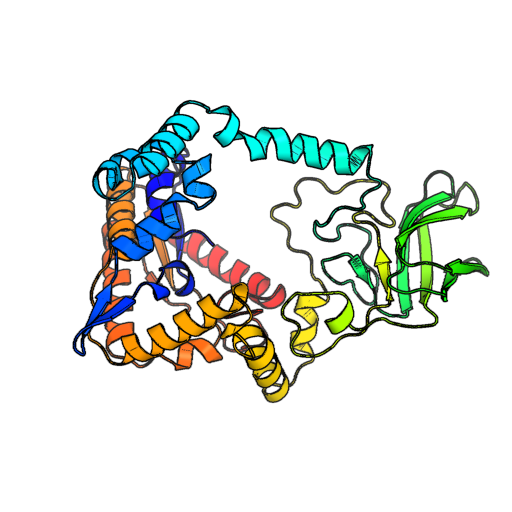 LEU A 1 331 ? 4.172 -6.294 18.680 1.00 94.69 331 LEU A C 1
ATOM 2819 O O . LEU A 1 331 ? 3.531 -6.049 19.709 1.00 94.69 331 LEU A O 1
ATOM 2823 N N . THR A 1 332 ? 5.474 -6.614 18.708 1.00 95.25 332 THR A N 1
ATOM 2824 C CA . THR A 1 332 ? 6.249 -6.822 19.946 1.00 95.25 332 THR A CA 1
ATOM 2825 C C . THR A 1 332 ? 6.217 -5.633 20.912 1.00 95.25 332 THR A C 1
ATOM 2827 O O . THR A 1 332 ? 6.358 -5.818 22.122 1.00 95.25 332 THR A O 1
ATOM 2830 N N . PHE A 1 333 ? 5.988 -4.409 20.420 1.00 94.50 333 PHE A N 1
ATOM 2831 C CA . PHE A 1 333 ? 6.001 -3.207 21.256 1.00 94.50 333 PHE A CA 1
ATOM 2832 C C . PHE A 1 333 ? 4.841 -3.133 22.255 1.00 94.50 333 PHE A C 1
ATOM 2834 O O . PHE A 1 333 ? 4.921 -2.374 23.228 1.00 94.50 333 PHE A O 1
ATOM 2841 N N . TYR A 1 334 ? 3.750 -3.867 22.020 1.00 95.25 334 TYR A N 1
ATOM 2842 C CA . TYR A 1 334 ? 2.523 -3.673 22.789 1.00 95.25 334 TYR A CA 1
ATOM 2843 C C . TYR A 1 334 ? 1.607 -4.897 22.910 1.00 95.25 334 TYR A C 1
ATOM 2845 O O . TYR A 1 334 ? 0.739 -4.880 23.784 1.00 95.25 334 TYR A O 1
ATOM 2853 N N . GLU A 1 335 ? 1.794 -5.973 22.139 1.00 95.38 335 GLU A N 1
ATOM 2854 C CA . GLU A 1 335 ? 0.863 -7.118 22.125 1.00 95.38 335 GLU A CA 1
ATOM 2855 C C . GLU A 1 335 ? 0.634 -7.780 23.494 1.00 95.38 335 GLU A C 1
ATOM 2857 O O . GLU A 1 335 ? -0.464 -8.242 23.800 1.00 95.38 335 GLU A O 1
ATOM 2862 N N . ASN A 1 336 ? 1.660 -7.797 24.347 1.00 96.31 336 ASN A N 1
ATOM 2863 C CA . ASN A 1 336 ? 1.613 -8.472 25.644 1.00 96.31 336 ASN A CA 1
ATOM 2864 C C . ASN A 1 336 ? 1.090 -7.563 26.767 1.00 96.31 336 ASN A C 1
ATOM 2866 O O . ASN A 1 336 ? 0.952 -8.005 27.911 1.00 96.31 336 ASN A O 1
ATOM 2870 N N . SER A 1 337 ? 0.781 -6.303 26.453 1.00 97.19 337 SER A N 1
ATOM 2871 C CA . SER A 1 337 ? 0.311 -5.320 27.428 1.00 97.19 337 SER A CA 1
ATOM 2872 C C . SER A 1 337 ? -1.117 -5.578 27.901 1.00 97.19 337 SER A C 1
ATOM 2874 O O . SER A 1 337 ? -1.943 -6.168 27.200 1.00 97.19 337 SER A O 1
ATOM 2876 N N . LYS A 1 338 ? -1.431 -5.069 29.099 1.00 97.19 338 LYS A N 1
ATOM 2877 C CA . LYS A 1 338 ? -2.816 -4.972 29.579 1.00 97.19 338 LYS A CA 1
ATOM 2878 C C . LYS A 1 338 ? -3.658 -4.122 28.623 1.00 97.19 338 LYS A C 1
ATOM 2880 O O . LYS A 1 338 ? -4.747 -4.543 28.251 1.00 97.19 338 LYS A O 1
ATOM 2885 N N . TRP A 1 339 ? -3.112 -2.992 28.167 1.00 96.00 339 TRP A N 1
ATOM 2886 C CA . TRP A 1 339 ? -3.769 -2.092 27.220 1.00 96.00 339 TRP A CA 1
ATOM 2887 C C . TRP A 1 339 ? -4.294 -2.817 25.980 1.00 96.00 339 TRP A C 1
ATOM 2889 O O . TRP A 1 339 ? -5.460 -2.670 25.628 1.00 96.00 339 TRP A O 1
ATOM 2899 N N . TYR A 1 340 ? -3.458 -3.638 25.339 1.00 95.94 340 TYR A N 1
ATOM 2900 C CA . TYR A 1 340 ? -3.841 -4.321 24.106 1.00 95.94 340 TYR A CA 1
ATOM 2901 C C . TYR A 1 340 ? -4.896 -5.409 24.335 1.00 95.94 340 TYR A C 1
ATOM 2903 O O . TYR A 1 340 ? -5.815 -5.562 23.533 1.00 95.94 340 TYR A O 1
ATOM 2911 N N . LYS A 1 341 ? -4.812 -6.136 25.457 1.00 97.19 341 LYS A N 1
ATOM 2912 C CA . LYS A 1 341 ? -5.830 -7.126 25.846 1.00 97.19 341 LYS A CA 1
ATOM 2913 C C . LYS A 1 341 ? -7.189 -6.466 26.081 1.00 97.19 341 LYS A C 1
ATOM 2915 O O . LYS A 1 341 ? -8.191 -6.940 25.550 1.00 97.19 341 LYS A O 1
ATOM 2920 N N . ASP A 1 342 ? -7.207 -5.359 26.820 1.00 97.75 342 ASP A N 1
ATOM 2921 C CA . ASP A 1 342 ? -8.422 -4.584 27.091 1.00 97.75 342 ASP A CA 1
ATOM 2922 C C . ASP A 1 342 ? -8.989 -3.973 25.798 1.00 97.75 342 ASP A C 1
ATOM 2924 O O . ASP A 1 342 ? -10.198 -3.993 25.564 1.00 97.75 342 ASP A O 1
ATOM 2928 N N . PHE A 1 343 ? -8.112 -3.503 24.910 1.00 95.19 343 PHE A N 1
ATOM 2929 C CA . PHE A 1 343 ? -8.475 -3.018 23.584 1.00 95.19 343 PHE A CA 1
ATOM 2930 C C . PHE A 1 343 ? -9.156 -4.101 22.726 1.00 95.19 343 PHE A C 1
ATOM 2932 O O . PHE A 1 343 ? -10.230 -3.860 22.168 1.00 95.19 343 PHE A O 1
ATOM 2939 N N . LEU A 1 344 ? -8.586 -5.310 22.647 1.00 96.31 344 LEU A N 1
ATOM 2940 C CA . LEU A 1 344 ? -9.197 -6.434 21.926 1.00 96.31 344 LEU A CA 1
ATOM 2941 C C . LEU A 1 344 ? -10.532 -6.852 22.545 1.00 96.31 344 LEU A C 1
ATOM 2943 O O . LEU A 1 344 ? -11.478 -7.158 21.817 1.00 96.31 344 LEU A O 1
ATOM 2947 N N . HIS A 1 345 ? -10.635 -6.825 23.875 1.00 97.12 345 HIS A N 1
ATOM 2948 C CA . HIS A 1 345 ? -11.896 -7.069 24.567 1.00 97.12 345 HIS A CA 1
ATOM 2949 C C . HIS A 1 345 ? -12.964 -6.037 24.168 1.00 97.12 345 HIS A C 1
ATOM 2951 O O . HIS A 1 345 ? -14.092 -6.414 23.845 1.00 97.12 345 HIS A O 1
ATOM 2957 N N . TYR A 1 346 ? -12.600 -4.751 24.091 1.00 96.38 346 TYR A N 1
ATOM 2958 C CA . TYR A 1 346 ? -13.508 -3.698 23.628 1.00 96.38 346 TYR A CA 1
ATOM 2959 C C . TYR A 1 346 ? -13.941 -3.904 22.169 1.00 96.38 346 TYR A C 1
ATOM 2961 O O . TYR A 1 346 ? -15.131 -3.818 21.864 1.00 96.38 346 TYR A O 1
ATOM 2969 N N . LEU A 1 347 ? -13.006 -4.231 21.265 1.00 95.06 347 LEU A N 1
ATOM 2970 C CA . LEU A 1 347 ? -13.334 -4.552 19.870 1.00 95.06 347 LEU A CA 1
ATOM 2971 C C . LEU A 1 347 ? -14.290 -5.743 19.755 1.00 95.06 347 LEU A C 1
ATOM 2973 O O . LEU A 1 347 ? -15.209 -5.709 18.932 1.00 95.06 347 LEU A O 1
ATOM 2977 N N . ASN A 1 348 ? -14.100 -6.779 20.575 1.00 96.12 348 ASN A N 1
ATOM 2978 C CA . ASN A 1 348 ? -15.004 -7.924 20.599 1.00 96.12 348 ASN A CA 1
ATOM 2979 C C . ASN A 1 348 ? -16.421 -7.486 20.988 1.00 96.12 348 ASN A C 1
ATOM 2981 O O . ASN A 1 348 ? -17.368 -7.798 20.264 1.00 96.12 348 ASN A O 1
ATOM 2985 N N . GLY A 1 349 ? -16.551 -6.660 22.031 1.00 96.56 349 GLY A N 1
ATOM 2986 C CA . GLY A 1 349 ? -17.834 -6.080 22.432 1.00 96.56 349 GLY A CA 1
ATOM 2987 C C . GLY A 1 349 ? -18.514 -5.270 21.319 1.00 96.56 349 GLY A C 1
ATOM 2988 O O . GLY A 1 349 ? -19.726 -5.373 21.144 1.00 96.56 349 GLY A O 1
ATOM 2989 N N . ILE A 1 350 ? -17.757 -4.517 20.506 1.00 95.75 350 ILE A N 1
ATOM 2990 C CA . ILE A 1 350 ? -18.316 -3.835 19.322 1.00 95.75 350 ILE A CA 1
ATOM 2991 C C . ILE A 1 350 ? -18.846 -4.849 18.301 1.00 95.75 350 ILE A C 1
ATOM 2993 O O . ILE A 1 350 ? -19.943 -4.667 17.774 1.00 95.75 350 ILE A O 1
ATOM 2997 N N . SER A 1 351 ? -18.085 -5.907 18.005 1.00 92.25 351 SER A N 1
ATOM 2998 C CA . SER A 1 351 ? -18.494 -6.914 17.016 1.00 92.25 351 SER A CA 1
ATOM 2999 C C . SER A 1 351 ? -19.779 -7.652 17.423 1.00 92.25 351 SER A C 1
ATOM 3001 O O . SER A 1 351 ? -20.631 -7.939 16.579 1.00 92.25 351 SER A O 1
ATOM 3003 N N . GLU A 1 352 ? -19.980 -7.870 18.723 1.00 93.56 352 GLU A N 1
ATOM 3004 C CA . GLU A 1 352 ? -21.144 -8.568 19.279 1.00 93.56 352 GLU A CA 1
ATOM 3005 C C . GLU A 1 352 ? -22.441 -7.750 19.206 1.00 93.56 352 GLU A C 1
ATOM 3007 O O . GLU A 1 352 ? -23.525 -8.339 19.184 1.00 93.56 352 GLU A O 1
ATOM 3012 N N . ILE A 1 353 ? -22.364 -6.413 19.075 1.00 92.50 353 ILE A N 1
ATOM 3013 C CA . ILE A 1 353 ? -23.542 -5.527 18.947 1.00 92.50 353 ILE A CA 1
ATOM 3014 C C . ILE A 1 353 ? -24.516 -6.059 17.892 1.00 92.50 353 ILE A C 1
ATOM 3016 O O . ILE A 1 353 ? -25.733 -5.973 18.074 1.00 92.50 353 ILE A O 1
ATOM 3020 N N . ASN A 1 354 ? -23.982 -6.634 16.818 1.00 84.50 354 ASN A N 1
ATOM 3021 C CA . ASN A 1 354 ? -24.730 -7.066 15.652 1.00 84.50 354 ASN A CA 1
ATOM 3022 C C . ASN A 1 354 ? -24.575 -8.566 15.355 1.00 84.50 354 ASN A C 1
ATOM 3024 O O . ASN A 1 354 ? -24.528 -8.979 14.196 1.00 84.50 354 ASN A O 1
ATOM 3028 N N . SER A 1 355 ? -24.448 -9.378 16.413 1.00 81.19 355 SER A N 1
ATOM 3029 C CA . SER A 1 355 ? -24.208 -10.830 16.310 1.00 81.19 355 SER A CA 1
ATOM 3030 C C . SER A 1 355 ? -23.011 -11.181 15.415 1.00 81.19 355 SER A C 1
ATOM 3032 O O . SER A 1 355 ? -22.988 -12.224 14.760 1.00 81.19 355 SER A O 1
ATOM 3034 N N . GLY A 1 356 ? -22.053 -10.260 15.324 1.00 85.75 356 GLY A N 1
ATOM 3035 C CA . GLY A 1 356 ? -20.809 -10.447 14.611 1.00 85.75 356 GLY A CA 1
ATOM 3036 C C . GLY A 1 356 ? -19.797 -11.202 15.452 1.00 85.75 356 GLY A C 1
ATOM 3037 O O . GLY A 1 356 ? -20.086 -11.689 16.545 1.00 85.75 356 GLY A O 1
ATOM 3038 N N . LYS A 1 357 ? -18.579 -11.276 14.927 1.00 92.19 357 LYS A N 1
ATOM 3039 C CA . LYS A 1 357 ? -17.442 -11.885 15.607 1.00 92.19 357 LYS A CA 1
ATOM 3040 C C . LYS A 1 357 ? -16.193 -11.053 15.364 1.00 92.19 357 LYS A C 1
ATOM 3042 O O . LYS A 1 357 ? -15.994 -10.545 14.257 1.00 92.19 357 LYS A O 1
ATOM 3047 N N . LEU A 1 358 ? -15.341 -10.953 16.380 1.00 96.19 358 LEU A N 1
ATOM 3048 C CA . LEU A 1 358 ? -13.968 -10.506 16.215 1.00 96.19 358 LEU A CA 1
ATOM 3049 C C . LEU A 1 358 ? -13.103 -11.688 15.769 1.00 96.19 358 LEU A C 1
ATOM 3051 O O . LEU A 1 358 ? -13.011 -12.711 16.450 1.00 96.19 358 LEU A O 1
ATOM 3055 N N . TYR A 1 359 ? -12.441 -11.536 14.628 1.00 97.00 359 TYR A N 1
ATOM 3056 C CA . TYR A 1 359 ? -11.385 -12.440 14.189 1.00 97.00 359 TYR A CA 1
ATOM 3057 C C . TYR A 1 359 ? -10.036 -11.809 14.514 1.00 97.00 359 TYR A C 1
ATOM 3059 O O . TYR A 1 359 ? -9.592 -10.900 13.816 1.00 97.00 359 TYR A O 1
ATOM 3067 N N . ASP A 1 360 ? -9.392 -12.280 15.580 1.00 96.56 360 ASP A N 1
ATOM 3068 C CA . ASP A 1 360 ? -8.044 -11.845 15.934 1.00 96.56 360 ASP A CA 1
ATOM 3069 C C . ASP A 1 360 ? -6.989 -12.617 15.134 1.00 96.56 360 ASP A C 1
ATOM 3071 O O . ASP A 1 360 ? -6.693 -13.776 15.424 1.00 96.56 360 ASP A O 1
ATOM 3075 N N . LEU A 1 361 ? -6.448 -11.968 14.102 1.00 96.38 361 LEU A N 1
ATOM 3076 C CA . LEU A 1 361 ? -5.449 -12.521 13.192 1.00 96.38 361 LEU A CA 1
ATOM 3077 C C . LEU A 1 361 ? -4.059 -11.909 13.387 1.00 96.38 361 LEU A C 1
ATOM 3079 O O . LEU A 1 361 ? -3.197 -12.152 12.547 1.00 96.38 361 LEU A O 1
ATOM 3083 N N . LYS A 1 362 ? -3.795 -11.169 14.474 1.00 94.38 362 LYS A N 1
ATOM 3084 C CA . LYS A 1 362 ? -2.508 -10.469 14.673 1.00 94.38 362 LYS A CA 1
ATOM 3085 C C . LYS A 1 362 ? -1.267 -11.346 14.435 1.00 94.38 362 LYS A C 1
ATOM 3087 O O . LYS A 1 362 ? -0.315 -10.895 13.818 1.00 94.38 362 LYS A O 1
ATOM 3092 N N . ASN A 1 363 ? -1.335 -12.620 14.841 1.00 92.69 363 ASN A N 1
ATOM 3093 C CA . ASN A 1 363 ? -0.244 -13.604 14.760 1.00 92.69 363 ASN A CA 1
ATOM 3094 C C . ASN A 1 363 ? -0.381 -14.582 13.581 1.00 92.69 363 ASN A C 1
ATOM 3096 O O . ASN A 1 363 ? 0.301 -15.605 13.546 1.00 92.69 363 ASN A O 1
ATOM 3100 N N . PHE A 1 364 ? -1.298 -14.324 12.643 1.00 95.44 364 PHE A N 1
ATOM 3101 C CA . PHE A 1 364 ? -1.526 -15.217 11.505 1.00 95.44 364 PHE A CA 1
ATOM 3102 C C . PHE A 1 364 ? -0.358 -15.189 10.509 1.00 95.44 364 PHE A C 1
ATOM 3104 O O . PHE A 1 364 ? -0.028 -16.217 9.922 1.00 95.44 364 PHE A O 1
ATOM 3111 N N . ILE A 1 365 ? 0.288 -14.031 10.345 1.00 95.00 365 ILE A N 1
ATOM 3112 C CA . ILE A 1 365 ? 1.505 -13.877 9.544 1.00 95.00 365 ILE A CA 1
ATOM 3113 C C . ILE A 1 365 ? 2.681 -13.715 10.505 1.00 95.00 365 ILE A C 1
ATOM 3115 O O . ILE A 1 365 ? 2.837 -12.667 11.120 1.00 95.00 365 ILE A O 1
ATOM 3119 N N . GLN A 1 366 ? 3.484 -14.769 10.651 1.00 94.12 366 GLN A N 1
ATOM 3120 C CA . GLN A 1 366 ? 4.633 -14.779 11.567 1.00 94.12 366 GLN A CA 1
ATOM 3121 C C . GLN A 1 366 ? 5.947 -14.369 10.900 1.00 94.12 366 GLN A C 1
ATOM 3123 O O . GLN A 1 366 ? 6.868 -13.967 11.597 1.00 94.12 366 GLN A O 1
ATOM 3128 N N . ASP A 1 367 ? 6.042 -14.492 9.575 1.00 95.94 367 ASP A N 1
ATOM 3129 C CA . ASP A 1 367 ? 7.219 -14.058 8.824 1.00 95.94 367 ASP A CA 1
ATOM 3130 C C . ASP A 1 367 ? 7.124 -12.552 8.556 1.00 95.94 367 ASP A C 1
ATOM 3132 O O . ASP A 1 367 ? 6.307 -12.106 7.744 1.00 95.94 367 ASP A O 1
ATOM 3136 N N . GLU A 1 368 ? 7.961 -11.764 9.235 1.00 95.56 368 GLU A N 1
ATOM 3137 C CA . GLU A 1 368 ? 8.033 -10.311 9.066 1.00 95.56 368 GLU A CA 1
ATOM 3138 C C . GLU A 1 368 ? 8.309 -9.879 7.621 1.00 95.56 368 GLU A C 1
ATOM 3140 O O . GLU A 1 368 ? 7.848 -8.819 7.195 1.00 95.56 368 GLU A O 1
ATOM 3145 N N . LYS A 1 369 ? 8.956 -10.728 6.816 1.00 95.56 369 LYS A N 1
ATOM 3146 C CA . LYS A 1 369 ? 9.281 -10.435 5.413 1.00 95.56 369 LYS A CA 1
ATOM 3147 C C . LYS A 1 369 ? 8.052 -10.395 4.509 1.00 95.56 369 LYS A C 1
ATOM 3149 O O . LYS A 1 369 ? 8.122 -9.884 3.393 1.00 95.56 369 LYS A O 1
ATOM 3154 N N . LEU A 1 370 ? 6.907 -10.883 4.990 1.00 95.69 370 LEU A N 1
ATOM 3155 C CA . LEU A 1 370 ? 5.623 -10.786 4.296 1.00 95.69 370 LEU A CA 1
ATOM 3156 C C . LEU A 1 370 ? 4.938 -9.422 4.470 1.00 95.69 370 LEU A C 1
ATOM 3158 O O . LEU A 1 370 ? 3.803 -9.246 4.022 1.00 95.69 370 LEU A O 1
ATOM 3162 N N . PHE A 1 371 ? 5.637 -8.444 5.048 1.00 94.25 371 PHE A N 1
ATOM 3163 C CA . PHE A 1 371 ? 5.196 -7.063 5.169 1.00 94.25 371 PHE A CA 1
ATOM 3164 C C . PHE A 1 371 ? 6.177 -6.092 4.509 1.00 94.25 371 PHE A C 1
ATOM 3166 O O . PHE A 1 371 ? 7.395 -6.195 4.659 1.00 94.25 371 PHE A O 1
ATOM 3173 N N . THR A 1 372 ? 5.641 -5.091 3.816 1.00 90.31 372 THR A N 1
ATOM 3174 C CA . THR A 1 372 ? 6.428 -3.978 3.277 1.00 90.31 372 THR A CA 1
ATOM 3175 C C . THR A 1 372 ? 6.684 -2.905 4.334 1.00 90.31 372 THR A C 1
ATOM 3177 O O . THR A 1 372 ? 7.699 -2.220 4.270 1.00 90.31 372 THR A O 1
ATOM 3180 N N . ASP A 1 373 ? 5.779 -2.731 5.295 1.00 89.31 373 ASP A N 1
ATOM 3181 C CA . ASP A 1 373 ? 5.849 -1.733 6.372 1.00 89.31 373 ASP A CA 1
ATOM 3182 C C . ASP A 1 373 ? 5.130 -2.276 7.634 1.00 89.31 373 ASP A C 1
ATOM 3184 O O . ASP A 1 373 ? 4.942 -3.492 7.704 1.00 89.31 373 ASP A O 1
ATOM 3188 N N . PRO A 1 374 ? 4.732 -1.467 8.640 1.00 91.50 374 PRO A N 1
ATOM 3189 C CA . PRO A 1 374 ? 4.004 -1.974 9.799 1.00 91.50 374 PRO A CA 1
ATOM 3190 C C . PRO A 1 374 ? 2.786 -2.861 9.506 1.00 91.50 374 PRO A C 1
ATOM 3192 O O . PRO A 1 374 ? 2.514 -3.753 10.296 1.00 91.50 374 PRO A O 1
ATOM 3195 N N . HIS A 1 375 ? 2.030 -2.641 8.426 1.00 90.44 375 HIS A N 1
ATOM 3196 C CA . HIS A 1 375 ? 0.742 -3.329 8.213 1.00 90.44 375 HIS A CA 1
ATOM 3197 C C . HIS A 1 375 ? 0.412 -3.647 6.748 1.00 90.44 375 HIS A C 1
ATOM 3199 O O . HIS A 1 375 ? -0.486 -4.446 6.476 1.00 90.44 375 HIS A O 1
ATOM 3205 N N . HIS A 1 376 ? 1.115 -3.060 5.781 1.00 90.06 376 HIS A N 1
ATOM 3206 C CA . HIS A 1 376 ? 0.949 -3.408 4.378 1.00 90.06 376 HIS A CA 1
ATOM 3207 C C . HIS A 1 376 ? 1.678 -4.716 4.075 1.00 90.06 376 HIS A C 1
ATOM 3209 O O . HIS A 1 376 ? 2.894 -4.828 4.222 1.00 90.06 376 HIS A O 1
ATOM 3215 N N . LEU A 1 377 ? 0.917 -5.713 3.631 1.00 92.81 377 LEU A N 1
ATOM 3216 C CA . LEU A 1 377 ? 1.442 -7.013 3.226 1.00 92.81 377 LEU A CA 1
ATOM 3217 C C . LEU A 1 377 ? 2.140 -6.926 1.865 1.00 92.81 377 LEU A C 1
ATOM 3219 O O . LEU A 1 377 ? 1.705 -6.170 0.986 1.00 92.81 377 LEU A O 1
ATOM 3223 N N . THR A 1 378 ? 3.160 -7.763 1.670 1.00 93.31 378 THR A N 1
ATOM 3224 C CA . THR A 1 378 ? 3.692 -8.082 0.338 1.00 93.31 378 THR A CA 1
ATOM 3225 C C . THR A 1 378 ? 2.661 -8.865 -0.482 1.00 93.31 378 THR A C 1
ATOM 3227 O O . THR A 1 378 ? 1.640 -9.310 0.043 1.00 93.31 378 THR A O 1
ATOM 3230 N N . TYR A 1 379 ? 2.917 -9.086 -1.768 1.00 91.56 379 TYR A N 1
ATOM 3231 C CA . TYR A 1 379 ? 2.055 -9.829 -2.675 1.00 91.56 379 TYR A CA 1
ATOM 3232 C C . TYR A 1 379 ? 1.824 -11.243 -2.140 1.00 91.56 379 TYR A C 1
ATOM 3234 O O . TYR A 1 379 ? 0.683 -11.696 -2.036 1.00 91.56 379 TYR A O 1
ATOM 3242 N N . LYS A 1 380 ? 2.894 -11.899 -1.673 1.00 92.25 380 LYS A N 1
ATOM 3243 C CA . LYS A 1 380 ? 2.825 -13.206 -1.006 1.00 92.25 380 LYS A CA 1
ATOM 3244 C C . LYS A 1 380 ? 2.001 -13.159 0.283 1.00 92.25 380 LYS A C 1
ATOM 3246 O O . LYS A 1 380 ? 1.122 -14.004 0.462 1.00 92.25 380 LYS A O 1
ATOM 3251 N N . GLY A 1 381 ? 2.216 -12.156 1.139 1.00 94.00 381 GLY A N 1
ATOM 3252 C CA . GLY A 1 381 ? 1.428 -11.967 2.363 1.00 94.00 381 GLY A CA 1
ATOM 3253 C C . GLY A 1 381 ? -0.063 -11.741 2.080 1.00 94.00 381 GLY A C 1
ATOM 3254 O O . GLY A 1 381 ? -0.929 -12.366 2.692 1.00 94.00 381 GLY A O 1
ATOM 3255 N N . ALA A 1 382 ? -0.380 -10.905 1.091 1.00 92.88 382 ALA A N 1
ATOM 3256 C CA . ALA A 1 382 ? -1.746 -10.600 0.678 1.00 92.88 382 ALA A CA 1
ATOM 3257 C C . ALA A 1 382 ? -2.440 -11.812 0.033 1.00 92.88 382 ALA A C 1
ATOM 3259 O O . ALA A 1 382 ? -3.611 -12.080 0.314 1.00 92.88 382 ALA A O 1
ATOM 3260 N N . SER A 1 383 ? -1.720 -12.582 -0.788 1.00 92.06 383 SER A N 1
ATOM 3261 C CA . SER A 1 383 ? -2.211 -13.830 -1.389 1.00 92.06 383 SER A CA 1
ATOM 3262 C C . SER A 1 383 ? -2.590 -14.856 -0.314 1.00 92.06 383 SER A C 1
ATOM 3264 O O . SER A 1 383 ? -3.672 -15.451 -0.365 1.00 92.06 383 SER A O 1
ATOM 3266 N N . LEU A 1 384 ? -1.761 -14.992 0.727 1.00 92.56 384 LEU A N 1
ATOM 3267 C CA . LEU A 1 384 ? -2.056 -15.839 1.882 1.00 92.56 384 LEU A CA 1
ATOM 3268 C C . LEU A 1 384 ? -3.310 -15.362 2.637 1.00 92.56 384 LEU A C 1
ATOM 3270 O O . LEU A 1 384 ? -4.209 -16.161 2.915 1.00 92.56 384 LEU A O 1
ATOM 3274 N N . MET A 1 385 ? -3.420 -14.058 2.903 1.00 94.06 385 MET A N 1
ATOM 3275 C CA . MET A 1 385 ? -4.567 -13.480 3.611 1.00 94.06 385 MET A CA 1
ATOM 3276 C C . MET A 1 385 ? -5.878 -13.533 2.823 1.00 94.06 385 MET A C 1
ATOM 3278 O O . MET A 1 385 ? -6.943 -13.674 3.424 1.00 94.06 385 MET A O 1
ATOM 3282 N N . THR A 1 386 ? -5.825 -13.502 1.489 1.00 92.50 386 THR A N 1
ATOM 3283 C CA . THR A 1 386 ? -7.015 -13.555 0.622 1.00 92.50 386 THR A CA 1
ATOM 3284 C C . THR A 1 386 ? -7.863 -14.795 0.907 1.00 92.50 386 THR A C 1
ATOM 3286 O O . THR A 1 386 ? -9.081 -14.698 1.078 1.00 92.50 386 THR A O 1
ATOM 3289 N N . LYS A 1 387 ? -7.223 -15.964 1.043 1.00 91.38 387 LYS A N 1
ATOM 3290 C CA . LYS A 1 387 ? -7.914 -17.220 1.385 1.00 91.38 387 LYS A CA 1
ATOM 3291 C C . LYS A 1 387 ? -8.554 -17.150 2.772 1.00 91.38 387 LYS A C 1
ATOM 3293 O O . LYS A 1 387 ? -9.675 -17.623 2.964 1.00 91.38 387 LYS A O 1
ATOM 3298 N N . THR A 1 388 ? -7.867 -16.529 3.726 1.00 95.56 388 THR A N 1
ATOM 3299 C CA . THR A 1 388 ? -8.359 -16.352 5.095 1.00 95.56 388 THR A CA 1
ATOM 3300 C C . THR A 1 388 ? -9.581 -15.444 5.142 1.00 95.56 388 THR A C 1
ATOM 3302 O O . THR A 1 388 ? -10.589 -15.827 5.736 1.00 95.56 388 THR A O 1
ATOM 3305 N N . TYR A 1 389 ? -9.551 -14.291 4.469 1.00 95.56 389 TYR A N 1
ATOM 3306 C CA . TYR A 1 389 ? -10.713 -13.404 4.404 1.00 95.56 389 TYR A CA 1
ATOM 3307 C C . TYR A 1 389 ? -11.896 -14.063 3.696 1.00 95.56 389 TYR A C 1
ATOM 3309 O O . TYR A 1 389 ? -13.017 -13.970 4.188 1.00 95.56 389 TYR A O 1
ATOM 3317 N N . ALA A 1 390 ? -11.662 -14.780 2.591 1.00 95.12 390 ALA A N 1
ATOM 3318 C CA . ALA A 1 390 ? -12.720 -15.501 1.886 1.00 95.12 390 ALA A CA 1
ATOM 3319 C C . ALA A 1 390 ? -13.422 -16.519 2.800 1.00 95.12 390 ALA A C 1
ATOM 3321 O O . ALA A 1 390 ? -14.652 -16.572 2.835 1.00 95.12 390 ALA A O 1
ATOM 3322 N N . ARG A 1 391 ? -12.656 -17.274 3.600 1.00 95.62 391 ARG A N 1
ATOM 3323 C CA . ARG A 1 391 ? -13.210 -18.202 4.595 1.00 95.62 391 ARG A CA 1
ATOM 3324 C C . ARG A 1 391 ? -14.026 -17.474 5.664 1.00 95.62 391 ARG A C 1
ATOM 3326 O O . ARG A 1 391 ? -15.145 -17.891 5.947 1.00 95.62 391 ARG A O 1
ATOM 3333 N N . ILE A 1 392 ? -13.504 -16.381 6.225 1.00 96.06 392 ILE A N 1
ATOM 3334 C CA . ILE A 1 392 ? -14.216 -15.572 7.231 1.00 96.06 392 ILE A CA 1
ATOM 3335 C C . ILE A 1 392 ? -15.543 -15.058 6.666 1.00 96.06 392 ILE A C 1
ATOM 3337 O O . ILE A 1 392 ? -16.579 -15.166 7.319 1.00 96.06 392 ILE A O 1
ATOM 3341 N N . ILE A 1 393 ? -15.538 -14.552 5.433 1.00 95.50 393 ILE A N 1
ATOM 3342 C CA . ILE A 1 393 ? -16.751 -14.094 4.748 1.00 95.50 393 ILE A CA 1
ATOM 3343 C C . ILE A 1 393 ? -17.752 -15.244 4.611 1.00 95.50 393 ILE A C 1
ATOM 3345 O O . ILE A 1 393 ? -18.911 -15.085 4.978 1.00 95.50 393 ILE A O 1
ATOM 3349 N N . GLN A 1 394 ? -17.319 -16.415 4.137 1.00 95.00 394 GLN A N 1
ATOM 3350 C CA . GLN A 1 394 ? -18.194 -17.579 3.969 1.00 95.00 394 GLN A CA 1
ATOM 3351 C C . GLN A 1 394 ? -18.792 -18.069 5.293 1.00 95.00 394 GLN A C 1
ATOM 3353 O O . GLN A 1 394 ? -19.975 -18.397 5.336 1.00 95.00 394 GLN A O 1
ATOM 3358 N N . GLU A 1 395 ? -18.010 -18.104 6.374 1.00 94.12 395 GLU A N 1
ATOM 3359 C CA . GLU A 1 395 ? -18.488 -18.467 7.716 1.00 94.12 395 GLU A CA 1
ATOM 3360 C C . GLU A 1 395 ? -19.575 -17.516 8.220 1.00 94.12 395 GLU A C 1
ATOM 3362 O O . GLU A 1 395 ? -20.522 -17.962 8.858 1.00 94.12 395 GLU A O 1
ATOM 3367 N N . ASN A 1 396 ? -19.464 -16.227 7.892 1.00 93.00 396 ASN A N 1
ATOM 3368 C CA . ASN A 1 396 ? -20.391 -15.186 8.335 1.00 93.00 396 ASN A CA 1
ATOM 3369 C C . ASN A 1 396 ? -21.483 -14.859 7.309 1.00 93.00 396 ASN A C 1
ATOM 3371 O O . ASN A 1 396 ? -22.251 -13.927 7.531 1.00 93.00 396 ASN A O 1
ATOM 3375 N N . LEU A 1 397 ? -21.579 -15.586 6.199 1.00 90.31 397 LEU A N 1
ATOM 3376 C CA . LEU A 1 397 ? -22.719 -15.508 5.277 1.00 90.31 397 LEU A CA 1
ATOM 3377 C C . LEU A 1 397 ? -23.681 -16.693 5.417 1.00 90.31 397 LEU A C 1
ATOM 3379 O O . LEU A 1 397 ? -24.777 -16.636 4.858 1.00 90.31 397 LEU A O 1
ATOM 3383 N N . LYS A 1 398 ? -23.266 -17.737 6.141 1.00 76.38 398 LYS A N 1
ATOM 3384 C CA . LYS A 1 398 ? -24.150 -18.787 6.654 1.00 76.38 398 LYS A CA 1
ATOM 3385 C C . LYS A 1 398 ? -25.016 -18.221 7.779 1.00 76.38 398 LYS A C 1
ATOM 3387 O O . LYS A 1 398 ? -26.177 -18.665 7.858 1.00 76.38 398 LYS A O 1
#

Nearest PDB structures (foldseek):
  2i45-assembly5_J  TM=2.959E-01  e=3.722E-03  Neisseria meningitidis
  2xvl-assembly1_A  TM=2.203E-01  e=6.255E-03  Cellvibrio japonicus
  7knc-assembly1_A  TM=2.267E-01  e=8.842E-03  Xanthomonas citri pv. citri str. 306
  6qe7-assembly3_C  TM=3.078E-01  e=4.756E+00  Acetivibrio thermocellus
  6qe7-assembly2_B  TM=3.288E-01  e=7.123E+00  Acetivibrio thermocellus

Mean predicted aligned error: 6.89 Å

Secondary structure (DSSP, 8-state):
---HHHHHHHHHHHHHT--SEEEEEE-GGGG-GGGEEEETTEEEE-HHHHHHHHTTSHHHHHTSHHHHHHHHTTTS-HHHHHHHHHHHH-GGGTTHHHHHHHHHHHHHHHTSTT--SSPP-SPPPTT---TTSBPPSEEEEEEE-BTTEEEEEEEE-SSSEEEEEEETTS-EEEEEESSSEEEEEEEE--TT--EEEEEEEES--EEHHHH--S--SS--EE--EE-TTTT-SSPPPSGGGPPP--HHHHTTTTS-HHHHHHHHHHHHTTTGGG-HHHHHHHHHHHHHHHHTTS-----HHHHHHHHHHHHHHHTT-EEEEEE----HHHHTTTTTSHHHHHHHHHHHHHHHTTT--EEE-TTS---GGGBSSSSPBPHHHHHHHHHHHHHHHHHTT-

Sequence (398 aa):
AMSPTDFYYYIEDVISKKPKLVLFLFNPGDFQLDHFRENENRLTYSEKARIEEYKSRLPVLSVYPWLFLKDHVRDISKNDIFLLLTKSILKVNRYRSFFNDPIDAYIERHYRRSRSYHNYTGAMPKEGVWSKGFTTQKFQIECSLKNGKLEDSIFIPKENWTVSVFGENGFSKILKFEKTGWYDLNLEFHPDTKNIKLVFESDKTVSSKEIDHKQYGKEYFYGIRLSQNFCKNELNKDISYNREDYLDEHRFDSMSKDEYEKDYFERMYSNSENRPETHRLKLLKDRKIQLSKSDFVTWSEIENLKKIAIQLKEKNIRFVIVNNPENPIELTFYENSKWYKDFLHYLNGISEINSGKLYDLKNFIQDEKLFTDPHHLTYKGASLMTKTYARIIQENLK